Protein AF-B7VMM9-F1 (afdb_monomer_lite)

pLDDT: mean 70.11, std 18.01, range [19.42, 94.81]

Structure (mmCIF, N/CA/C/O backbone):
data_AF-B7VMM9-F1
#
_entry.id   AF-B7VMM9-F1
#
loop_
_atom_site.group_PDB
_atom_site.id
_atom_site.type_symbol
_atom_site.label_atom_id
_atom_site.label_alt_id
_atom_site.label_comp_id
_atom_site.label_asym_id
_atom_site.label_entity_id
_atom_site.label_seq_id
_atom_site.pdbx_PDB_ins_code
_atom_site.Cartn_x
_atom_site.Cartn_y
_atom_site.Cartn_z
_atom_site.occupancy
_atom_site.B_iso_or_equiv
_atom_site.auth_seq_id
_atom_site.auth_comp_id
_atom_site.auth_asym_id
_atom_site.auth_atom_id
_atom_site.pdbx_PDB_model_num
ATOM 1 N N . MET A 1 1 ? 17.399 -4.838 23.282 1.00 26.22 1 MET A N 1
ATOM 2 C CA . MET A 1 1 ? 18.039 -4.473 21.999 1.00 26.22 1 MET A CA 1
ATOM 3 C C . MET A 1 1 ? 17.582 -5.459 20.928 1.00 26.22 1 MET A C 1
ATOM 5 O O . MET A 1 1 ? 18.186 -6.509 20.784 1.00 26.22 1 MET A O 1
ATOM 9 N N . LYS A 1 2 ? 16.508 -5.113 20.216 1.00 19.42 2 LYS A N 1
ATOM 10 C CA . LYS A 1 2 ? 16.248 -5.451 18.811 1.00 19.42 2 LYS A CA 1
ATOM 11 C C . LYS A 1 2 ? 15.898 -4.090 18.189 1.00 19.42 2 LYS A C 1
ATOM 13 O O . LYS A 1 2 ? 15.071 -3.377 18.752 1.00 19.42 2 LYS A O 1
ATOM 18 N N . LYS A 1 3 ? 16.671 -3.643 17.196 1.00 22.47 3 LYS A N 1
ATOM 19 C CA . LYS A 1 3 ? 16.408 -2.410 16.444 1.00 22.47 3 LYS A CA 1
ATOM 20 C C . LYS A 1 3 ? 15.502 -2.823 15.291 1.00 22.47 3 LYS A C 1
ATOM 22 O O . LYS A 1 3 ? 15.982 -3.525 14.410 1.00 22.47 3 LYS A O 1
ATOM 27 N N . THR A 1 4 ? 14.242 -2.418 15.329 1.00 22.70 4 THR A N 1
ATOM 28 C CA . THR A 1 4 ? 13.322 -2.573 14.202 1.00 22.70 4 THR A CA 1
ATOM 29 C C . THR A 1 4 ? 13.134 -1.182 13.598 1.00 22.70 4 THR A C 1
ATOM 31 O O . THR A 1 4 ? 12.727 -0.249 14.289 1.00 22.70 4 THR A O 1
ATOM 34 N N . VAL A 1 5 ? 13.622 -1.067 12.363 1.00 21.44 5 VAL A N 1
ATOM 35 C CA . VAL A 1 5 ? 13.433 -0.041 11.316 1.00 21.44 5 VAL A CA 1
ATOM 36 C C . VAL A 1 5 ? 12.099 0.710 11.526 1.00 21.44 5 VAL A C 1
ATOM 38 O O . VAL A 1 5 ? 11.073 0.054 11.618 1.00 21.44 5 VAL A O 1
ATOM 41 N N . LEU A 1 6 ? 11.995 2.007 11.859 1.00 24.17 6 LEU A N 1
ATOM 42 C CA . LEU A 1 6 ? 12.481 3.261 11.248 1.00 24.17 6 LEU A CA 1
ATOM 43 C C . LEU A 1 6 ? 12.090 3.422 9.773 1.00 24.17 6 LEU A C 1
ATOM 45 O O . LEU A 1 6 ? 12.898 3.148 8.898 1.00 24.17 6 LEU A O 1
ATOM 49 N N . ALA A 1 7 ? 10.890 3.956 9.532 1.00 22.72 7 ALA A N 1
ATOM 50 C CA . ALA A 1 7 ? 10.574 4.664 8.301 1.00 22.72 7 ALA A CA 1
ATOM 51 C C . ALA A 1 7 ? 9.648 5.861 8.578 1.00 22.72 7 ALA A C 1
ATOM 53 O O . ALA A 1 7 ? 8.792 5.874 9.467 1.00 22.72 7 ALA A O 1
ATOM 54 N N . SER A 1 8 ? 9.996 6.930 7.887 1.00 22.00 8 SER A N 1
ATOM 55 C CA . SER A 1 8 ? 9.563 8.310 7.968 1.00 22.00 8 SER A CA 1
ATOM 56 C C . SER A 1 8 ? 8.150 8.508 7.437 1.00 22.00 8 SER A C 1
ATOM 58 O O . SER A 1 8 ? 7.863 8.135 6.308 1.00 22.00 8 SER A O 1
ATOM 60 N N . THR A 1 9 ? 7.314 9.257 8.156 1.00 22.12 9 THR A N 1
ATOM 61 C CA . THR A 1 9 ? 6.220 9.983 7.497 1.00 22.12 9 THR A CA 1
ATOM 62 C C . THR A 1 9 ? 6.859 10.820 6.393 1.00 22.12 9 THR A C 1
ATOM 64 O O . THR A 1 9 ? 7.751 11.620 6.672 1.00 22.12 9 THR A O 1
ATOM 67 N N . ILE A 1 10 ? 6.471 10.612 5.143 1.00 22.53 10 ILE A N 1
ATOM 68 C CA . ILE A 1 10 ? 6.786 11.475 4.008 1.00 22.53 10 ILE A CA 1
ATOM 69 C C . ILE A 1 10 ? 5.548 12.324 3.745 1.00 22.53 10 ILE A C 1
ATOM 71 O O . ILE A 1 10 ? 4.429 11.829 3.806 1.00 22.53 10 ILE A O 1
ATOM 75 N N . CYS A 1 11 ? 5.757 13.627 3.528 1.00 21.16 11 CYS A N 1
ATOM 76 C CA . CYS A 1 11 ? 4.763 14.418 2.823 1.00 21.16 11 CYS A CA 1
ATOM 77 C C . CYS A 1 11 ? 4.712 13.796 1.438 1.00 21.16 11 CYS A C 1
ATOM 79 O O . CYS A 1 11 ? 5.639 14.009 0.656 1.00 21.16 11 CYS A O 1
ATOM 81 N N . ILE A 1 12 ? 3.707 12.977 1.163 1.00 22.48 12 ILE A N 1
ATOM 82 C CA . ILE A 1 12 ? 3.474 12.533 -0.197 1.00 22.48 12 ILE A CA 1
ATOM 83 C C . ILE A 1 12 ? 2.879 13.753 -0.886 1.00 22.48 12 ILE A C 1
ATOM 85 O O . ILE A 1 12 ? 1.711 14.082 -0.711 1.00 22.48 12 ILE A O 1
ATOM 89 N N . GLY A 1 13 ? 3.716 14.471 -1.634 1.00 19.52 13 GLY A N 1
ATOM 90 C CA . GLY A 1 13 ? 3.214 15.240 -2.758 1.00 19.52 13 GLY A CA 1
ATOM 91 C C . GLY A 1 13 ? 2.531 14.244 -3.685 1.00 19.52 13 GLY A C 1
ATOM 92 O O . GLY A 1 13 ? 3.197 13.565 -4.461 1.00 19.52 13 GLY A O 1
ATOM 93 N N . LEU A 1 14 ? 1.217 14.096 -3.530 1.00 22.67 14 LEU A N 1
ATOM 94 C CA . LEU A 1 14 ? 0.368 13.270 -4.375 1.00 22.67 14 LEU A CA 1
ATOM 95 C C . LEU A 1 14 ? 0.274 13.958 -5.736 1.00 22.67 14 LEU A C 1
ATOM 97 O O . LEU A 1 14 ? -0.650 14.720 -6.012 1.00 22.67 14 LEU A O 1
ATOM 101 N N . LEU A 1 15 ? 1.276 13.725 -6.584 1.00 23.16 15 LEU A N 1
ATOM 102 C CA . LEU A 1 15 ? 1.185 14.070 -7.991 1.00 23.16 15 LEU A CA 1
ATOM 103 C C . LEU A 1 15 ? 0.371 12.998 -8.714 1.00 23.16 15 LEU A C 1
ATOM 105 O O . LEU A 1 15 ? 0.614 11.793 -8.632 1.00 23.16 15 LEU A O 1
ATOM 109 N N . SER A 1 16 ? -0.646 13.506 -9.399 1.00 22.83 16 SER A N 1
ATOM 110 C CA . SER A 1 16 ? -1.521 12.843 -10.352 1.00 22.83 16 SER A CA 1
ATOM 111 C C . SER A 1 16 ? -0.781 11.846 -11.241 1.00 22.83 16 SER A C 1
ATOM 113 O O . SER A 1 16 ? 0.112 12.236 -11.983 1.00 22.83 16 SER A O 1
ATOM 115 N N . SER A 1 17 ? -1.215 10.588 -11.278 1.00 23.55 17 SER A N 1
ATOM 116 C CA . SER A 1 17 ? -0.794 9.664 -12.333 1.00 23.55 17 SER A CA 1
ATOM 117 C C . SER A 1 17 ? -1.937 9.427 -13.313 1.00 23.55 17 SER A C 1
ATOM 119 O O . SER A 1 17 ? -2.768 8.533 -13.165 1.00 23.55 17 SER A O 1
ATOM 121 N N . SER A 1 18 ? -1.959 10.266 -14.349 1.00 22.48 18 SER A N 1
ATOM 122 C CA . SER A 1 18 ? -2.535 9.878 -15.635 1.00 22.48 18 SER A CA 1
ATOM 123 C C . SER A 1 18 ? -1.718 8.715 -16.232 1.00 22.48 18 SER A C 1
ATOM 125 O O . SER A 1 18 ? -0.551 8.524 -15.891 1.00 22.48 18 SER A O 1
ATOM 127 N N . ILE A 1 19 ? -2.341 7.947 -17.129 1.00 27.03 19 ILE A N 1
ATOM 128 C CA . ILE A 1 19 ? -1.878 6.724 -17.834 1.00 27.03 19 ILE A CA 1
ATOM 129 C C . ILE A 1 19 ? -0.442 6.766 -18.396 1.00 27.03 19 ILE A C 1
ATOM 131 O O . ILE A 1 19 ? 0.124 5.741 -18.766 1.00 27.03 19 ILE A O 1
ATOM 135 N N . ALA A 1 20 ? 0.191 7.929 -18.447 1.00 24.95 20 ALA A N 1
ATOM 136 C CA . ALA A 1 20 ? 1.491 8.112 -19.059 1.00 24.95 20 ALA A CA 1
ATOM 137 C C . ALA A 1 20 ? 2.686 7.618 -18.195 1.00 24.95 20 ALA A C 1
ATOM 139 O O . ALA A 1 20 ? 3.790 7.467 -18.713 1.00 24.95 20 ALA A O 1
ATOM 140 N N . ASN A 1 21 ? 2.476 7.251 -16.919 1.00 30.42 21 ASN A N 1
ATOM 141 C CA . ASN A 1 21 ? 3.553 6.781 -16.020 1.00 30.42 21 ASN A CA 1
ATOM 142 C C . ASN A 1 21 ? 3.843 5.263 -16.079 1.00 30.42 21 ASN A C 1
ATOM 144 O O . ASN A 1 21 ? 4.882 4.819 -15.587 1.00 30.42 21 ASN A O 1
ATOM 148 N N . ALA A 1 22 ? 2.985 4.465 -16.727 1.00 31.06 22 ALA A N 1
ATOM 149 C CA . ALA A 1 22 ? 3.104 3.001 -16.772 1.00 31.06 22 ALA A CA 1
ATOM 150 C C . ALA A 1 22 ? 4.337 2.483 -17.546 1.00 31.06 22 ALA A C 1
ATOM 152 O O . ALA A 1 22 ? 4.715 1.326 -17.391 1.00 31.06 22 ALA A O 1
ATOM 153 N N . ASN A 1 23 ? 4.978 3.323 -18.367 1.00 33.28 23 ASN A N 1
ATOM 154 C CA . ASN A 1 23 ? 6.138 2.935 -19.183 1.00 33.28 23 ASN A CA 1
ATOM 155 C C . ASN A 1 23 ? 7.478 2.985 -18.427 1.00 33.28 23 ASN A C 1
ATOM 157 O O . ASN A 1 23 ? 8.508 2.569 -18.960 1.00 33.28 23 ASN A O 1
ATOM 161 N N . TYR A 1 24 ? 7.482 3.519 -17.205 1.00 37.25 24 TYR A N 1
ATOM 162 C CA . TYR A 1 24 ? 8.710 3.945 -16.537 1.00 37.25 24 TYR A CA 1
ATOM 163 C C . TYR A 1 24 ? 8.988 3.236 -15.219 1.00 37.25 24 TYR A C 1
ATOM 165 O O . TYR A 1 24 ? 10.149 3.131 -14.815 1.00 37.25 24 TYR A O 1
ATOM 173 N N . ASN A 1 25 ? 7.956 2.676 -14.589 1.00 40.09 25 ASN A N 1
ATOM 174 C CA . ASN A 1 25 ? 7.987 2.490 -13.151 1.00 40.09 25 ASN A CA 1
ATOM 175 C C . ASN A 1 25 ? 7.678 1.081 -12.637 1.00 40.09 25 ASN A C 1
ATOM 177 O O . ASN A 1 25 ? 7.733 0.967 -11.440 1.00 40.09 25 ASN A O 1
ATOM 181 N N . GLY A 1 26 ? 7.475 0.007 -13.407 1.00 40.69 26 GLY A N 1
ATOM 182 C CA . GLY A 1 26 ? 7.156 -1.351 -12.880 1.00 40.69 26 GLY A CA 1
ATOM 183 C C . GLY A 1 26 ? 7.558 -1.678 -11.416 1.00 40.69 26 GLY A C 1
ATOM 184 O O . GLY A 1 26 ? 6.705 -1.681 -10.533 1.00 40.69 26 GLY A O 1
ATOM 185 N N . ALA A 1 27 ? 8.845 -1.882 -11.110 1.00 40.53 27 ALA A N 1
ATOM 186 C CA . ALA A 1 27 ? 9.344 -2.083 -9.736 1.00 40.53 27 ALA A CA 1
ATOM 187 C C . ALA A 1 27 ? 9.341 -0.847 -8.839 1.00 40.53 27 ALA A C 1
ATOM 189 O O . ALA A 1 27 ? 9.345 -0.992 -7.626 1.00 40.53 27 ALA A O 1
ATOM 190 N N . HIS A 1 28 ? 9.385 0.354 -9.399 1.00 42.41 28 HIS A N 1
ATOM 191 C CA . HIS A 1 28 ? 9.348 1.593 -8.636 1.00 42.41 28 HIS A CA 1
ATOM 192 C C . HIS A 1 28 ? 7.921 1.967 -8.207 1.00 42.41 28 HIS A C 1
ATOM 194 O O . HIS A 1 28 ? 7.728 2.405 -7.093 1.00 42.41 28 HIS A O 1
ATOM 200 N N . GLU A 1 29 ? 6.905 1.732 -9.030 1.00 47.31 29 GLU A N 1
ATOM 201 C CA . GLU A 1 29 ? 5.490 1.842 -8.695 1.00 47.31 29 GLU A CA 1
ATOM 202 C C . GLU A 1 29 ? 5.120 0.721 -7.730 1.00 47.31 29 GLU A C 1
ATOM 204 O O . GLU A 1 29 ? 4.530 0.998 -6.698 1.00 47.31 29 GLU A O 1
ATOM 209 N N . VAL A 1 30 ? 5.556 -0.524 -7.968 1.00 43.56 30 VAL A N 1
ATOM 210 C CA . VAL A 1 30 ? 5.367 -1.598 -6.981 1.00 43.56 30 VAL A CA 1
ATOM 211 C C . VAL A 1 30 ? 6.171 -1.339 -5.703 1.00 43.56 30 VAL A C 1
ATOM 213 O O . VAL A 1 30 ? 5.659 -1.596 -4.626 1.00 43.56 30 VAL A O 1
ATOM 216 N N . GLY A 1 31 ? 7.381 -0.790 -5.791 1.00 36.62 31 GLY A N 1
ATOM 217 C CA . GLY A 1 31 ? 8.259 -0.474 -4.664 1.00 36.62 31 GLY A CA 1
ATOM 218 C C . GLY A 1 31 ? 7.806 0.741 -3.854 1.00 36.62 31 GLY A C 1
ATOM 219 O O . GLY A 1 31 ? 7.816 0.679 -2.632 1.00 36.62 31 GLY A O 1
ATOM 220 N N . GLN A 1 32 ? 7.332 1.809 -4.497 1.00 45.59 32 GLN A N 1
ATOM 221 C CA . GLN A 1 32 ? 6.647 2.932 -3.854 1.00 45.59 32 GLN A CA 1
ATOM 222 C C . GLN A 1 32 ? 5.331 2.467 -3.253 1.00 45.59 32 GLN A C 1
ATOM 224 O O . GLN A 1 32 ? 5.074 2.764 -2.095 1.00 45.59 32 GLN A O 1
ATOM 229 N N . ASN A 1 33 ? 4.531 1.684 -3.980 1.00 44.59 33 ASN A N 1
ATOM 230 C CA . ASN A 1 33 ? 3.305 1.113 -3.438 1.00 44.59 33 ASN A CA 1
ATOM 231 C C . ASN A 1 33 ? 3.614 0.188 -2.261 1.00 44.59 33 ASN A C 1
ATOM 233 O O . ASN A 1 33 ? 2.862 0.200 -1.303 1.00 44.59 33 ASN A O 1
ATOM 237 N N . MET A 1 34 ? 4.716 -0.562 -2.276 1.00 40.62 34 MET A N 1
ATOM 238 C CA . MET A 1 34 ? 5.161 -1.419 -1.176 1.00 40.62 34 MET A CA 1
ATOM 239 C C . MET A 1 34 ? 5.642 -0.600 0.022 1.00 40.62 34 MET A C 1
ATOM 241 O O . MET A 1 34 ? 5.154 -0.835 1.117 1.00 40.62 34 MET A O 1
ATOM 245 N N . ARG A 1 35 ? 6.529 0.389 -0.166 1.00 42.47 35 ARG A N 1
ATOM 246 C CA . ARG A 1 35 ? 7.000 1.283 0.908 1.00 42.47 35 ARG A CA 1
ATOM 247 C C . ARG A 1 35 ? 5.845 2.082 1.504 1.00 42.47 35 ARG A C 1
ATOM 249 O O . ARG A 1 35 ? 5.658 2.047 2.712 1.00 42.47 35 ARG A O 1
ATOM 256 N N . SER A 1 36 ? 5.023 2.709 0.660 1.00 45.31 36 SER A N 1
ATOM 257 C CA . SER A 1 36 ? 3.806 3.416 1.074 1.00 45.31 36 SER A CA 1
ATOM 258 C C . SER A 1 36 ? 2.868 2.463 1.797 1.00 45.31 36 SER A C 1
ATOM 260 O O . SER A 1 36 ? 2.434 2.779 2.888 1.00 45.31 36 SER A O 1
ATOM 262 N N . SER A 1 37 ? 2.630 1.255 1.277 1.00 43.94 37 SER A N 1
ATOM 263 C CA . SER A 1 37 ? 1.742 0.282 1.925 1.00 43.94 37 SER A CA 1
ATOM 264 C C . SER A 1 37 ? 2.307 -0.297 3.217 1.00 43.94 37 SER A C 1
ATOM 266 O O . SER A 1 37 ? 1.521 -0.671 4.072 1.00 43.94 37 SER A O 1
ATOM 268 N N . ILE A 1 38 ? 3.626 -0.403 3.393 1.00 43.94 38 ILE A N 1
ATOM 269 C CA . ILE A 1 38 ? 4.251 -0.883 4.635 1.00 43.94 38 ILE A CA 1
ATOM 270 C C . ILE A 1 38 ? 4.256 0.222 5.685 1.00 43.94 38 ILE A C 1
ATOM 272 O O . ILE A 1 38 ? 3.873 -0.027 6.826 1.00 43.94 38 ILE A O 1
ATOM 276 N N . ASP A 1 39 ? 4.597 1.449 5.303 1.00 47.12 39 ASP A N 1
ATOM 277 C CA . ASP A 1 39 ? 4.508 2.618 6.178 1.00 47.12 39 ASP A CA 1
ATOM 278 C C . ASP A 1 39 ? 3.051 2.908 6.560 1.00 47.12 39 ASP A C 1
ATOM 280 O O . ASP A 1 39 ? 2.753 3.198 7.723 1.00 47.12 39 ASP A O 1
ATOM 284 N N . GLU A 1 40 ? 2.122 2.749 5.616 1.00 53.34 40 GLU A N 1
ATOM 285 C CA . GLU A 1 40 ? 0.678 2.781 5.841 1.00 53.34 40 GLU A CA 1
ATOM 286 C C . GLU A 1 40 ? 0.258 1.606 6.712 1.00 53.34 40 GLU A C 1
ATOM 288 O O . GLU A 1 40 ? -0.425 1.835 7.695 1.00 53.34 40 GLU A O 1
ATOM 293 N N . MET A 1 41 ? 0.700 0.371 6.461 1.00 50.12 41 MET A N 1
ATOM 294 C CA . MET A 1 41 ? 0.407 -0.789 7.311 1.00 50.12 41 MET A CA 1
ATOM 295 C C . MET A 1 41 ? 0.859 -0.533 8.751 1.00 50.12 41 MET A C 1
ATOM 297 O O . MET A 1 41 ? 0.101 -0.799 9.679 1.00 50.12 41 MET A O 1
ATOM 301 N N . ILE A 1 42 ? 2.062 0.002 8.962 1.00 51.09 42 ILE A N 1
ATOM 302 C CA . ILE A 1 42 ? 2.594 0.345 10.286 1.00 51.09 42 ILE A CA 1
ATOM 303 C C . ILE A 1 42 ? 1.761 1.460 10.918 1.00 51.09 42 ILE A C 1
ATOM 305 O O . ILE A 1 42 ? 1.331 1.330 12.062 1.00 51.09 42 ILE A O 1
ATOM 309 N N . THR A 1 43 ? 1.489 2.537 10.184 1.00 56.28 43 THR A N 1
ATOM 310 C CA . THR A 1 43 ? 0.674 3.661 10.670 1.00 56.28 43 THR A CA 1
ATOM 311 C C . THR A 1 43 ? -0.739 3.211 11.027 1.00 56.28 43 THR A C 1
ATOM 313 O O . THR A 1 43 ? -1.284 3.591 12.057 1.00 56.28 43 THR A O 1
ATOM 316 N N . THR A 1 44 ? -1.313 2.348 10.207 1.00 55.88 44 THR A N 1
ATOM 317 C CA . THR A 1 44 ? -2.662 1.809 10.344 1.00 55.88 44 THR A CA 1
ATOM 318 C C . THR A 1 44 ? -2.727 0.787 11.478 1.00 55.88 44 THR A C 1
ATOM 320 O O . THR A 1 44 ? -3.691 0.801 12.232 1.00 55.88 44 THR A O 1
ATOM 323 N N . LYS A 1 45 ? -1.672 -0.013 11.704 1.00 56.59 45 LYS A N 1
ATOM 324 C CA . LYS A 1 45 ? -1.495 -0.829 12.921 1.00 56.59 45 LYS A CA 1
ATOM 325 C C . LYS A 1 45 ? -1.423 0.054 14.170 1.00 56.59 45 LYS A C 1
ATOM 327 O O . LYS A 1 45 ? -2.098 -0.231 15.149 1.00 56.59 45 LYS A O 1
ATOM 332 N N . LEU A 1 46 ? -0.662 1.152 14.134 1.00 60.84 46 LEU A N 1
ATOM 333 C CA . LEU A 1 46 ? -0.580 2.104 15.250 1.00 60.84 46 LEU A CA 1
ATOM 334 C C . LEU A 1 46 ? -1.929 2.789 15.523 1.00 60.84 46 LEU A C 1
ATOM 336 O O . LEU A 1 46 ? -2.291 2.960 16.687 1.00 60.84 46 LEU A O 1
ATOM 340 N N . LYS A 1 47 ? -2.682 3.149 14.473 1.00 62.53 47 LYS A N 1
ATOM 341 C CA . LYS A 1 47 ? -4.066 3.625 14.595 1.00 62.53 47 LYS A CA 1
ATOM 342 C C . LYS A 1 47 ? -4.915 2.531 15.242 1.00 62.53 47 LYS A C 1
ATOM 344 O O . LYS A 1 47 ? -5.442 2.764 16.322 1.00 62.53 47 LYS A O 1
ATOM 349 N N . ALA A 1 48 ? -4.973 1.334 14.664 1.00 60.31 48 ALA A N 1
ATOM 350 C CA . ALA A 1 48 ? -5.744 0.211 15.193 1.00 60.31 48 ALA A CA 1
ATOM 351 C C . ALA A 1 48 ? -5.460 -0.050 16.683 1.00 60.31 48 ALA A C 1
ATOM 353 O O . ALA A 1 48 ? -6.403 -0.044 17.464 1.00 60.31 48 ALA A O 1
ATOM 354 N N . SER A 1 49 ? -4.190 -0.141 17.101 1.00 61.78 49 SER A N 1
ATOM 355 C CA . SER A 1 49 ? -3.809 -0.285 18.517 1.00 61.78 49 SER A CA 1
ATOM 356 C C . SER A 1 49 ? -4.313 0.862 19.396 1.00 61.78 49 SER A C 1
ATOM 358 O O . SER A 1 49 ? -4.791 0.635 20.507 1.00 61.78 49 SER A O 1
ATOM 360 N N . PHE A 1 50 ? -4.225 2.111 18.925 1.00 68.06 50 PHE A N 1
ATOM 361 C CA . PHE A 1 50 ? -4.750 3.257 19.668 1.00 68.06 50 PHE A CA 1
ATOM 362 C C . PHE A 1 50 ? -6.274 3.179 19.849 1.00 68.06 50 PHE A C 1
ATOM 364 O O . PHE A 1 50 ? -6.770 3.429 20.949 1.00 68.06 50 PHE A O 1
ATOM 371 N N . PHE A 1 51 ? -7.008 2.829 18.794 1.00 67.62 51 PHE A N 1
ATOM 372 C CA . PHE A 1 51 ? -8.466 2.748 18.827 1.00 67.62 51 PHE A CA 1
ATOM 373 C C . PHE A 1 51 ? -8.964 1.529 19.605 1.00 67.62 51 PHE A C 1
ATOM 375 O O . PHE A 1 51 ? -9.849 1.686 20.437 1.00 67.62 51 PHE A O 1
ATOM 382 N N . ASP A 1 52 ? -8.356 0.358 19.439 1.00 68.69 52 ASP A N 1
ATOM 383 C CA . ASP A 1 52 ? -8.673 -0.840 20.225 1.00 68.69 52 ASP A CA 1
ATOM 384 C C . ASP A 1 52 ? -8.477 -0.588 21.730 1.00 68.69 52 ASP A C 1
ATOM 386 O O . ASP A 1 52 ? -9.371 -0.802 22.550 1.00 68.69 52 ASP A O 1
ATOM 390 N N . SER A 1 53 ? -7.366 0.061 22.091 1.00 75.06 53 SER A N 1
ATOM 391 C CA . SER A 1 53 ? -7.122 0.513 23.464 1.00 75.06 53 SER A CA 1
ATOM 392 C C . SER A 1 53 ? -8.164 1.528 23.963 1.00 75.06 53 SER A C 1
ATOM 394 O O . SER A 1 53 ? -8.475 1.573 25.157 1.00 75.06 53 SER A O 1
ATOM 396 N N . ALA A 1 54 ? -8.708 2.367 23.075 1.00 74.12 54 ALA A N 1
ATOM 397 C CA . ALA A 1 54 ? -9.784 3.295 23.410 1.00 74.12 54 ALA A CA 1
ATOM 398 C C . ALA A 1 54 ? -11.116 2.563 23.640 1.00 74.12 54 ALA A C 1
ATOM 400 O O . ALA A 1 54 ? -11.793 2.879 24.620 1.00 74.12 54 ALA A O 1
ATOM 401 N N . ALA A 1 55 ? -11.457 1.575 22.804 1.00 75.38 55 ALA A N 1
ATOM 402 C CA . ALA A 1 55 ? -12.636 0.722 22.976 1.00 75.38 55 ALA A CA 1
ATOM 403 C C . ALA A 1 55 ? -12.581 -0.024 24.308 1.00 75.38 55 ALA A C 1
ATOM 405 O O . ALA A 1 55 ? -13.498 0.107 25.115 1.00 75.38 55 ALA A O 1
ATOM 406 N N . LEU A 1 56 ? -11.457 -0.684 24.600 1.00 79.94 56 LEU A N 1
ATOM 407 C CA . LEU A 1 56 ? -11.249 -1.378 25.870 1.00 79.94 56 LEU A CA 1
ATOM 408 C C . LEU A 1 56 ? -11.475 -0.449 27.074 1.00 79.94 56 LEU A C 1
ATOM 410 O O . LEU A 1 56 ? -12.122 -0.818 28.056 1.00 79.94 56 LEU A O 1
ATOM 414 N N . TYR A 1 57 ? -10.954 0.782 27.015 1.00 83.31 57 TYR A N 1
ATOM 415 C CA . TYR A 1 57 ? -11.166 1.761 28.081 1.00 83.31 57 TYR A CA 1
ATOM 416 C C . TYR A 1 57 ? -12.636 2.188 28.203 1.00 83.31 57 TYR A C 1
ATOM 418 O O . TYR A 1 57 ? -13.154 2.338 29.315 1.00 83.31 57 TYR A O 1
ATOM 426 N N . MET A 1 58 ? -13.311 2.402 27.075 1.00 81.81 58 MET A N 1
ATOM 427 C CA . MET A 1 58 ? -14.728 2.759 27.023 1.00 81.81 58 MET A CA 1
ATOM 428 C C . MET A 1 58 ? -15.605 1.646 27.602 1.00 81.81 58 MET A C 1
ATOM 430 O O . MET A 1 58 ? -16.445 1.933 28.454 1.00 81.81 58 MET A O 1
ATOM 434 N N . ASP A 1 59 ? -15.329 0.388 27.271 1.00 82.44 59 ASP A N 1
ATOM 435 C CA . ASP A 1 59 ? -16.019 -0.780 27.818 1.00 82.44 59 ASP A CA 1
ATOM 436 C C . ASP A 1 59 ? -15.782 -0.931 29.321 1.00 82.44 59 ASP A C 1
ATOM 438 O O . ASP A 1 59 ? -16.731 -1.021 30.105 1.00 82.44 59 ASP A O 1
ATOM 442 N N . ALA A 1 60 ? -14.523 -0.840 29.764 1.00 84.81 60 ALA A N 1
ATOM 443 C CA . ALA A 1 60 ? -14.170 -0.907 31.183 1.00 84.81 60 ALA A CA 1
ATOM 444 C C . ALA A 1 60 ? -14.841 0.202 32.019 1.00 84.81 60 ALA A C 1
ATOM 446 O O . ALA A 1 60 ? -15.039 0.048 33.228 1.00 84.81 60 ALA A O 1
ATOM 447 N N . THR A 1 61 ? -15.194 1.328 31.390 1.00 85.50 61 THR A N 1
ATOM 448 C CA . THR A 1 61 ? -15.834 2.480 32.041 1.00 85.50 61 THR A CA 1
ATOM 449 C C . THR A 1 61 ? -17.323 2.632 31.720 1.00 85.50 61 THR A C 1
ATOM 451 O O . THR A 1 61 ? -17.966 3.521 32.282 1.00 85.50 61 THR A O 1
ATOM 454 N N . ASN A 1 62 ? -17.899 1.747 30.899 1.00 85.44 62 ASN A N 1
ATOM 455 C CA . ASN A 1 62 ? -19.255 1.856 30.347 1.00 85.44 62 ASN A CA 1
ATOM 456 C C . ASN A 1 62 ? -19.534 3.221 29.677 1.00 85.44 62 ASN A C 1
ATOM 458 O O . ASN A 1 62 ? -20.629 3.777 29.807 1.00 85.44 62 ASN A O 1
ATOM 462 N N . ALA A 1 63 ? -18.537 3.794 29.002 1.00 84.44 63 ALA A N 1
ATOM 463 C CA . ALA A 1 63 ? -18.655 5.050 28.274 1.00 84.44 63 ALA A CA 1
ATOM 464 C C . ALA A 1 63 ? -19.012 4.791 26.804 1.00 84.44 63 ALA A C 1
ATOM 466 O O . ALA A 1 63 ? -18.348 4.019 26.130 1.00 84.44 63 ALA A O 1
ATOM 467 N N . THR A 1 64 ? -20.027 5.475 26.275 1.00 80.56 64 THR A N 1
ATOM 468 C CA . THR A 1 64 ? -20.414 5.371 24.853 1.00 80.56 64 THR A CA 1
ATOM 469 C C . THR A 1 64 ? -19.762 6.432 23.963 1.00 80.56 64 THR A C 1
ATOM 471 O O . THR A 1 64 ? -19.797 6.325 22.739 1.00 80.56 64 THR A O 1
ATOM 474 N N . GLN A 1 65 ? -19.153 7.450 24.576 1.00 85.31 65 GLN A N 1
ATOM 475 C CA . GLN A 1 65 ? -18.403 8.510 23.909 1.00 85.31 65 GLN A CA 1
ATOM 476 C C . GLN A 1 65 ? -17.147 8.836 24.722 1.00 85.31 65 GLN A C 1
ATOM 478 O O . GLN A 1 65 ? -17.213 8.948 25.951 1.00 85.31 65 GLN A O 1
ATOM 483 N N . LEU A 1 66 ? -16.013 9.014 24.045 1.00 84.12 66 LEU A N 1
ATOM 484 C CA . LEU A 1 66 ? -14.737 9.345 24.672 1.00 84.12 66 LEU A CA 1
ATOM 485 C C . LEU A 1 66 ? -14.072 10.512 23.953 1.00 84.12 66 LEU A C 1
ATOM 487 O O . LEU A 1 66 ? -13.741 10.429 22.776 1.00 84.12 66 LEU A O 1
ATOM 491 N N . LYS A 1 67 ? -13.792 11.577 24.704 1.00 87.69 67 LYS A N 1
ATOM 492 C CA . LYS A 1 67 ? -13.052 12.735 24.209 1.00 87.69 67 LYS A CA 1
ATOM 493 C C . LYS A 1 67 ? -11.662 12.780 24.823 1.00 87.69 67 LYS A C 1
ATOM 495 O O . LYS A 1 67 ? -11.517 13.112 26.000 1.00 87.69 67 LYS A O 1
ATOM 500 N N . THR A 1 68 ? -10.640 12.443 24.044 1.00 83.38 68 THR A N 1
ATOM 501 C CA . THR A 1 68 ? -9.267 12.303 24.544 1.00 83.38 68 THR A CA 1
ATOM 502 C C . THR A 1 68 ? -8.222 12.530 23.452 1.00 83.38 68 THR A C 1
ATOM 504 O O . THR A 1 68 ? -8.533 12.524 22.269 1.00 83.38 68 THR A O 1
ATOM 507 N N . SER A 1 69 ? -6.971 12.743 23.850 1.00 78.75 69 SER A N 1
ATOM 508 C CA . SER A 1 69 ? -5.803 12.713 22.958 1.00 78.75 69 SER A CA 1
ATOM 509 C C . SER A 1 69 ? -5.007 11.421 23.162 1.00 78.75 69 SER A C 1
ATOM 511 O O . SER A 1 69 ? -5.233 10.753 24.172 1.00 78.75 69 SER A O 1
ATOM 513 N N . PRO A 1 70 ? -4.026 11.066 22.309 1.00 75.62 70 PRO A N 1
ATOM 514 C CA . PRO A 1 70 ? -3.174 9.895 22.537 1.00 75.62 70 PRO A CA 1
ATOM 515 C C . PRO A 1 70 ? -2.503 9.903 23.915 1.00 75.62 70 PRO A C 1
ATOM 517 O O . PRO A 1 70 ? -2.573 8.928 24.663 1.00 75.62 70 PRO A O 1
ATOM 520 N N . SER A 1 71 ? -1.949 11.048 24.325 1.00 85.06 71 SER A N 1
ATOM 521 C CA . SER A 1 71 ? -1.387 11.206 25.674 1.00 85.06 71 SER A CA 1
ATOM 522 C C . SER A 1 71 ? -2.456 11.154 26.779 1.00 85.06 71 SER A C 1
ATOM 524 O O . SER A 1 71 ? -2.190 10.673 27.886 1.00 85.06 71 SER A O 1
ATOM 526 N N . GLY A 1 72 ? -3.663 11.655 26.501 1.00 89.69 72 GLY A N 1
ATOM 527 C CA . GLY A 1 72 ? -4.799 11.600 27.420 1.00 89.69 72 GLY A CA 1
ATOM 528 C C . GLY A 1 72 ? -5.314 10.176 27.636 1.00 89.69 72 GLY A C 1
ATOM 529 O O . GLY A 1 72 ? -5.560 9.781 28.778 1.00 89.69 72 GLY A O 1
ATOM 530 N N . LEU A 1 73 ? -5.411 9.381 26.566 1.00 87.56 73 LEU A N 1
ATOM 531 C CA . LEU A 1 73 ? -5.804 7.976 26.619 1.00 87.56 73 LEU A CA 1
ATOM 532 C C . LEU A 1 73 ? -4.767 7.166 27.392 1.00 87.56 73 LEU A C 1
ATOM 534 O O . LEU A 1 73 ? -5.142 6.473 28.330 1.00 87.56 73 LEU A O 1
ATOM 538 N N . LEU A 1 74 ? -3.473 7.341 27.096 1.00 91.44 74 LEU A N 1
ATOM 539 C CA . LEU A 1 74 ? -2.393 6.696 27.849 1.00 91.44 74 LEU A CA 1
ATOM 540 C C . LEU A 1 74 ? -2.525 6.947 29.359 1.00 91.44 74 LEU A C 1
ATOM 542 O O . LEU A 1 74 ? -2.457 6.024 30.167 1.00 91.44 74 LEU A O 1
ATOM 546 N N . THR A 1 75 ? -2.771 8.201 29.747 1.00 94.81 75 THR A N 1
ATOM 547 C CA . THR A 1 75 ? -2.964 8.577 31.157 1.00 94.81 75 THR A CA 1
ATOM 548 C C . THR A 1 75 ? -4.197 7.900 31.760 1.00 94.81 75 THR A C 1
ATOM 550 O O . THR A 1 75 ? -4.161 7.442 32.906 1.00 94.81 75 THR A O 1
ATOM 553 N N . SER A 1 76 ? -5.280 7.818 30.989 1.00 93.88 76 SER A N 1
ATOM 554 C CA . SER A 1 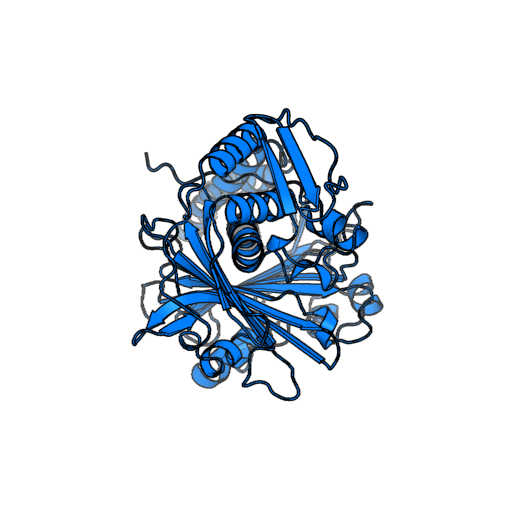76 ? -6.542 7.204 31.406 1.00 93.88 76 SER A CA 1
ATOM 555 C C . SER A 1 76 ? -6.397 5.692 31.595 1.00 93.88 76 SER A C 1
ATOM 557 O O . SER A 1 76 ? -6.822 5.180 32.626 1.00 93.88 76 SER A O 1
ATOM 559 N N . LEU A 1 77 ? -5.705 4.996 30.687 1.00 92.31 77 LEU A N 1
ATOM 560 C CA . LEU A 1 77 ? -5.395 3.563 30.780 1.00 92.31 77 LEU A CA 1
ATOM 561 C C . LEU A 1 77 ? -4.517 3.244 32.002 1.00 92.31 77 LEU A C 1
ATOM 563 O O . LEU A 1 77 ? -4.837 2.363 32.803 1.00 92.31 77 LEU A O 1
ATOM 567 N N . VAL A 1 78 ? -3.450 4.023 32.218 1.00 93.88 78 VAL A N 1
ATOM 568 C CA . VAL A 1 78 ? -2.576 3.876 33.398 1.00 93.88 78 VAL A CA 1
ATOM 569 C C . VAL A 1 78 ? -3.343 4.131 34.697 1.00 93.88 78 VAL A C 1
ATOM 571 O O . VAL A 1 78 ? -3.128 3.442 35.690 1.00 93.88 78 VAL A O 1
ATOM 574 N N . THR A 1 79 ? -4.261 5.096 34.711 1.00 93.56 79 THR A N 1
ATOM 575 C CA . THR A 1 79 ? -5.083 5.373 35.898 1.00 93.56 79 THR A CA 1
ATOM 576 C C . THR A 1 79 ? -6.134 4.277 36.114 1.00 93.56 79 THR A C 1
ATOM 578 O O . THR A 1 79 ? -6.328 3.817 37.239 1.00 93.56 79 THR A O 1
ATOM 581 N N . GLY A 1 80 ? -6.787 3.818 35.043 1.00 90.12 80 GLY A N 1
ATOM 582 C CA . GLY A 1 80 ? -7.796 2.759 35.067 1.00 90.12 80 GLY A CA 1
ATOM 583 C C . GLY A 1 80 ? -7.233 1.423 35.548 1.00 90.12 80 GLY A C 1
ATOM 584 O O . GLY A 1 80 ? -7.824 0.793 36.421 1.00 90.12 80 GLY A O 1
ATOM 585 N N . SER A 1 81 ? -6.041 1.034 35.088 1.00 92.19 81 SER A N 1
ATOM 586 C CA . SER A 1 81 ? -5.360 -0.188 35.551 1.00 92.19 81 SER A CA 1
ATOM 587 C C . SER A 1 81 ? -5.038 -0.199 37.054 1.00 92.19 81 SER A C 1
ATOM 589 O O . SER A 1 81 ? -4.873 -1.262 37.654 1.00 92.19 81 SER A O 1
ATOM 591 N N . GLN A 1 82 ? -4.992 0.968 37.701 1.00 93.25 82 GLN A N 1
ATOM 592 C CA . GLN A 1 82 ? -4.784 1.102 39.146 1.00 93.25 82 GLN A CA 1
ATOM 593 C C . GLN A 1 82 ? -6.099 1.105 39.945 1.00 93.25 82 GLN A C 1
ATOM 595 O O . GLN A 1 82 ? -6.070 1.051 41.177 1.00 93.25 82 GLN A O 1
ATOM 600 N N . ASN A 1 83 ? -7.259 1.145 39.278 1.00 91.56 83 ASN A N 1
ATOM 601 C CA . ASN A 1 83 ? -8.563 1.193 39.930 1.00 91.56 83 ASN A CA 1
ATOM 602 C C . ASN A 1 83 ? -8.947 -0.171 40.518 1.00 91.56 83 ASN A C 1
ATOM 604 O O . ASN A 1 83 ? -9.463 -1.044 39.827 1.00 91.56 83 ASN A O 1
ATOM 608 N N . THR A 1 84 ? -8.781 -0.332 41.829 1.00 90.25 84 THR A N 1
ATOM 609 C CA . THR A 1 84 ? -9.061 -1.583 42.552 1.00 90.25 84 THR A CA 1
ATOM 610 C C . THR A 1 84 ? -10.527 -2.030 42.539 1.00 90.25 84 THR A C 1
ATOM 612 O O . THR A 1 84 ? -10.809 -3.138 42.991 1.00 90.25 84 THR A O 1
ATOM 615 N N . GLN A 1 85 ? -11.452 -1.210 42.028 1.00 91.31 85 GLN A N 1
ATOM 616 C CA . GLN A 1 85 ? -12.848 -1.600 41.805 1.00 91.31 85 GLN A CA 1
ATOM 617 C C . GLN A 1 85 ? -13.040 -2.436 40.530 1.00 91.31 85 GLN A C 1
ATOM 619 O O . GLN A 1 85 ? -14.041 -3.140 40.426 1.00 91.31 85 GLN A O 1
ATOM 624 N N . LEU A 1 86 ? -12.098 -2.381 39.581 1.00 89.12 86 LEU A N 1
ATOM 625 C CA . LEU A 1 86 ? -12.134 -3.192 38.366 1.00 89.12 86 LEU A CA 1
ATOM 626 C C . LEU A 1 86 ? -11.599 -4.615 38.622 1.00 89.12 86 LEU A C 1
ATOM 628 O O . LEU A 1 86 ? -10.670 -4.795 39.428 1.00 89.12 86 LEU A O 1
ATOM 632 N N . PRO A 1 87 ? -12.134 -5.631 37.913 1.00 91.88 87 PRO A N 1
ATOM 633 C CA . PRO A 1 87 ? -11.593 -6.986 37.930 1.00 91.88 87 PRO A CA 1
ATOM 634 C C . PRO A 1 87 ? -10.091 -7.013 37.628 1.00 91.88 87 PRO A C 1
ATOM 636 O O . PRO A 1 87 ? -9.564 -6.155 36.922 1.00 91.88 87 PRO A O 1
ATOM 639 N N . LEU A 1 88 ? -9.379 -8.000 38.182 1.00 89.88 88 LEU A N 1
ATOM 640 C CA . LEU A 1 88 ? -7.935 -8.136 37.955 1.00 89.88 88 LEU A CA 1
ATOM 641 C C . LEU A 1 88 ? -7.603 -8.327 36.468 1.00 89.88 88 LEU A C 1
ATOM 643 O O . LEU A 1 88 ? -6.627 -7.749 36.008 1.00 89.88 88 LEU A O 1
ATOM 647 N N . GLU A 1 89 ? -8.421 -9.098 35.753 1.00 88.56 89 GLU A N 1
ATOM 648 C CA . GLU A 1 89 ? -8.293 -9.357 34.315 1.00 88.56 89 GLU A CA 1
ATOM 649 C C . GLU A 1 89 ? -8.404 -8.060 33.505 1.00 88.56 89 GLU A C 1
ATOM 651 O O . GLU A 1 89 ? -7.439 -7.670 32.861 1.00 88.56 89 GLU A O 1
ATOM 656 N N . THR A 1 90 ? -9.478 -7.287 33.699 1.00 87.12 90 THR A N 1
ATOM 657 C CA . THR A 1 90 ? -9.645 -5.962 33.076 1.00 87.12 90 THR A CA 1
ATOM 658 C C . THR A 1 90 ? -8.497 -5.010 33.404 1.00 87.12 90 THR A C 1
ATOM 660 O O . THR A 1 90 ? -8.030 -4.257 32.556 1.00 87.12 90 THR A O 1
ATOM 663 N N . ARG A 1 91 ? -7.991 -5.019 34.644 1.00 88.50 91 ARG A N 1
ATOM 664 C CA . ARG A 1 91 ? -6.828 -4.191 34.997 1.00 88.50 91 ARG A CA 1
ATOM 665 C C . ARG A 1 91 ? -5.565 -4.606 34.251 1.00 88.50 91 ARG A C 1
ATOM 667 O O . ARG A 1 91 ? -4.750 -3.731 33.982 1.00 88.50 91 ARG A O 1
ATOM 674 N N . GLN A 1 92 ? -5.397 -5.892 33.953 1.00 85.56 92 GLN A N 1
ATOM 675 C CA . GLN A 1 92 ? -4.274 -6.390 33.168 1.00 85.56 92 GLN A CA 1
ATOM 676 C C . GLN A 1 92 ? -4.413 -5.991 31.696 1.00 85.56 92 GLN A C 1
ATOM 678 O O . GLN A 1 92 ? -3.468 -5.434 31.150 1.00 85.56 92 GLN A O 1
ATOM 683 N N . GLU A 1 93 ? -5.598 -6.141 31.104 1.00 82.12 93 GLU A N 1
ATOM 684 C CA . GLU A 1 93 ? -5.876 -5.685 29.733 1.00 82.12 93 GLU A CA 1
ATOM 685 C C . GLU A 1 93 ? -5.590 -4.179 29.581 1.00 82.12 93 GLU A C 1
ATOM 687 O O . GLU A 1 93 ? -4.933 -3.752 28.635 1.00 82.12 93 GLU A O 1
ATOM 692 N N . LEU A 1 94 ? -5.980 -3.357 30.566 1.00 85.88 94 LEU A N 1
ATOM 693 C CA . LEU A 1 94 ? -5.677 -1.919 30.573 1.00 85.88 94 LEU A CA 1
ATOM 694 C C . LEU A 1 94 ? -4.172 -1.614 30.696 1.00 85.88 94 LEU A C 1
ATOM 696 O O . LEU A 1 94 ? -3.721 -0.573 30.214 1.00 85.88 94 LEU A O 1
ATOM 700 N N . ILE A 1 95 ? -3.389 -2.481 31.351 1.00 83.50 95 ILE A N 1
ATOM 701 C CA . ILE A 1 95 ? -1.922 -2.356 31.387 1.00 83.50 95 ILE A CA 1
ATOM 702 C C . ILE A 1 95 ? -1.355 -2.632 30.002 1.00 83.50 95 ILE A C 1
ATOM 704 O O . ILE A 1 95 ? -0.525 -1.849 29.538 1.00 83.50 95 ILE A O 1
ATOM 708 N N . ASP A 1 96 ? -1.800 -3.702 29.355 1.00 78.75 96 ASP A N 1
ATOM 709 C CA . ASP A 1 96 ? -1.297 -4.119 28.050 1.00 78.75 96 ASP A CA 1
ATOM 710 C C . ASP A 1 96 ? -1.635 -3.048 26.993 1.00 78.75 96 ASP A C 1
ATOM 712 O O . ASP A 1 96 ? -0.730 -2.506 26.354 1.00 78.75 96 ASP A O 1
ATOM 716 N N . ALA A 1 97 ? -2.882 -2.568 26.972 1.00 76.94 97 ALA A N 1
ATOM 717 C CA . ALA A 1 97 ? -3.311 -1.423 26.166 1.00 76.94 97 ALA A CA 1
ATOM 718 C C . ALA A 1 97 ? -2.496 -0.147 26.452 1.00 76.94 97 ALA A C 1
ATOM 720 O O . ALA A 1 97 ? -2.130 0.601 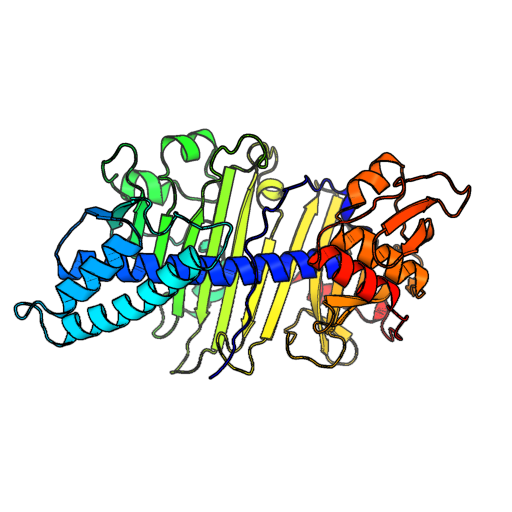25.544 1.00 76.94 97 ALA A O 1
ATOM 721 N N . SER A 1 98 ? -2.141 0.124 27.718 1.00 81.38 98 SER A N 1
ATOM 722 C CA . SER A 1 98 ? -1.302 1.288 28.043 1.00 81.38 98 SER A CA 1
ATOM 723 C C . SER A 1 98 ? 0.106 1.193 27.446 1.00 81.38 98 SER A C 1
ATOM 725 O O . SER A 1 98 ? 0.695 2.218 27.100 1.00 81.38 98 SER A O 1
ATOM 727 N N . GLN A 1 99 ? 0.652 -0.016 27.302 1.00 78.06 99 GLN A N 1
ATOM 728 C CA . GLN A 1 99 ? 1.953 -0.219 26.668 1.00 78.06 99 GLN A CA 1
ATOM 729 C C . GLN A 1 99 ? 1.857 0.027 25.161 1.00 78.06 99 GLN A C 1
ATOM 731 O O . GLN A 1 99 ? 2.697 0.745 24.616 1.00 78.06 99 GLN A O 1
ATOM 736 N N . GLU A 1 100 ? 0.804 -0.480 24.517 1.00 73.56 100 GLU A N 1
ATOM 737 C CA . GLU A 1 100 ? 0.534 -0.253 23.094 1.00 73.56 100 GLU A CA 1
ATOM 738 C C . GLU A 1 100 ? 0.364 1.232 22.762 1.00 73.56 100 GLU A C 1
ATOM 740 O O . GLU A 1 100 ? 1.097 1.779 21.934 1.00 73.56 100 GLU A O 1
ATOM 745 N N . VAL A 1 101 ? -0.514 1.935 23.484 1.00 73.81 101 VAL A N 1
ATOM 746 C CA . VAL A 1 101 ? -0.688 3.389 23.321 1.00 73.81 101 VAL A CA 1
ATOM 747 C C . VAL A 1 101 ? 0.597 4.142 23.675 1.00 73.81 101 VAL A C 1
ATOM 749 O O . VAL A 1 101 ? 0.903 5.174 23.074 1.00 73.81 101 VAL A O 1
ATOM 752 N N . GLY A 1 102 ? 1.393 3.624 24.613 1.00 76.19 102 GLY A N 1
ATOM 753 C CA . GLY A 1 102 ? 2.726 4.133 24.922 1.00 76.19 102 GLY A CA 1
ATOM 754 C C . GLY A 1 102 ? 3.644 4.153 23.699 1.00 76.19 102 GLY A C 1
ATOM 755 O O . GLY A 1 102 ? 4.285 5.175 23.445 1.00 76.19 102 GLY A O 1
ATOM 756 N N . PHE A 1 103 ? 3.658 3.078 22.902 1.00 74.31 103 PHE A N 1
ATOM 757 C CA . PHE A 1 103 ? 4.415 3.023 21.646 1.00 74.31 103 PHE A CA 1
ATOM 758 C C . PHE A 1 103 ? 3.904 4.035 20.616 1.00 74.31 103 PHE A C 1
ATOM 760 O O . PHE A 1 103 ? 4.718 4.722 19.995 1.00 74.31 103 PHE A O 1
ATOM 767 N N . VAL A 1 104 ? 2.581 4.194 20.490 1.00 70.31 104 VAL A N 1
ATOM 768 C CA . VAL A 1 104 ? 1.966 5.198 19.603 1.00 70.31 104 VAL A CA 1
ATOM 769 C C . VAL A 1 104 ? 2.393 6.613 20.005 1.00 70.31 104 VAL A C 1
ATOM 771 O O . VAL A 1 104 ? 2.885 7.380 19.179 1.00 70.31 104 VAL A O 1
ATOM 774 N N . VAL A 1 105 ? 2.282 6.965 21.288 1.00 74.00 105 VAL A N 1
ATOM 775 C CA . VAL A 1 105 ? 2.675 8.287 21.807 1.00 74.00 105 VAL A CA 1
ATOM 776 C C . VAL A 1 105 ? 4.165 8.555 21.589 1.00 74.00 105 VAL A C 1
ATOM 778 O O . VAL A 1 105 ? 4.551 9.665 21.211 1.00 74.00 105 VAL A O 1
ATOM 781 N N . ASP A 1 106 ? 5.011 7.554 21.820 1.00 76.19 106 ASP A N 1
ATOM 782 C CA . ASP A 1 106 ? 6.448 7.655 21.589 1.00 76.19 106 ASP A CA 1
ATOM 783 C C . ASP A 1 106 ? 6.777 7.890 20.114 1.00 76.19 106 ASP A C 1
ATOM 785 O O . ASP A 1 106 ? 7.632 8.726 19.809 1.00 76.19 106 ASP A O 1
ATOM 789 N N . TYR A 1 107 ? 6.095 7.180 19.213 1.00 66.25 107 TYR A N 1
ATOM 790 C CA . TYR A 1 107 ? 6.227 7.370 17.774 1.00 66.25 107 TYR A CA 1
ATOM 791 C C . TYR A 1 107 ? 5.851 8.802 17.382 1.00 66.25 107 TYR A C 1
ATOM 793 O O . TYR A 1 107 ? 6.680 9.519 16.816 1.00 66.25 107 TYR A O 1
ATOM 801 N N . LEU A 1 108 ? 4.660 9.260 17.787 1.00 62.62 108 LEU A N 1
ATOM 802 C CA . LEU A 1 108 ? 4.148 10.591 17.449 1.00 62.62 108 LEU A CA 1
ATOM 803 C C . LEU A 1 108 ? 5.079 11.720 17.924 1.00 62.62 108 LEU A C 1
ATOM 805 O O . LEU A 1 108 ? 5.240 12.726 17.233 1.00 62.62 108 LEU A O 1
ATOM 809 N N . LYS A 1 109 ? 5.724 11.551 19.087 1.00 73.81 109 LYS A N 1
ATOM 810 C CA . LYS A 1 109 ? 6.669 12.530 19.655 1.00 73.81 109 LYS A CA 1
ATOM 811 C C . LYS A 1 109 ? 8.036 12.535 18.980 1.00 73.81 109 LYS A C 1
ATOM 813 O O . LYS A 1 109 ? 8.657 13.597 18.888 1.00 73.81 109 LYS A O 1
ATOM 818 N N . LYS A 1 110 ? 8.547 11.359 18.606 1.00 70.50 110 LYS A N 1
ATOM 819 C CA . LYS A 1 110 ? 9.887 11.198 18.016 1.00 70.50 110 LYS A CA 1
ATOM 820 C C . LYS A 1 110 ? 9.896 11.568 16.538 1.00 70.50 110 LYS A C 1
ATOM 822 O O . LYS A 1 110 ? 10.914 12.057 16.055 1.00 70.50 110 LYS A O 1
ATOM 827 N N . ASN A 1 111 ? 8.782 11.356 15.844 1.00 53.88 111 ASN A N 1
ATOM 828 C CA . ASN A 1 111 ? 8.663 11.644 14.427 1.00 53.88 111 ASN A CA 1
ATOM 829 C C . ASN A 1 111 ? 8.449 13.160 14.191 1.00 53.88 111 ASN A C 1
ATOM 831 O O . ASN A 1 111 ? 7.480 13.738 14.693 1.00 53.88 111 ASN A O 1
ATOM 835 N N . PRO A 1 112 ? 9.347 13.837 13.441 1.00 49.03 112 PRO A N 1
ATOM 836 C CA . PRO A 1 112 ? 9.273 15.279 13.210 1.00 49.03 112 PRO A CA 1
ATOM 837 C C . PRO A 1 112 ? 7.975 15.763 12.553 1.00 49.03 112 PRO A C 1
ATOM 839 O O . PRO A 1 112 ? 7.598 16.911 12.784 1.00 49.03 112 PRO A O 1
ATOM 842 N N . LYS A 1 113 ? 7.298 14.921 11.758 1.00 47.25 113 LYS A N 1
ATOM 843 C CA . LYS A 1 113 ? 6.107 15.320 10.984 1.00 47.25 113 LYS A CA 1
ATOM 844 C C . LYS A 1 113 ? 4.800 15.172 11.753 1.00 47.25 113 LYS A C 1
ATOM 846 O O . LYS A 1 113 ? 3.846 15.877 11.465 1.00 47.25 113 LYS A O 1
ATOM 851 N N . THR A 1 114 ? 4.773 14.318 12.771 1.00 52.06 114 THR A N 1
ATOM 852 C CA . THR A 1 114 ? 3.597 14.084 13.630 1.00 52.06 114 THR A CA 1
ATOM 853 C C . THR A 1 114 ? 3.714 14.786 14.983 1.00 52.06 114 THR A C 1
ATOM 855 O O . THR A 1 114 ? 2.943 14.534 15.912 1.00 52.06 114 THR A O 1
ATOM 858 N N . LYS A 1 115 ? 4.717 15.654 15.137 1.00 58.62 115 LYS A N 1
ATOM 859 C CA . LYS A 1 115 ? 5.021 16.306 16.405 1.00 58.62 115 LYS A CA 1
ATOM 860 C C . LYS A 1 115 ? 3.857 17.196 16.845 1.00 58.62 115 LYS A C 1
ATOM 862 O O . LYS A 1 115 ? 3.583 18.218 16.227 1.00 58.62 115 LYS A O 1
ATOM 867 N N . GLY A 1 116 ? 3.249 16.857 17.978 1.00 58.41 116 GLY A N 1
ATOM 868 C CA . GLY A 1 116 ? 2.111 17.585 18.546 1.00 58.41 116 GLY A CA 1
ATOM 869 C C . GLY A 1 116 ? 0.769 16.875 18.373 1.00 58.41 116 GLY A C 1
ATOM 870 O O . GLY A 1 116 ? -0.130 17.140 19.171 1.00 58.41 116 GLY A O 1
ATOM 871 N N . VAL A 1 117 ? 0.670 15.914 17.444 1.00 65.00 117 VAL A N 1
ATOM 872 C CA . VAL A 1 117 ? -0.528 15.074 17.249 1.00 65.00 117 VAL A CA 1
ATOM 873 C C . VAL A 1 117 ? -0.842 14.264 18.511 1.00 65.00 117 VAL A C 1
ATOM 875 O O . VAL A 1 117 ? -1.999 14.051 18.857 1.00 65.00 117 VAL A O 1
ATOM 878 N N . ASP A 1 118 ? 0.176 13.917 19.307 1.00 68.19 118 ASP A N 1
ATOM 879 C CA . ASP A 1 118 ? 0.029 13.234 20.600 1.00 68.19 118 ASP A CA 1
ATOM 880 C C . ASP A 1 118 ? -0.841 13.988 21.628 1.00 68.19 118 ASP A C 1
ATOM 882 O O . ASP A 1 118 ? -1.211 13.419 22.663 1.00 68.19 118 ASP A O 1
ATOM 886 N N . LYS A 1 119 ? -1.143 15.265 21.366 1.00 73.56 119 LYS A N 1
ATOM 887 C CA . LYS A 1 119 ? -1.952 16.154 22.211 1.00 73.56 119 LYS A CA 1
ATOM 888 C C . LYS A 1 119 ? -3.271 16.561 21.567 1.00 73.56 119 LYS A C 1
ATOM 890 O O . LYS A 1 119 ? -4.074 17.202 22.246 1.00 73.56 119 LYS A O 1
ATOM 895 N N . GLU A 1 120 ? -3.493 16.222 20.304 1.00 69.75 120 GLU A N 1
ATOM 896 C CA . GLU A 1 120 ? -4.725 16.563 19.606 1.00 69.75 120 GLU A CA 1
ATOM 897 C C . GLU A 1 120 ? -5.885 15.774 20.198 1.00 69.75 120 GLU A C 1
ATOM 899 O O . GLU A 1 120 ? -5.812 14.561 20.385 1.00 69.75 120 GLU A O 1
ATOM 904 N N . VAL A 1 121 ? -6.931 16.500 20.588 1.00 71.44 121 VAL A N 1
ATOM 905 C CA . VAL A 1 121 ? -8.103 15.910 21.225 1.00 71.44 121 VAL A CA 1
ATOM 906 C C . VAL A 1 121 ? -9.066 15.469 20.141 1.00 71.44 121 VAL A C 1
ATOM 908 O O . VAL A 1 121 ? -9.572 16.292 19.381 1.00 71.44 121 VAL A O 1
ATOM 911 N N . MET A 1 122 ? -9.353 14.181 20.145 1.00 71.12 122 MET A N 1
ATOM 912 C CA . MET A 1 122 ? -10.312 13.520 19.282 1.00 71.12 122 MET A CA 1
ATOM 913 C C . MET A 1 122 ? -11.553 13.142 20.095 1.00 71.12 122 MET A C 1
ATOM 915 O O . MET A 1 122 ? -11.502 13.042 21.325 1.00 71.12 122 MET A O 1
ATOM 919 N N . ASP A 1 123 ? -12.683 13.008 19.411 1.00 73.69 123 ASP A N 1
ATOM 920 C CA . ASP A 1 123 ? -13.987 12.721 20.007 1.00 73.69 123 ASP A CA 1
ATOM 921 C C . ASP A 1 123 ? -14.575 11.486 19.330 1.00 73.69 123 ASP A C 1
ATOM 923 O O . ASP A 1 123 ? -14.953 11.534 18.157 1.00 73.69 123 ASP A O 1
ATOM 927 N N . PHE A 1 124 ? -14.584 10.380 20.064 1.00 73.69 124 PHE A N 1
ATOM 928 C CA . PHE A 1 124 ? -14.865 9.047 19.557 1.00 73.69 124 PHE A CA 1
ATOM 929 C C . PHE A 1 124 ? -16.210 8.540 20.043 1.00 73.69 124 PHE A C 1
ATOM 931 O O . PHE A 1 124 ? -16.596 8.753 21.193 1.00 73.69 124 PHE A O 1
ATOM 938 N N . CYS A 1 125 ? -16.865 7.782 19.180 1.00 79.75 125 CYS A N 1
ATOM 939 C CA . CYS A 1 125 ? -18.081 7.047 19.466 1.00 79.75 125 CYS A CA 1
ATOM 940 C C . CYS A 1 125 ? -17.830 5.566 19.224 1.00 79.75 125 CYS A C 1
ATOM 942 O O . CYS A 1 125 ? -17.193 5.226 18.229 1.00 79.75 125 CYS A O 1
ATOM 944 N N . ILE A 1 126 ? -18.353 4.709 20.101 1.00 80.94 126 ILE A N 1
ATOM 945 C CA . ILE A 1 126 ? -18.298 3.254 19.932 1.00 80.94 126 ILE A CA 1
ATOM 946 C C . ILE A 1 126 ? -19.671 2.713 19.545 1.00 80.94 126 ILE A C 1
ATOM 948 O O . ILE A 1 126 ? -20.703 3.218 20.003 1.00 80.94 126 ILE A O 1
ATOM 952 N N . ALA A 1 127 ? -19.695 1.682 18.709 1.00 81.06 127 ALA A N 1
ATOM 953 C CA . ALA A 1 127 ? -20.883 0.874 18.513 1.00 81.06 127 ALA A CA 1
ATOM 954 C C . ALA A 1 127 ? -20.543 -0.576 18.189 1.00 81.06 127 ALA A C 1
ATOM 956 O O . ALA A 1 127 ? -19.559 -0.866 17.524 1.00 81.06 127 ALA A O 1
ATOM 957 N N . GLU A 1 128 ? -21.419 -1.476 18.614 1.00 82.44 128 GLU A N 1
ATOM 958 C CA . GLU A 1 128 ? -21.208 -2.917 18.541 1.00 82.44 128 GLU A CA 1
ATOM 959 C C . GLU A 1 128 ? -22.171 -3.582 17.561 1.00 82.44 128 GLU A C 1
ATOM 961 O O . GLU A 1 128 ? -23.294 -3.113 17.360 1.00 82.44 128 GLU A O 1
ATOM 966 N N . ASN A 1 129 ? -21.769 -4.741 17.035 1.00 83.50 129 ASN A N 1
ATOM 967 C CA . ASN A 1 129 ? -22.585 -5.592 16.162 1.00 83.50 129 ASN A CA 1
ATOM 968 C C . ASN A 1 129 ? -23.077 -4.891 14.885 1.00 83.50 129 ASN A C 1
ATOM 970 O O . ASN A 1 129 ? -24.199 -5.125 14.426 1.00 83.50 129 ASN A O 1
ATOM 974 N N . ILE A 1 130 ? -22.241 -4.036 14.302 1.00 88.50 130 ILE A N 1
ATOM 975 C CA . ILE A 1 130 ? -22.553 -3.359 13.047 1.00 88.50 130 ILE A CA 1
ATOM 976 C C . ILE A 1 130 ? -22.294 -4.316 11.891 1.00 88.50 130 ILE A C 1
ATOM 978 O O . ILE A 1 130 ? -21.232 -4.914 11.795 1.00 88.50 130 ILE A O 1
ATOM 982 N N . GLU A 1 131 ? -23.268 -4.494 11.006 1.00 89.44 131 GLU A N 1
ATOM 983 C CA . GLU A 1 131 ? -23.105 -5.367 9.843 1.00 89.44 131 GLU A CA 1
ATOM 984 C C . GLU A 1 131 ? -22.251 -4.674 8.772 1.00 89.44 131 GLU A C 1
ATOM 986 O O . GLU A 1 131 ? -22.685 -3.687 8.174 1.00 89.44 131 GLU A O 1
ATOM 991 N N . ALA A 1 132 ? -21.062 -5.219 8.508 1.00 88.12 132 ALA A N 1
ATOM 992 C CA . ALA A 1 132 ? -20.069 -4.619 7.619 1.00 88.12 132 ALA A CA 1
ATOM 993 C C . ALA A 1 132 ? -19.790 -5.418 6.338 1.00 88.12 132 ALA A C 1
ATOM 995 O O . ALA A 1 132 ? -18.958 -5.005 5.534 1.00 88.12 132 ALA A O 1
ATOM 996 N N . LYS A 1 133 ? -20.488 -6.533 6.077 1.00 84.75 133 LYS A N 1
ATOM 997 C CA . LYS A 1 133 ? -20.177 -7.419 4.934 1.00 84.75 133 LYS A CA 1
ATOM 998 C C . LYS A 1 133 ? -20.141 -6.754 3.551 1.00 84.75 133 LYS A C 1
ATOM 1000 O O . LYS A 1 133 ? -19.553 -7.311 2.634 1.00 84.75 133 LYS A O 1
ATOM 1005 N N . ASN A 1 134 ? -20.814 -5.615 3.385 1.00 83.56 134 ASN A N 1
ATOM 1006 C CA . ASN A 1 134 ? -20.903 -4.888 2.114 1.00 83.56 134 ASN A CA 1
ATOM 1007 C C . ASN A 1 134 ? -19.974 -3.666 2.053 1.00 83.56 134 ASN A C 1
ATOM 1009 O O . ASN A 1 134 ? -20.021 -2.915 1.074 1.00 83.56 134 ASN A O 1
ATOM 1013 N N . TRP A 1 135 ? -19.184 -3.420 3.099 1.00 85.00 135 TRP A N 1
ATOM 1014 C CA . TRP A 1 135 ? -18.275 -2.285 3.128 1.00 85.00 135 TRP A CA 1
ATOM 1015 C C . TRP A 1 135 ? -17.142 -2.499 2.117 1.00 85.00 135 TRP A C 1
ATOM 1017 O O . TRP A 1 135 ? -16.700 -3.639 1.929 1.00 85.00 135 TRP A O 1
ATOM 1027 N N . PRO A 1 136 ? -16.671 -1.432 1.446 1.00 75.44 136 PRO A N 1
ATOM 1028 C CA . PRO A 1 136 ? -15.565 -1.533 0.498 1.00 75.44 136 PRO A CA 1
ATOM 1029 C C . PRO A 1 136 ? -14.346 -2.218 1.132 1.00 75.44 136 PRO A C 1
ATOM 1031 O O . PRO A 1 136 ? -13.947 -1.859 2.228 1.00 75.44 136 PRO A O 1
ATOM 1034 N N . GLY A 1 137 ? -13.767 -3.230 0.485 1.00 72.94 137 GLY A N 1
ATOM 1035 C CA . GLY A 1 137 ? -12.580 -3.934 0.992 1.00 72.94 137 GLY A CA 1
ATOM 1036 C C . GLY A 1 137 ? -12.913 -5.122 1.901 1.00 72.94 137 GLY A C 1
ATOM 1037 O O . GLY A 1 137 ? -12.340 -6.197 1.716 1.00 72.94 137 GLY A O 1
ATOM 1038 N N . ILE A 1 138 ? -13.903 -4.984 2.788 1.00 78.00 138 ILE A N 1
ATOM 1039 C CA . ILE A 1 138 ? -14.468 -6.106 3.558 1.00 78.00 138 ILE A CA 1
ATOM 1040 C C . ILE A 1 138 ? -15.230 -7.068 2.643 1.00 78.00 138 ILE A C 1
ATOM 1042 O O . ILE A 1 138 ? -15.125 -8.287 2.783 1.00 78.00 138 ILE A O 1
ATOM 1046 N N . ASP A 1 139 ? -15.978 -6.533 1.683 1.00 76.00 139 ASP A N 1
ATOM 1047 C CA . ASP A 1 139 ? -16.753 -7.321 0.728 1.00 76.00 139 ASP A CA 1
ATOM 1048 C C . ASP A 1 139 ? -15.894 -8.329 -0.056 1.00 76.00 139 ASP A C 1
ATOM 1050 O O . ASP A 1 139 ? -16.327 -9.448 -0.323 1.00 76.00 139 ASP A O 1
ATOM 1054 N N . TYR A 1 140 ? -14.639 -7.976 -0.341 1.00 74.25 140 TYR A N 1
ATOM 1055 C CA . TYR A 1 140 ? -13.654 -8.884 -0.923 1.00 74.25 140 TYR A CA 1
ATOM 1056 C C . TYR A 1 140 ? -13.262 -10.027 0.022 1.00 74.25 140 TYR A C 1
ATOM 1058 O O . TYR A 1 140 ? -13.163 -11.174 -0.410 1.00 74.25 140 TYR A O 1
ATOM 1066 N N . VAL A 1 141 ? -13.055 -9.744 1.313 1.00 72.44 141 VAL A N 1
ATOM 1067 C CA . VAL A 1 141 ? -12.774 -10.785 2.317 1.00 72.44 141 VAL A CA 1
ATOM 1068 C C . VAL A 1 141 ? -13.937 -11.781 2.363 1.00 72.44 141 VAL A C 1
ATOM 1070 O O . VAL A 1 141 ? -13.728 -12.995 2.348 1.00 72.44 141 VAL A O 1
ATOM 1073 N N . VAL A 1 142 ? -15.173 -11.282 2.334 1.00 76.94 142 VAL A N 1
ATOM 1074 C CA . VAL A 1 142 ? -16.374 -12.124 2.293 1.00 76.94 142 VAL A CA 1
ATOM 1075 C C . VAL A 1 142 ? -16.456 -12.931 0.992 1.00 76.94 142 VAL A C 1
ATOM 1077 O O . VAL A 1 142 ? -16.768 -14.117 1.041 1.00 76.94 142 VAL A O 1
ATOM 1080 N N . ASP A 1 143 ? -16.143 -12.346 -0.162 1.00 75.12 143 ASP A N 1
ATOM 1081 C CA . ASP A 1 143 ? -16.145 -13.066 -1.442 1.00 75.12 143 ASP A CA 1
ATOM 1082 C C . ASP A 1 143 ? -15.113 -14.210 -1.466 1.00 75.12 143 ASP A C 1
ATOM 1084 O O . ASP A 1 143 ? -15.442 -15.362 -1.763 1.00 75.12 143 ASP A O 1
ATOM 1088 N N . GLN A 1 144 ? -13.872 -13.921 -1.068 1.00 70.75 144 GLN A N 1
ATOM 1089 C CA . GLN A 1 144 ? -12.767 -14.880 -1.140 1.00 70.75 144 GLN A CA 1
ATOM 1090 C C . GLN A 1 144 ? -12.842 -15.977 -0.075 1.00 70.75 144 GLN A C 1
ATOM 1092 O O . GLN A 1 144 ? -12.569 -17.152 -0.357 1.00 70.75 144 GLN A O 1
ATOM 1097 N N . TYR A 1 145 ? -13.206 -15.608 1.152 1.00 70.12 145 TYR A N 1
ATOM 1098 C CA . TYR A 1 145 ? -13.141 -16.500 2.309 1.00 70.12 145 TYR A CA 1
ATOM 1099 C C . TYR A 1 145 ? -14.528 -16.925 2.800 1.00 70.12 145 TYR A C 1
ATOM 1101 O O . TYR A 1 145 ? -14.674 -17.992 3.397 1.00 70.12 145 TYR A O 1
ATOM 1109 N N . GLY A 1 146 ? -15.580 -16.164 2.496 1.00 69.81 146 GLY A N 1
ATOM 1110 C CA . GLY A 1 146 ? -16.913 -16.375 3.061 1.00 69.81 146 GLY A CA 1
ATOM 1111 C C . GLY A 1 146 ? -17.607 -17.647 2.618 1.00 69.81 146 GLY A C 1
ATOM 1112 O O . GLY A 1 146 ? -18.197 -18.328 3.453 1.00 69.81 146 GLY A O 1
ATOM 1113 N N . THR A 1 147 ? -17.462 -18.059 1.357 1.00 68.00 147 THR A N 1
ATOM 1114 C CA . THR A 1 147 ? -18.055 -19.329 0.898 1.00 68.00 147 THR A CA 1
ATOM 1115 C C . THR A 1 147 ? -17.402 -20.541 1.574 1.00 68.00 147 THR A C 1
ATOM 1117 O O . THR A 1 147 ? -18.081 -21.518 1.881 1.00 68.00 147 THR A O 1
ATOM 1120 N N . LYS A 1 148 ? -16.087 -20.481 1.833 1.00 65.19 148 LYS A N 1
ATOM 1121 C CA . LYS A 1 148 ? -15.338 -21.568 2.487 1.00 65.19 148 LYS A CA 1
ATOM 1122 C C . LYS A 1 148 ? -15.577 -21.610 3.996 1.00 65.19 148 LYS A C 1
ATOM 1124 O O . LYS A 1 148 ? -15.641 -22.698 4.559 1.00 65.19 148 LYS A O 1
ATOM 1129 N N . ASN A 1 149 ? -15.751 -20.442 4.612 1.00 65.50 149 ASN A N 1
ATOM 1130 C CA . ASN A 1 149 ? -15.862 -20.279 6.061 1.00 65.50 149 ASN A CA 1
ATOM 1131 C C . ASN A 1 149 ? -17.308 -20.068 6.552 1.00 65.50 149 ASN A C 1
ATOM 1133 O O . ASN A 1 149 ? -17.527 -19.875 7.739 1.00 65.50 149 ASN A O 1
ATOM 1137 N N . GLY A 1 150 ? -18.313 -20.117 5.667 1.00 68.69 150 GLY A N 1
ATOM 1138 C CA . GLY A 1 150 ? -19.725 -19.948 6.036 1.00 68.69 150 GLY A CA 1
ATOM 1139 C C . GLY A 1 150 ? -20.107 -18.521 6.456 1.00 68.69 150 GLY A C 1
ATOM 1140 O O . GLY A 1 150 ? -21.102 -18.332 7.159 1.00 68.69 150 GLY A O 1
ATOM 1141 N N . ILE A 1 151 ? -19.340 -17.516 6.027 1.00 72.50 151 ILE A N 1
ATOM 1142 C CA . ILE A 1 151 ? -19.540 -16.108 6.392 1.00 72.50 151 ILE A CA 1
ATOM 1143 C C . ILE A 1 151 ? -20.733 -15.562 5.600 1.00 72.50 151 ILE A C 1
ATOM 1145 O O . ILE A 1 151 ? -20.651 -15.342 4.394 1.00 72.50 151 ILE A O 1
ATOM 1149 N N . THR A 1 152 ? -21.864 -15.358 6.276 1.00 73.00 152 THR A N 1
ATOM 1150 C CA . THR A 1 152 ? -23.100 -14.790 5.685 1.00 73.00 152 THR A CA 1
ATOM 1151 C C . THR A 1 152 ? -23.456 -13.406 6.243 1.00 73.00 152 THR A C 1
ATOM 1153 O O . THR A 1 152 ? -24.230 -12.651 5.638 1.00 73.00 152 THR A O 1
ATOM 1156 N N . THR A 1 153 ? -22.845 -13.071 7.375 1.00 79.62 153 THR A N 1
ATOM 1157 C CA . THR A 1 153 ? -22.912 -11.814 8.122 1.00 79.62 153 THR A CA 1
ATOM 1158 C C . THR A 1 153 ? -21.521 -11.522 8.658 1.00 79.62 153 THR A C 1
ATOM 1160 O O . THR A 1 153 ? -20.804 -12.467 8.997 1.00 79.62 153 THR A O 1
ATOM 1163 N N . LEU A 1 154 ? -21.161 -10.249 8.775 1.00 81.56 154 LEU A N 1
ATOM 1164 C CA . LEU A 1 154 ? -19.906 -9.838 9.385 1.00 81.56 154 LEU A CA 1
ATOM 1165 C C . LEU A 1 154 ? -20.151 -8.709 10.391 1.00 81.56 154 LEU A C 1
ATOM 1167 O O . LEU A 1 154 ? -20.025 -7.534 10.035 1.00 81.56 154 LEU A O 1
ATOM 1171 N N . PRO A 1 155 ? -20.553 -9.052 11.630 1.00 83.56 155 PRO A N 1
ATOM 1172 C CA . PRO A 1 155 ? -20.674 -8.067 12.688 1.00 83.56 155 PRO A CA 1
ATOM 1173 C C . PRO A 1 155 ? -19.284 -7.555 13.081 1.00 83.56 155 PRO A C 1
ATOM 1175 O O . PRO A 1 155 ? -18.360 -8.340 13.316 1.00 83.56 155 PRO A O 1
ATOM 1178 N N . VAL A 1 156 ? -19.159 -6.235 13.161 1.00 80.94 156 VAL A N 1
ATOM 1179 C CA . VAL A 1 156 ? -17.965 -5.529 13.620 1.00 80.94 156 VAL A CA 1
ATOM 1180 C C . VAL A 1 156 ? -18.307 -4.619 14.796 1.00 80.94 156 VAL A C 1
ATOM 1182 O O . VAL A 1 156 ? -19.408 -4.063 14.885 1.00 80.94 156 VAL A O 1
ATOM 1185 N N . SER A 1 157 ? -17.336 -4.453 15.678 1.00 76.44 157 SER A N 1
ATOM 1186 C CA . SER A 1 157 ? -17.264 -3.362 16.643 1.00 76.44 157 SER A CA 1
ATOM 1187 C C . SER A 1 157 ? -16.640 -2.172 15.932 1.00 76.44 157 SER A C 1
ATOM 1189 O O . SER A 1 157 ? -15.647 -2.341 15.226 1.00 76.44 157 SER A O 1
ATOM 1191 N N . ILE A 1 158 ? -17.218 -0.982 16.057 1.00 75.25 158 ILE A N 1
ATOM 1192 C CA . ILE A 1 158 ? -16.714 0.219 15.397 1.00 75.25 158 ILE A CA 1
ATOM 1193 C C . ILE A 1 158 ? -16.374 1.324 16.380 1.00 75.25 158 ILE A C 1
ATOM 1195 O O . ILE A 1 158 ? -17.104 1.565 17.339 1.00 75.25 158 ILE A O 1
ATOM 1199 N N . ILE A 1 159 ? -15.320 2.066 16.054 1.00 71.75 159 ILE A N 1
ATOM 1200 C CA . ILE A 1 159 ? -15.034 3.381 16.609 1.00 71.75 159 ILE A CA 1
ATOM 1201 C C . ILE A 1 159 ? -15.005 4.396 15.472 1.00 71.75 159 ILE A C 1
ATOM 1203 O O . ILE A 1 159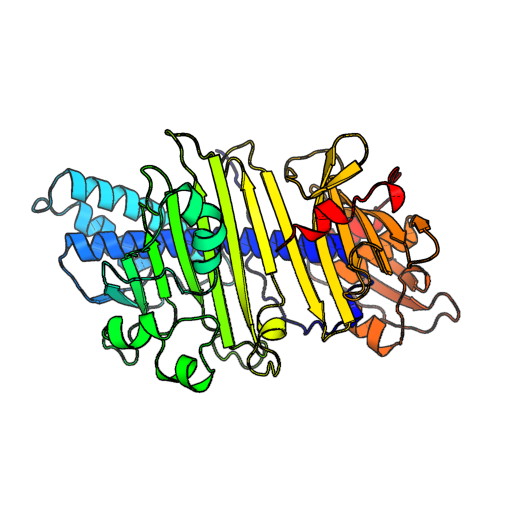 ? -14.409 4.151 14.428 1.00 71.75 159 ILE A O 1
ATOM 1207 N N . TYR A 1 160 ? -15.657 5.539 15.657 1.00 71.50 160 TYR A N 1
ATOM 1208 C CA . TYR A 1 160 ? -15.714 6.589 14.640 1.00 71.50 160 TYR A CA 1
ATOM 1209 C C . TYR A 1 160 ? -15.791 7.984 15.260 1.00 71.50 160 TYR A C 1
ATOM 1211 O O . TYR A 1 160 ? -16.113 8.130 16.445 1.00 71.50 160 TYR A O 1
ATOM 1219 N N . PHE A 1 161 ? -15.504 9.025 14.474 1.00 71.62 161 PHE A N 1
ATOM 1220 C CA . PHE A 1 161 ? -15.492 10.390 15.001 1.00 71.62 161 PHE A CA 1
ATOM 1221 C C . PHE A 1 161 ? -16.903 10.968 15.101 1.00 71.62 161 PHE A C 1
ATOM 1223 O O . PHE A 1 161 ? -17.730 10.857 14.190 1.00 71.62 161 PHE A O 1
ATOM 1230 N N . ALA A 1 162 ? -17.164 11.670 16.201 1.00 67.19 162 ALA A N 1
ATOM 1231 C CA . ALA A 1 162 ? -18.436 12.337 16.430 1.00 67.19 162 ALA A CA 1
ATOM 1232 C C . ALA A 1 162 ? -18.644 13.510 15.451 1.00 67.19 162 ALA A C 1
ATOM 1234 O O . ALA A 1 162 ? -18.006 14.564 15.551 1.00 67.19 162 ALA A O 1
ATOM 1235 N N . SER A 1 163 ? -19.612 13.387 14.538 1.00 66.12 163 SER A N 1
ATOM 1236 C CA . SER A 1 163 ? -19.998 14.500 13.666 1.00 66.12 163 SER A CA 1
ATOM 1237 C C . SER A 1 163 ? -20.687 15.596 14.484 1.00 66.12 163 SER A C 1
ATOM 1239 O O . SER A 1 163 ? -21.729 15.380 15.105 1.00 66.12 163 SER A O 1
ATOM 1241 N N . LYS A 1 164 ? -20.102 16.802 14.503 1.00 65.94 164 LYS A N 1
ATOM 1242 C CA . LYS A 1 164 ? -20.590 17.957 15.291 1.00 65.94 164 LYS A CA 1
ATOM 1243 C C . LYS A 1 164 ? -20.688 17.676 16.804 1.00 65.94 164 LYS A C 1
ATOM 1245 O O . LYS A 1 164 ? -21.500 18.302 17.485 1.00 65.94 164 LYS A O 1
ATOM 1250 N N . GLY A 1 165 ? -19.858 16.767 17.323 1.00 67.19 165 GLY A N 1
ATOM 1251 C CA . GLY A 1 165 ? -19.766 16.449 18.753 1.00 67.19 165 GLY A CA 1
ATOM 1252 C C . GLY A 1 165 ? -20.859 15.524 19.295 1.00 67.19 165 GLY A C 1
ATOM 1253 O O . GLY A 1 165 ? -20.946 15.367 20.510 1.00 67.19 165 GLY A O 1
ATOM 1254 N N . ASN A 1 166 ? -21.682 14.920 18.430 1.00 78.00 166 ASN A N 1
ATOM 1255 C CA . ASN A 1 166 ? -22.671 13.914 18.824 1.00 78.00 166 ASN A CA 1
ATOM 1256 C C . ASN A 1 166 ? -22.428 12.595 18.080 1.00 78.00 166 ASN A C 1
ATOM 1258 O O . ASN A 1 166 ? -22.172 12.600 16.874 1.00 78.00 166 ASN A O 1
ATOM 1262 N N . CYS A 1 167 ? -22.584 11.476 18.788 1.00 82.56 167 CYS A N 1
ATOM 1263 C CA . CYS A 1 167 ? -22.597 10.149 18.178 1.00 82.56 167 CYS A CA 1
ATOM 1264 C C . CYS A 1 167 ? -23.848 9.965 17.316 1.00 82.56 167 CYS A C 1
ATOM 1266 O O . CYS A 1 167 ? -24.964 10.262 17.748 1.00 82.56 167 CYS A O 1
ATOM 1268 N N . GLN A 1 168 ? -23.648 9.505 16.084 1.00 80.75 168 GLN A N 1
ATOM 1269 C CA . GLN A 1 168 ? -24.726 9.188 15.150 1.00 80.75 168 GLN A CA 1
ATOM 1270 C C . GLN A 1 168 ? -25.150 7.731 15.344 1.00 80.75 168 GLN A C 1
ATOM 1272 O O . GLN A 1 168 ? -24.329 6.905 15.724 1.00 80.75 168 GLN A O 1
ATOM 1277 N N . ASP A 1 169 ? -26.407 7.380 15.077 1.00 86.12 169 ASP A N 1
ATOM 1278 C CA . ASP A 1 169 ? -26.785 5.964 15.068 1.00 86.12 169 ASP A CA 1
ATOM 1279 C C . ASP A 1 169 ? -26.095 5.280 13.871 1.00 86.12 169 ASP A C 1
ATOM 1281 O O . ASP A 1 169 ? -26.323 5.695 12.730 1.00 86.12 169 ASP A O 1
ATOM 1285 N N . PRO A 1 170 ? -25.251 4.252 14.079 1.00 85.56 170 PRO A N 1
ATOM 1286 C CA . PRO A 1 170 ? -24.608 3.541 12.981 1.00 85.56 170 PRO A CA 1
ATOM 1287 C C . PRO A 1 170 ? -25.584 2.957 11.972 1.00 85.56 170 PRO A C 1
ATOM 1289 O O . PRO A 1 170 ? -25.251 2.866 10.796 1.00 85.56 170 PRO A O 1
ATOM 1292 N N . ASN A 1 171 ? -26.809 2.621 12.378 1.00 85.00 171 ASN A N 1
ATOM 1293 C CA . ASN A 1 171 ? -27.817 2.115 11.450 1.00 85.00 171 ASN A CA 1
ATOM 1294 C C . ASN A 1 171 ? -28.212 3.149 10.382 1.00 85.00 171 ASN A C 1
ATOM 1296 O O . ASN A 1 171 ? -28.636 2.765 9.291 1.00 85.00 171 ASN A O 1
ATOM 1300 N N . ASP A 1 172 ? -28.030 4.446 10.654 1.00 85.38 172 ASP A N 1
ATOM 1301 C CA . ASP A 1 172 ? -28.353 5.523 9.714 1.00 85.38 172 ASP A CA 1
ATOM 1302 C C . ASP A 1 172 ? -27.320 5.670 8.587 1.00 85.38 172 ASP A C 1
ATOM 1304 O O . ASP A 1 172 ? -27.619 6.296 7.560 1.00 85.38 172 ASP A O 1
ATOM 1308 N N . TRP A 1 173 ? -26.111 5.121 8.754 1.00 86.12 173 TRP A N 1
ATOM 1309 C CA . TRP A 1 173 ? -24.998 5.330 7.824 1.00 86.12 173 TRP A CA 1
ATOM 1310 C C . TRP A 1 173 ? -24.256 4.055 7.412 1.00 86.12 173 TRP A C 1
ATOM 1312 O O . TRP A 1 173 ? -23.853 3.951 6.257 1.00 86.12 173 TRP A O 1
ATOM 1322 N N . ALA A 1 174 ? -24.135 3.048 8.276 1.00 87.94 174 ALA A N 1
ATOM 1323 C CA . ALA A 1 174 ? -23.385 1.820 8.002 1.00 87.94 174 ALA A CA 1
ATOM 1324 C C . ALA A 1 174 ? -23.929 1.056 6.789 1.00 87.94 174 ALA A C 1
ATOM 1326 O O . ALA A 1 174 ? -23.159 0.556 5.975 1.00 87.94 174 ALA A O 1
ATOM 1327 N N . VAL A 1 175 ? -25.257 1.018 6.619 1.00 84.81 175 VAL A N 1
ATOM 1328 C CA . VAL A 1 175 ? -25.909 0.382 5.456 1.00 84.81 175 VAL A CA 1
ATOM 1329 C C . VAL A 1 175 ? -25.704 1.159 4.157 1.00 84.81 175 VAL A C 1
ATOM 1331 O O . VAL A 1 175 ? -25.852 0.596 3.073 1.00 84.81 175 VAL A O 1
ATOM 1334 N N . LYS A 1 176 ? -25.389 2.454 4.265 1.00 83.62 176 LYS A N 1
ATOM 1335 C CA . LYS A 1 176 ? -25.100 3.327 3.129 1.00 83.62 176 LYS A CA 1
ATOM 1336 C C . LYS A 1 176 ? -23.643 3.243 2.714 1.00 83.62 176 LYS A C 1
ATOM 1338 O O . LYS A 1 176 ? -23.346 3.704 1.622 1.00 83.62 176 LYS A O 1
ATOM 1343 N N . LEU A 1 177 ? -22.745 2.699 3.540 1.00 82.62 177 LEU A N 1
ATOM 1344 C CA . LEU A 1 177 ? -21.333 2.525 3.207 1.00 82.62 177 LEU A CA 1
ATOM 1345 C C . LEU A 1 177 ? -21.162 1.281 2.326 1.00 82.62 177 LEU A C 1
ATOM 1347 O O . LEU A 1 177 ? -21.160 0.147 2.794 1.00 82.62 177 LEU A O 1
ATOM 1351 N N . SER A 1 178 ? -21.054 1.503 1.021 1.00 76.69 178 SER A N 1
ATOM 1352 C CA . SER A 1 178 ? -20.949 0.469 -0.005 1.00 76.69 178 SER A CA 1
ATOM 1353 C C . SER A 1 178 ? -20.074 0.964 -1.152 1.00 76.69 178 SER A C 1
ATOM 1355 O O . SER A 1 178 ? -19.796 2.156 -1.268 1.00 76.69 178 SER A O 1
ATOM 1357 N N . LYS A 1 179 ? -19.696 0.074 -2.072 1.00 65.88 179 LYS A N 1
ATOM 1358 C CA . LYS A 1 179 ? -19.048 0.507 -3.318 1.00 65.88 179 LYS A CA 1
ATOM 1359 C C . LYS A 1 179 ? -19.920 1.522 -4.076 1.00 65.88 179 LYS A C 1
ATOM 1361 O O . LYS A 1 179 ? -19.419 2.544 -4.521 1.00 65.88 179 LYS A O 1
ATOM 1366 N N . SER A 1 180 ? -21.236 1.323 -4.133 1.00 70.06 180 SER A N 1
ATOM 1367 C CA . SER A 1 180 ? -22.170 2.197 -4.862 1.00 70.06 180 SER A CA 1
ATOM 1368 C C . SER A 1 180 ? -22.489 3.551 -4.206 1.00 70.06 180 SER A C 1
ATOM 1370 O O . SER A 1 180 ? -23.339 4.282 -4.719 1.00 70.06 180 SER A O 1
ATOM 1372 N N . THR A 1 181 ? -21.868 3.900 -3.078 1.00 72.69 181 THR A N 1
ATOM 1373 C CA . THR A 1 181 ? -22.206 5.116 -2.323 1.00 72.69 181 THR A CA 1
ATOM 1374 C C . THR A 1 181 ? -21.849 6.380 -3.097 1.00 72.69 181 THR A C 1
ATOM 1376 O O . THR A 1 181 ? -20.692 6.625 -3.440 1.00 72.69 181 THR A O 1
ATOM 1379 N N . THR A 1 182 ? -22.850 7.227 -3.343 1.00 69.69 182 THR A N 1
ATOM 1380 C CA . THR A 1 182 ? -22.635 8.488 -4.065 1.00 69.69 182 THR A CA 1
ATOM 1381 C C . THR A 1 182 ? -21.837 9.482 -3.225 1.00 69.69 182 THR A C 1
ATOM 1383 O O . THR A 1 182 ? -21.959 9.506 -2.002 1.00 69.69 182 THR A O 1
ATOM 1386 N N . LYS A 1 183 ? -21.091 10.382 -3.874 1.00 67.69 183 LYS A N 1
ATOM 1387 C CA . LYS A 1 183 ? -20.361 11.466 -3.200 1.00 67.69 183 LYS A CA 1
ATOM 1388 C C . LYS A 1 183 ? -21.227 12.266 -2.233 1.00 67.69 183 LYS A C 1
ATOM 1390 O O . LYS A 1 183 ? -20.860 12.446 -1.079 1.00 67.69 183 LYS A O 1
ATOM 1395 N N . SER A 1 184 ? -22.389 12.728 -2.694 1.00 70.06 184 SER A N 1
ATOM 1396 C CA . SER A 1 184 ? -23.291 13.528 -1.863 1.00 70.06 184 SER A CA 1
ATOM 1397 C C . SER A 1 184 ? -23.789 12.760 -0.645 1.00 70.06 184 SER A C 1
ATOM 1399 O O . SER A 1 184 ? -23.997 13.350 0.408 1.00 70.06 184 SER A O 1
ATOM 1401 N N . GLU A 1 185 ? -24.000 11.453 -0.780 1.00 74.81 185 GLU A N 1
ATOM 1402 C CA . GLU A 1 185 ? -24.418 10.597 0.325 1.00 74.81 185 GLU A CA 1
ATOM 1403 C C . GLU A 1 185 ? -23.264 10.333 1.292 1.00 74.81 185 GLU A C 1
ATOM 1405 O O . GLU A 1 185 ? -23.453 10.457 2.499 1.00 74.81 185 GLU A O 1
ATOM 1410 N N . PHE A 1 186 ? -22.062 10.086 0.769 1.00 75.00 186 PHE A N 1
ATOM 1411 C CA . PHE A 1 186 ? -20.849 9.921 1.560 1.00 75.00 186 PHE A CA 1
ATOM 1412 C C . PHE A 1 186 ? -20.558 11.164 2.413 1.00 75.00 186 PHE A C 1
ATOM 1414 O O . PHE A 1 186 ? -20.546 11.084 3.637 1.00 75.00 186 PHE A O 1
ATOM 1421 N N . GLU A 1 187 ? -20.446 12.334 1.775 1.00 73.44 187 GLU A N 1
ATOM 1422 C CA . GLU A 1 187 ? -20.119 13.611 2.429 1.00 73.44 187 GLU A CA 1
ATOM 1423 C C . GLU A 1 187 ? -21.193 14.077 3.431 1.00 73.44 187 GLU A C 1
ATOM 1425 O O . GLU A 1 187 ? -20.896 14.847 4.344 1.00 73.44 187 GLU A O 1
ATOM 1430 N N . SER A 1 188 ? -22.453 13.658 3.258 1.00 72.75 188 SER A N 1
ATOM 1431 C CA . SER A 1 188 ? -23.565 14.111 4.109 1.00 72.75 188 SER A CA 1
ATOM 1432 C C . SER A 1 188 ? -23.956 13.139 5.218 1.00 72.75 188 SER A C 1
ATOM 1434 O O . SER A 1 188 ? -24.534 13.583 6.212 1.00 72.75 188 SER A O 1
ATOM 1436 N N . SER A 1 189 ? -23.701 11.839 5.041 1.00 75.88 189 SER A N 1
ATOM 1437 C CA . SER A 1 189 ? -24.262 10.789 5.899 1.00 75.88 189 SER A CA 1
ATOM 1438 C C . SER A 1 189 ? -23.225 9.888 6.557 1.00 75.88 189 SER A C 1
ATOM 1440 O O . SER A 1 189 ? -23.563 9.300 7.576 1.00 75.88 189 SER A O 1
ATOM 1442 N N . ILE A 1 190 ? -22.015 9.748 6.009 1.00 78.75 190 ILE A N 1
ATOM 1443 C CA . ILE A 1 190 ? -20.990 8.859 6.570 1.00 78.75 190 ILE A CA 1
ATOM 1444 C C . ILE A 1 190 ? -20.071 9.676 7.496 1.00 78.75 190 ILE A C 1
ATOM 1446 O O . ILE A 1 190 ? -19.609 10.747 7.092 1.00 78.75 190 ILE A O 1
ATOM 1450 N N . PRO A 1 191 ? -19.818 9.231 8.742 1.00 74.25 191 PRO A N 1
ATOM 1451 C CA . PRO A 1 191 ? -18.889 9.917 9.631 1.00 74.25 191 PRO A CA 1
ATOM 1452 C C . PRO A 1 191 ? -17.463 9.908 9.070 1.00 74.25 191 PRO A C 1
ATOM 1454 O O . PRO A 1 191 ? -17.067 9.020 8.316 1.00 74.25 191 PRO A O 1
ATOM 1457 N N . SER A 1 192 ? -16.686 10.920 9.450 1.00 67.06 192 SER A N 1
ATOM 1458 C CA . SER A 1 192 ? -15.252 10.958 9.175 1.00 67.06 192 SER A CA 1
ATOM 1459 C C . SER A 1 192 ? -14.529 9.931 10.027 1.00 67.06 192 SER A C 1
ATOM 1461 O O . SER A 1 192 ? -14.796 9.880 11.222 1.00 67.06 192 SER A O 1
ATOM 1463 N N . GLU A 1 193 ? -13.605 9.190 9.420 1.00 70.69 193 GLU A N 1
ATOM 1464 C CA . GLU A 1 193 ? -12.769 8.185 10.083 1.00 70.69 193 GLU A CA 1
ATOM 1465 C C . GLU A 1 193 ? -13.580 7.099 10.810 1.00 70.69 193 GLU A C 1
ATOM 1467 O O . GLU A 1 193 ? -14.074 7.293 11.921 1.00 70.69 193 GLU A O 1
ATOM 1472 N N . VAL A 1 194 ? -13.719 5.933 10.177 1.00 71.19 194 VAL A N 1
ATOM 1473 C CA . VAL A 1 194 ? -14.382 4.763 10.776 1.00 71.19 194 VAL A CA 1
ATOM 1474 C C . VAL A 1 194 ? -13.368 3.655 10.917 1.00 71.19 194 VAL A C 1
ATOM 1476 O O . VAL A 1 194 ? -12.757 3.252 9.938 1.00 71.19 194 VAL A O 1
ATOM 1479 N N . ILE A 1 195 ? -13.239 3.103 12.111 1.00 72.56 195 ILE A N 1
ATOM 1480 C CA . ILE A 1 195 ? -12.455 1.901 12.347 1.00 72.56 195 ILE A CA 1
ATOM 1481 C C . ILE A 1 195 ? -13.405 0.814 12.793 1.00 72.56 195 ILE A C 1
ATOM 1483 O O . ILE A 1 195 ? -14.213 1.033 13.685 1.00 72.56 195 ILE A O 1
ATOM 1487 N N . ALA A 1 196 ? -13.325 -0.338 12.147 1.00 73.25 196 ALA A N 1
ATOM 1488 C CA . ALA A 1 196 ? -14.081 -1.526 12.473 1.00 73.25 196 ALA A CA 1
ATOM 1489 C C . ALA A 1 196 ? -13.137 -2.673 12.811 1.00 73.25 196 ALA A C 1
ATOM 1491 O O . ALA A 1 196 ? -12.109 -2.859 12.166 1.00 73.25 196 ALA A O 1
ATOM 1492 N N . TYR A 1 197 ? -13.523 -3.471 13.792 1.00 73.94 197 TYR A N 1
ATOM 1493 C CA . TYR A 1 197 ? -12.805 -4.659 14.206 1.00 73.94 197 TYR A CA 1
ATOM 1494 C C . TYR A 1 197 ? -13.769 -5.834 14.352 1.00 73.94 197 TYR A C 1
ATOM 1496 O O . TYR A 1 197 ? -14.908 -5.679 14.790 1.00 73.94 197 TYR A O 1
ATOM 1504 N N . SER A 1 198 ? -13.310 -7.021 13.973 1.00 72.56 198 SER A N 1
ATOM 1505 C CA . SER A 1 198 ? -13.988 -8.276 14.273 1.00 72.56 198 SER A CA 1
ATOM 1506 C C . SER A 1 198 ? -12.949 -9.335 14.609 1.00 72.56 198 SER A C 1
ATOM 1508 O O . SER A 1 198 ? -12.183 -9.759 13.746 1.00 72.56 198 SER A O 1
ATOM 1510 N N . SER A 1 199 ? -12.948 -9.787 15.861 1.00 62.25 199 SER A N 1
ATOM 1511 C CA . SER A 1 199 ? -12.108 -10.894 16.340 1.00 62.25 199 SER A CA 1
ATOM 1512 C C . SER A 1 199 ? -12.572 -12.266 15.839 1.00 62.25 199 SER A C 1
ATOM 1514 O O . SER A 1 199 ? -11.907 -13.272 16.074 1.00 62.25 199 SER A O 1
ATOM 1516 N N . ASN A 1 200 ? -13.736 -12.333 15.182 1.00 65.25 200 ASN A N 1
ATOM 1517 C CA . ASN A 1 200 ? -14.288 -13.568 14.644 1.00 65.25 200 ASN A CA 1
ATOM 1518 C C . ASN A 1 200 ? -15.049 -13.308 13.342 1.00 65.25 200 ASN A C 1
ATOM 1520 O O . ASN A 1 200 ? -16.243 -13.001 13.325 1.00 65.25 200 ASN A O 1
ATOM 1524 N N . VAL A 1 201 ? -14.357 -13.530 12.232 1.00 63.53 201 VAL A N 1
ATOM 1525 C CA . VAL A 1 201 ? -14.906 -13.436 10.875 1.00 63.53 201 VAL A CA 1
ATOM 1526 C C . VAL A 1 201 ? -15.571 -14.762 10.468 1.00 63.53 201 VAL A C 1
ATOM 1528 O O . VAL A 1 201 ? -15.294 -15.319 9.410 1.00 63.53 201 VAL A O 1
ATOM 1531 N N . GLY A 1 202 ? -16.428 -15.325 11.323 1.00 52.72 202 GLY A N 1
ATOM 1532 C CA . GLY A 1 202 ? -17.201 -16.542 11.037 1.00 52.72 202 GLY A CA 1
ATOM 1533 C C . GLY A 1 202 ? -16.449 -17.876 11.174 1.00 52.72 202 GLY A C 1
ATOM 1534 O O . GLY A 1 202 ? -17.020 -18.919 10.860 1.00 52.72 202 GLY A O 1
ATOM 1535 N N . ASN A 1 203 ? -15.212 -17.882 11.677 1.00 50.53 203 ASN A N 1
ATOM 1536 C CA . ASN A 1 203 ? -14.493 -19.081 12.123 1.00 50.53 203 ASN A CA 1
ATOM 1537 C C . ASN A 1 203 ? -13.620 -18.752 13.355 1.00 50.53 203 ASN A C 1
ATOM 1539 O O . ASN A 1 203 ? -13.389 -17.590 13.669 1.00 50.53 203 ASN A O 1
ATOM 1543 N N . THR A 1 204 ? -13.146 -19.765 14.088 1.00 50.50 204 THR A N 1
ATOM 1544 C CA . THR A 1 204 ? -12.434 -19.593 15.375 1.00 50.50 204 THR A CA 1
ATOM 1545 C C . THR A 1 204 ? -11.036 -18.971 15.273 1.00 50.50 204 THR A C 1
ATOM 1547 O O . THR A 1 204 ? -10.306 -19.005 16.258 1.00 50.50 204 THR A O 1
ATOM 1550 N N . GLY A 1 205 ? -10.645 -18.414 14.125 1.00 53.28 205 GLY A N 1
ATOM 1551 C CA . GLY A 1 205 ? -9.316 -17.825 13.975 1.00 53.28 205 GLY A CA 1
ATOM 1552 C C . GLY A 1 205 ? -9.171 -16.707 12.944 1.00 53.28 205 GLY A C 1
ATOM 1553 O O . GLY A 1 205 ? -8.065 -16.223 12.749 1.00 53.28 205 GLY A O 1
ATOM 1554 N N . GLY A 1 206 ? -10.237 -16.259 12.281 1.00 63.91 206 GLY A N 1
ATOM 1555 C CA . GLY A 1 206 ? -10.183 -15.098 11.395 1.00 63.91 206 GLY A CA 1
ATOM 1556 C C . GLY A 1 206 ? -10.331 -13.788 12.167 1.00 63.91 206 GLY A C 1
ATOM 1557 O O . GLY A 1 206 ? -11.392 -13.569 12.750 1.00 63.91 206 GLY A O 1
ATOM 1558 N N . GLU A 1 207 ? -9.328 -12.911 12.102 1.00 67.69 207 GLU A N 1
ATOM 1559 C CA . GLU A 1 207 ? -9.382 -11.544 12.644 1.00 67.69 207 GLU A CA 1
ATOM 1560 C C . GLU A 1 207 ? -9.446 -10.515 11.510 1.00 67.69 207 GLU A C 1
ATOM 1562 O O . GLU A 1 207 ? -8.749 -10.644 10.500 1.00 67.69 207 GLU A O 1
ATOM 1567 N N . LEU A 1 208 ? -10.282 -9.489 11.674 1.00 73.31 208 LEU A N 1
ATOM 1568 C CA . LEU A 1 208 ? -10.462 -8.397 10.721 1.00 73.31 208 LEU A CA 1
ATOM 1569 C C . LEU A 1 208 ? -10.267 -7.046 11.405 1.00 73.31 208 LEU A C 1
ATOM 1571 O O . LEU A 1 208 ? -10.933 -6.757 12.394 1.00 73.31 208 LEU A O 1
ATOM 1575 N N . VAL A 1 209 ? -9.445 -6.188 10.808 1.00 70.19 209 VAL A N 1
ATOM 1576 C CA . VAL A 1 209 ? -9.409 -4.748 11.097 1.00 70.19 209 VAL A CA 1
ATOM 1577 C C . VAL A 1 209 ? -9.756 -4.008 9.813 1.00 70.19 209 VAL A C 1
ATOM 1579 O O . VAL A 1 209 ? -9.270 -4.346 8.741 1.00 70.19 209 VAL A O 1
ATOM 1582 N N . TYR A 1 210 ? -10.579 -2.981 9.899 1.00 72.56 210 TYR A N 1
ATOM 1583 C CA . TYR A 1 210 ? -10.942 -2.119 8.789 1.00 72.56 210 TYR A CA 1
ATOM 1584 C C . TYR A 1 210 ? -10.805 -0.669 9.225 1.00 72.56 210 TYR A C 1
ATOM 1586 O O . TYR A 1 210 ? -11.273 -0.309 10.298 1.00 72.56 210 TYR A O 1
ATOM 1594 N N . ILE A 1 211 ? -10.172 0.165 8.411 1.00 67.62 211 ILE A N 1
ATOM 1595 C CA . ILE A 1 211 ? -10.013 1.599 8.651 1.00 67.62 211 ILE A CA 1
ATOM 1596 C C . ILE A 1 211 ? -10.515 2.317 7.406 1.00 67.62 211 ILE A C 1
ATOM 1598 O O . ILE A 1 211 ? -10.013 2.070 6.324 1.00 67.62 211 ILE A O 1
ATOM 1602 N N . LEU A 1 212 ? -11.498 3.192 7.539 1.00 72.75 212 LEU A N 1
ATOM 1603 C CA . LEU A 1 212 ? -11.959 4.126 6.520 1.00 72.75 212 LEU A CA 1
ATOM 1604 C C . LEU A 1 212 ? -11.380 5.492 6.865 1.00 72.75 212 LEU A C 1
ATOM 1606 O O . LEU A 1 212 ? -11.700 6.030 7.921 1.00 72.75 212 LEU A O 1
ATOM 1610 N N . GLU A 1 213 ? -10.576 6.054 5.978 1.00 65.81 213 GLU A N 1
ATOM 1611 C CA . GLU A 1 213 ? -10.032 7.401 6.078 1.00 65.81 213 GLU A CA 1
ATOM 1612 C C . GLU A 1 213 ? -10.714 8.307 5.051 1.00 65.81 213 GLU A C 1
ATOM 1614 O O . GLU A 1 213 ? -10.946 7.941 3.895 1.00 65.81 213 GLU A O 1
ATOM 1619 N N . ASN A 1 214 ? -11.048 9.522 5.478 1.00 60.09 214 ASN A N 1
ATOM 1620 C CA . ASN A 1 214 ? -11.534 10.547 4.566 1.00 60.09 214 ASN A CA 1
ATOM 1621 C C . ASN A 1 214 ? -10.356 11.457 4.244 1.00 60.09 214 ASN A C 1
ATOM 1623 O O . ASN A 1 214 ? -9.699 11.941 5.166 1.00 60.09 214 ASN A O 1
ATOM 1627 N N . SER A 1 215 ? -10.125 11.749 2.963 1.00 48.78 215 SER A N 1
ATOM 1628 C CA . SER A 1 215 ? -9.183 12.795 2.570 1.00 48.78 215 SER A CA 1
ATOM 1629 C C . SER A 1 215 ? -9.654 14.114 3.190 1.00 48.78 215 SER A C 1
ATOM 1631 O O . SER A 1 215 ? -10.657 14.703 2.763 1.00 48.78 215 SER A O 1
ATOM 1633 N N . TYR A 1 216 ? -8.977 14.561 4.247 1.00 36.72 216 TYR A N 1
ATOM 1634 C CA . TYR A 1 216 ? -9.174 15.903 4.766 1.00 36.72 216 TYR A CA 1
ATOM 1635 C C . TYR A 1 216 ? -8.826 16.886 3.654 1.00 36.72 216 TYR A C 1
ATOM 1637 O O . TYR A 1 216 ? -7.888 16.689 2.892 1.00 36.72 216 TYR A O 1
ATOM 1645 N N . ASN A 1 217 ? -9.630 17.938 3.549 1.00 36.44 217 ASN A N 1
ATOM 1646 C CA . ASN A 1 217 ? -9.529 18.971 2.528 1.00 36.44 217 ASN A CA 1
ATOM 1647 C C . ASN A 1 217 ? -8.270 19.832 2.775 1.00 36.44 217 ASN A C 1
ATOM 1649 O O . ASN A 1 217 ? -8.374 20.994 3.172 1.00 36.44 217 ASN A O 1
ATOM 1653 N N . PHE A 1 218 ? -7.081 19.251 2.615 1.00 32.19 218 PHE A N 1
ATOM 1654 C CA . PHE A 1 218 ? -5.844 19.993 2.455 1.00 32.19 218 PHE A CA 1
ATOM 1655 C C . PHE A 1 218 ? -5.853 20.563 1.041 1.00 32.19 218 PHE A C 1
ATOM 1657 O O . PHE A 1 218 ? -6.183 19.880 0.076 1.00 32.19 218 PHE A O 1
ATOM 1664 N N . SER A 1 219 ? -5.549 21.853 0.926 1.00 35.19 219 SER A N 1
ATOM 1665 C CA . SER A 1 219 ? -5.648 22.632 -0.314 1.00 35.19 219 SER A CA 1
ATOM 1666 C C . SER A 1 219 ? -4.791 22.110 -1.473 1.00 35.19 219 SER A C 1
ATOM 1668 O O . SER A 1 219 ? -4.942 22.617 -2.581 1.00 35.19 219 SER A O 1
ATOM 1670 N N . ASP A 1 220 ? -3.941 21.113 -1.214 1.00 34.72 220 ASP A N 1
ATOM 1671 C CA . ASP A 1 220 ? -2.925 20.583 -2.119 1.00 34.72 220 ASP A CA 1
ATOM 1672 C C . ASP A 1 220 ? -2.991 19.038 -2.283 1.00 34.72 220 ASP A C 1
ATOM 1674 O O . ASP A 1 220 ? -2.045 18.452 -2.801 1.00 34.72 220 ASP A O 1
ATOM 1678 N N . GLU A 1 221 ? -4.081 18.366 -1.872 1.00 41.25 221 GLU A N 1
ATOM 1679 C CA . GLU A 1 221 ? -4.246 16.892 -1.940 1.00 41.25 221 GLU A CA 1
ATOM 1680 C C . GLU A 1 221 ? -5.388 16.424 -2.889 1.00 41.25 221 GLU A C 1
ATOM 1682 O O . GLU A 1 221 ? -6.257 17.229 -3.245 1.00 41.25 221 GLU A O 1
ATOM 1687 N N . PRO A 1 222 ? -5.361 15.165 -3.393 1.00 42.97 222 PRO A N 1
ATOM 1688 C CA . PRO A 1 222 ? -5.932 14.775 -4.690 1.00 42.97 222 PRO A CA 1
ATOM 1689 C C . PRO A 1 222 ? -7.466 14.690 -4.742 1.00 42.97 222 PRO A C 1
ATOM 1691 O O . PRO A 1 222 ? -8.176 14.780 -3.744 1.00 42.97 222 PRO A O 1
ATOM 1694 N N . GLU A 1 223 ? -7.990 14.503 -5.960 1.00 53.31 223 GLU A N 1
ATOM 1695 C CA . GLU A 1 223 ? -9.414 14.348 -6.295 1.00 53.31 223 GLU A CA 1
ATOM 1696 C C . GLU A 1 223 ? -10.053 13.045 -5.754 1.00 53.31 223 GLU A C 1
ATOM 1698 O O . GLU A 1 223 ? -10.770 12.357 -6.478 1.00 53.31 223 GLU A O 1
ATOM 1703 N N . GLU A 1 224 ? -9.822 12.672 -4.499 1.00 51.91 224 GLU A N 1
ATOM 1704 C CA . GLU A 1 224 ? -10.337 11.446 -3.879 1.00 51.91 224 GLU A CA 1
ATOM 1705 C C . GLU A 1 224 ? -11.614 11.725 -3.051 1.00 51.91 224 GLU A C 1
ATOM 1707 O O . GLU A 1 224 ? -11.862 12.837 -2.580 1.00 51.91 224 GLU A O 1
ATOM 1712 N N . GLN A 1 225 ? -12.513 10.741 -2.990 1.00 56.97 225 GLN A N 1
ATOM 1713 C CA . GLN A 1 225 ? -13.789 10.750 -2.266 1.00 56.97 225 GLN A CA 1
ATOM 1714 C C . GLN A 1 225 ? -13.634 10.097 -0.887 1.00 56.97 225 GLN A C 1
ATOM 1716 O O . GLN A 1 225 ? -14.171 10.634 0.079 1.00 56.97 225 GLN A O 1
ATOM 1721 N N . PHE A 1 226 ? -12.936 8.957 -0.806 1.00 62.91 226 PHE A N 1
ATOM 1722 C CA . PHE A 1 226 ? -12.531 8.289 0.438 1.00 62.91 226 PHE A CA 1
ATOM 1723 C C . PHE A 1 226 ? -11.502 7.182 0.182 1.00 62.91 226 PHE A C 1
ATOM 1725 O O . PHE A 1 226 ? -11.336 6.729 -0.954 1.00 62.91 226 PHE A O 1
ATOM 1732 N N . GLU A 1 227 ? -10.877 6.709 1.257 1.00 66.19 227 GLU A N 1
ATOM 1733 C CA . GLU A 1 227 ? -9.899 5.627 1.271 1.00 66.19 227 GLU A CA 1
ATOM 1734 C C . GLU A 1 227 ? -10.208 4.628 2.391 1.00 66.19 227 GLU A C 1
ATOM 1736 O O . GLU A 1 227 ? -10.694 5.008 3.449 1.00 66.19 227 GLU A O 1
ATOM 1741 N N . SER A 1 228 ? -9.946 3.338 2.190 1.00 65.62 228 SER A N 1
ATOM 1742 C CA . SER A 1 228 ? -10.071 2.339 3.250 1.00 65.62 228 SER A CA 1
ATOM 1743 C C . SER A 1 228 ? -8.973 1.287 3.222 1.00 65.62 228 SER A C 1
ATOM 1745 O O . SER A 1 228 ? -8.578 0.830 2.151 1.00 65.62 228 SER A O 1
ATOM 1747 N N . PHE A 1 229 ? -8.588 0.812 4.396 1.00 65.88 229 PHE A N 1
ATOM 1748 C CA . PHE A 1 229 ? -7.610 -0.230 4.648 1.00 65.88 229 PHE A CA 1
ATOM 1749 C C . PHE A 1 229 ? -8.290 -1.420 5.319 1.00 65.88 229 PHE A C 1
ATOM 1751 O O . PHE A 1 229 ? -8.957 -1.260 6.334 1.00 65.88 229 PHE A O 1
ATOM 1758 N N . THR A 1 230 ? -8.140 -2.620 4.769 1.00 67.62 230 THR A N 1
ATOM 1759 C CA . THR A 1 230 ? -8.688 -3.860 5.335 1.00 67.62 230 THR A CA 1
ATOM 1760 C C . THR A 1 230 ? -7.554 -4.818 5.652 1.00 67.62 230 THR A C 1
ATOM 1762 O O . THR A 1 230 ? -6.776 -5.165 4.768 1.00 67.62 230 THR A O 1
ATOM 1765 N N . PHE A 1 231 ? -7.490 -5.264 6.899 1.00 66.94 231 PHE A N 1
ATOM 1766 C CA . PHE A 1 231 ? -6.615 -6.311 7.394 1.00 66.94 231 PHE A CA 1
ATOM 1767 C C . PHE A 1 231 ? -7.463 -7.533 7.648 1.00 66.94 231 PHE A C 1
ATOM 1769 O O . PHE A 1 231 ? -8.423 -7.454 8.407 1.00 66.94 231 PHE A O 1
ATOM 1776 N N . TYR A 1 232 ? -7.104 -8.655 7.051 1.00 68.81 232 TYR A N 1
ATOM 1777 C CA . TYR A 1 232 ? -7.702 -9.936 7.384 1.00 68.81 232 TYR A CA 1
ATOM 1778 C C . TYR A 1 232 ? -6.602 -10.945 7.645 1.00 68.81 232 TYR A C 1
ATOM 1780 O O . TYR A 1 232 ? -5.789 -11.191 6.759 1.00 68.81 232 TYR A O 1
ATOM 1788 N N . GLN A 1 233 ? -6.571 -11.533 8.832 1.00 64.31 233 GLN A N 1
ATOM 1789 C CA . GLN A 1 233 ? -5.620 -12.579 9.173 1.00 64.31 233 GLN A CA 1
ATOM 1790 C C . GLN A 1 233 ? -6.358 -13.898 9.358 1.00 64.31 233 GLN A C 1
ATOM 1792 O O . GLN A 1 233 ? -7.231 -14.013 10.214 1.00 64.31 233 GLN A O 1
ATOM 1797 N N . GLU A 1 234 ? -5.988 -14.904 8.566 1.00 60.59 234 GLU A N 1
ATOM 1798 C CA . GLU A 1 234 ? -6.445 -16.276 8.775 1.00 60.59 234 GLU A CA 1
ATOM 1799 C C . GLU A 1 234 ? -5.553 -16.921 9.847 1.00 60.59 234 GLU A C 1
ATOM 1801 O O . GLU A 1 234 ? -4.354 -17.132 9.638 1.00 60.59 234 GLU A O 1
ATOM 1806 N N . SER A 1 235 ? -6.115 -17.210 11.018 1.00 56.00 235 SER A N 1
ATOM 1807 C CA . SER A 1 235 ? -5.523 -18.112 12.003 1.00 56.00 235 SER A CA 1
ATOM 1808 C C . SER A 1 235 ? -6.275 -19.438 11.956 1.00 56.00 235 SER A C 1
ATOM 1810 O O . SER A 1 235 ? -7.504 -19.494 11.887 1.00 56.00 235 SER A O 1
ATOM 1812 N N . SER A 1 236 ? -5.522 -20.531 11.927 1.00 48.19 236 SER A N 1
ATOM 1813 C CA . SER A 1 236 ? -6.086 -21.877 11.944 1.00 48.19 236 SER A CA 1
ATOM 1814 C C . SER A 1 236 ? -5.551 -22.724 13.092 1.00 48.19 236 SER A C 1
ATOM 1816 O O . SER A 1 236 ? -5.677 -23.929 12.960 1.00 48.19 236 SER A O 1
ATOM 1818 N N . ASP A 1 237 ? -4.897 -22.119 14.102 1.00 49.28 237 ASP A N 1
ATOM 1819 C CA . ASP A 1 237 ? -4.426 -22.687 15.392 1.00 49.28 237 ASP A CA 1
ATOM 1820 C C . ASP A 1 237 ? -3.069 -22.052 15.802 1.00 49.28 237 ASP A C 1
ATOM 1822 O O . ASP A 1 237 ? -1.999 -22.543 15.431 1.00 49.28 237 ASP A O 1
ATOM 1826 N N . ASP A 1 238 ? -3.101 -20.942 16.556 1.00 38.16 238 ASP A N 1
ATOM 1827 C CA . ASP A 1 238 ? -1.954 -20.286 17.234 1.00 38.16 238 ASP A CA 1
ATOM 1828 C C . ASP A 1 238 ? -0.692 -19.997 16.388 1.00 38.16 238 ASP A C 1
ATOM 1830 O O . ASP A 1 238 ? 0.398 -19.760 16.912 1.00 38.16 238 ASP A O 1
ATOM 1834 N N . THR A 1 239 ? -0.829 -19.957 15.061 1.00 39.81 239 THR A N 1
ATOM 1835 C CA . THR A 1 239 ? 0.234 -19.555 14.131 1.00 39.81 239 THR A CA 1
ATOM 1836 C C . THR A 1 239 ? -0.357 -18.611 13.076 1.00 39.81 239 THR A C 1
ATOM 1838 O O . THR A 1 239 ? -1.375 -18.968 12.477 1.00 39.81 239 THR A O 1
ATOM 1841 N N . PRO A 1 240 ? 0.220 -17.419 12.824 1.00 42.56 240 PRO A N 1
ATOM 1842 C CA . PRO A 1 240 ? -0.295 -16.499 11.807 1.00 42.56 240 PRO A CA 1
ATOM 1843 C C . PRO A 1 240 ? -0.154 -17.124 10.406 1.00 42.56 240 PRO A C 1
ATOM 1845 O O . PRO A 1 240 ? 0.953 -17.245 9.891 1.00 42.56 240 PRO A O 1
ATOM 1848 N N . GLY A 1 241 ? -1.266 -17.561 9.798 1.00 53.25 241 GLY A N 1
ATOM 1849 C CA . GLY A 1 241 ? -1.264 -18.369 8.573 1.00 53.25 241 GLY A CA 1
ATOM 1850 C C . GLY A 1 241 ? -1.033 -17.561 7.295 1.00 53.25 241 GLY A C 1
ATOM 1851 O O . GLY A 1 241 ? -0.198 -17.938 6.472 1.00 53.25 241 GLY A O 1
ATOM 1852 N N . THR A 1 242 ? -1.750 -16.448 7.114 1.00 55.09 242 THR A N 1
ATOM 1853 C CA . THR A 1 242 ? -1.571 -15.431 6.053 1.00 55.09 242 THR A CA 1
ATOM 1854 C C . THR A 1 242 ? -2.412 -14.198 6.422 1.00 55.09 242 THR A C 1
ATOM 1856 O O . THR A 1 242 ? -3.550 -14.349 6.866 1.00 55.09 242 THR A O 1
ATOM 1859 N N . GLY A 1 243 ? -1.863 -12.992 6.260 1.00 56.25 243 GLY A N 1
ATOM 1860 C CA . GLY A 1 243 ? -2.554 -11.716 6.456 1.00 56.25 243 GLY A CA 1
ATOM 1861 C C . GLY A 1 243 ? -2.754 -10.981 5.129 1.00 56.25 243 GLY A C 1
ATOM 1862 O O . GLY A 1 243 ? -1.835 -10.881 4.324 1.00 56.25 243 GLY A O 1
ATOM 1863 N N . LEU A 1 244 ? -3.943 -10.453 4.873 1.00 63.31 244 LEU A N 1
ATOM 1864 C CA . LEU A 1 244 ? -4.246 -9.582 3.741 1.00 63.31 244 LEU A CA 1
ATOM 1865 C C . LEU A 1 244 ? -4.298 -8.143 4.245 1.00 63.31 244 LEU A C 1
ATOM 1867 O O . LEU A 1 244 ? -5.167 -7.854 5.055 1.00 63.31 244 LEU A O 1
ATOM 1871 N N . PHE A 1 245 ? -3.440 -7.256 3.743 1.00 62.12 245 PHE A N 1
ATOM 1872 C CA . PHE A 1 245 ? -3.641 -5.808 3.804 1.00 62.12 245 PHE A CA 1
ATOM 1873 C C . PHE A 1 245 ? -4.144 -5.325 2.443 1.00 62.12 245 PHE A C 1
ATOM 1875 O O . PHE A 1 245 ? -3.504 -5.541 1.412 1.00 62.12 245 PHE A O 1
ATOM 1882 N N . ARG A 1 246 ? -5.312 -4.686 2.431 1.00 64.69 246 ARG A N 1
ATOM 1883 C CA . ARG A 1 246 ? -5.956 -4.183 1.218 1.00 64.69 246 ARG A CA 1
ATOM 1884 C C . ARG A 1 246 ? -6.276 -2.709 1.366 1.00 64.69 246 ARG A C 1
ATOM 1886 O O . ARG A 1 246 ? -7.071 -2.346 2.226 1.00 64.69 246 ARG A O 1
ATOM 1893 N N . ARG A 1 247 ? -5.738 -1.890 0.468 1.00 65.38 247 ARG A N 1
ATOM 1894 C CA . ARG A 1 247 ? -6.125 -0.488 0.295 1.00 65.38 247 ARG A CA 1
ATOM 1895 C C . ARG A 1 247 ? -7.191 -0.369 -0.796 1.00 65.38 247 ARG A C 1
ATOM 1897 O O . ARG A 1 247 ? -7.092 -1.012 -1.839 1.00 65.38 247 ARG A O 1
ATOM 1904 N N . THR A 1 248 ? -8.224 0.427 -0.549 1.00 61.09 248 THR A N 1
ATOM 1905 C CA . THR A 1 248 ? -9.281 0.766 -1.511 1.00 61.09 248 THR A CA 1
ATOM 1906 C C . THR A 1 248 ? -9.430 2.277 -1.541 1.00 61.09 248 THR A C 1
ATOM 1908 O O . THR A 1 248 ? -9.741 2.869 -0.517 1.00 61.09 248 THR A O 1
ATOM 1911 N N . GLN A 1 249 ? -9.241 2.891 -2.703 1.00 60.66 249 GLN A N 1
ATOM 1912 C CA . GLN A 1 249 ? -9.464 4.321 -2.917 1.00 60.66 249 GLN A CA 1
ATOM 1913 C C . GLN A 1 249 ? -10.686 4.527 -3.811 1.00 60.66 249 GLN A C 1
ATOM 1915 O O . GLN A 1 249 ? -10.969 3.685 -4.662 1.00 60.66 249 GLN A O 1
ATOM 1920 N N . VAL A 1 250 ? -11.412 5.630 -3.626 1.00 57.88 250 VAL A N 1
ATOM 1921 C CA . VAL A 1 250 ? -12.530 6.039 -4.491 1.00 57.88 250 VAL A CA 1
ATOM 1922 C C . VAL A 1 250 ? -12.302 7.465 -4.964 1.00 57.88 250 VAL A C 1
ATOM 1924 O O . VAL A 1 250 ? -12.155 8.346 -4.131 1.00 57.88 250 VAL A O 1
ATOM 1927 N N . MET A 1 251 ? -12.300 7.727 -6.277 1.00 56.97 251 MET A N 1
ATOM 1928 C CA . MET A 1 251 ? -12.073 9.076 -6.832 1.00 56.97 251 MET A CA 1
ATOM 1929 C C . MET A 1 251 ? -13.352 9.931 -6.956 1.00 56.97 251 MET A C 1
ATOM 1931 O O . MET A 1 251 ? -14.389 9.476 -7.438 1.00 56.97 251 MET A O 1
ATOM 1935 N N . LYS A 1 252 ? -13.244 11.220 -6.610 1.00 53.56 252 LYS A N 1
ATOM 1936 C CA . LYS A 1 252 ? -14.306 12.246 -6.510 1.00 53.56 252 LYS A CA 1
ATOM 1937 C C . LYS A 1 252 ? -15.034 12.561 -7.819 1.00 53.56 252 LYS A C 1
ATOM 1939 O O . LYS A 1 252 ? -16.177 13.018 -7.768 1.00 53.56 252 LYS A O 1
ATOM 1944 N N . ASN A 1 253 ? -14.383 12.349 -8.964 1.00 54.31 253 ASN A N 1
ATOM 1945 C CA . ASN A 1 253 ? -14.897 12.681 -10.299 1.00 54.31 253 ASN A CA 1
ATOM 1946 C C . ASN A 1 253 ? -14.989 11.466 -11.235 1.00 54.31 253 ASN A C 1
ATOM 1948 O O . ASN A 1 253 ? -15.101 11.643 -12.450 1.00 54.31 253 ASN A O 1
ATOM 1952 N N . SER A 1 254 ? -14.941 10.237 -10.710 1.00 46.72 254 SER A N 1
ATOM 1953 C CA . SER A 1 254 ? -15.013 9.075 -11.591 1.00 46.72 254 SER A CA 1
ATOM 1954 C C . SER A 1 254 ? -16.403 8.941 -12.216 1.00 46.72 254 SER A C 1
ATOM 1956 O O . SER A 1 254 ? -17.405 8.734 -11.533 1.00 46.72 254 SER A O 1
ATOM 1958 N N . ILE A 1 255 ? -16.458 9.062 -13.540 1.00 44.06 255 ILE A N 1
ATOM 1959 C CA . ILE A 1 255 ? -17.661 8.851 -14.362 1.00 44.06 255 ILE A CA 1
ATOM 1960 C C . ILE A 1 255 ? -17.940 7.357 -14.596 1.00 44.06 255 ILE A C 1
ATOM 1962 O O . ILE A 1 255 ? -19.029 6.996 -15.040 1.00 44.06 255 ILE A O 1
ATOM 1966 N N . ASP A 1 256 ? -16.965 6.501 -14.286 1.00 44.94 256 ASP A N 1
ATOM 1967 C CA . ASP A 1 256 ? -17.034 5.046 -14.370 1.00 44.94 256 ASP A CA 1
ATOM 1968 C C . ASP A 1 256 ? -16.739 4.462 -12.977 1.00 44.94 256 ASP A C 1
ATOM 1970 O O . ASP A 1 256 ? -15.625 4.635 -12.470 1.00 44.94 256 ASP A O 1
ATOM 1974 N N . PRO A 1 257 ? -17.700 3.784 -12.325 1.00 42.25 257 PRO A N 1
ATOM 1975 C CA . PRO A 1 257 ? -17.479 3.162 -11.025 1.00 42.25 257 PRO A CA 1
ATOM 1976 C C . PRO A 1 257 ? -16.220 2.292 -11.014 1.00 42.25 257 PRO A C 1
ATOM 1978 O O . PRO A 1 257 ? -15.458 2.362 -10.063 1.00 42.25 257 PRO A O 1
ATOM 1981 N N . ASN A 1 258 ? -15.914 1.576 -12.100 1.00 40.06 258 ASN A N 1
ATOM 1982 C CA . ASN A 1 258 ? -14.755 0.685 -12.160 1.00 40.06 258 ASN A CA 1
ATOM 1983 C C . ASN A 1 258 ? -13.411 1.439 -12.158 1.00 40.06 258 ASN A C 1
ATOM 1985 O O . ASN A 1 258 ? -12.428 0.929 -11.627 1.00 40.06 258 ASN A O 1
ATOM 1989 N N . GLN A 1 259 ? -13.375 2.672 -12.676 1.00 36.81 259 GLN A N 1
ATOM 1990 C CA . GLN A 1 259 ? -12.187 3.539 -12.646 1.00 36.81 259 GLN A CA 1
ATOM 1991 C C . GLN A 1 259 ? -12.001 4.235 -11.294 1.00 36.81 259 GLN A C 1
ATOM 1993 O O . GLN A 1 259 ? -10.890 4.623 -10.951 1.00 36.81 259 GLN A O 1
ATOM 1998 N N . ALA A 1 260 ? -13.068 4.369 -10.496 1.00 34.97 260 ALA A N 1
ATOM 1999 C CA . ALA A 1 260 ? -12.979 4.991 -9.178 1.00 34.97 260 ALA A CA 1
ATOM 2000 C C . ALA A 1 260 ? -12.127 4.153 -8.216 1.00 34.97 260 ALA A C 1
ATOM 2002 O O . ALA A 1 260 ? -11.484 4.730 -7.348 1.00 34.97 260 ALA A O 1
ATOM 2003 N N . TYR A 1 261 ? -12.120 2.826 -8.400 1.00 44.47 261 TYR A N 1
ATOM 2004 C CA . TYR A 1 261 ? -11.429 1.847 -7.556 1.00 44.47 261 TYR A CA 1
ATOM 2005 C C . TYR A 1 261 ? -10.041 1.438 -8.083 1.00 44.47 261 TYR A C 1
ATOM 2007 O O . TYR A 1 261 ? -9.441 0.511 -7.550 1.00 44.47 261 TYR A O 1
ATOM 2015 N N . SER A 1 262 ? -9.525 2.077 -9.140 1.00 36.88 262 SER A N 1
ATOM 2016 C CA . SER A 1 262 ? -8.449 1.534 -9.991 1.00 36.88 262 SER A CA 1
ATOM 2017 C C . SER A 1 262 ? -7.026 1.569 -9.411 1.00 36.88 262 SER A C 1
ATOM 2019 O O . SER A 1 262 ? -6.073 1.297 -10.138 1.00 36.88 262 SER A O 1
ATOM 2021 N N . LYS A 1 263 ? -6.849 1.926 -8.136 1.00 44.88 263 LYS A N 1
ATOM 2022 C CA . LYS A 1 263 ? -5.559 1.843 -7.436 1.00 44.88 263 LYS A CA 1
ATOM 2023 C C . LYS A 1 263 ? -5.648 0.789 -6.341 1.00 44.88 263 LYS A C 1
ATOM 2025 O O . LYS A 1 263 ? -5.712 1.093 -5.154 1.00 44.88 263 LYS A O 1
ATOM 2030 N N . PHE A 1 264 ? -5.702 -0.472 -6.757 1.00 48.94 264 PHE A N 1
ATOM 2031 C CA . PHE A 1 264 ? -5.525 -1.580 -5.829 1.00 48.94 264 PHE A CA 1
ATOM 2032 C C . PHE A 1 264 ? -4.035 -1.769 -5.568 1.00 48.94 264 PHE A C 1
ATOM 2034 O O . PHE A 1 264 ? -3.261 -1.963 -6.505 1.00 48.94 264 PHE A O 1
ATOM 2041 N N . THR A 1 265 ? -3.664 -1.759 -4.293 1.00 51.34 265 THR A N 1
ATOM 2042 C CA . THR A 1 265 ? -2.447 -2.408 -3.812 1.00 51.34 265 THR A CA 1
ATOM 2043 C C . THR A 1 265 ? -2.899 -3.425 -2.771 1.00 51.34 265 THR A C 1
ATOM 2045 O O . THR A 1 265 ? -3.274 -3.059 -1.656 1.00 51.34 265 THR A O 1
ATOM 2048 N N . ASN A 1 266 ? -2.936 -4.706 -3.139 1.00 51.53 266 ASN A N 1
ATOM 2049 C CA . ASN A 1 266 ? -3.000 -5.771 -2.145 1.00 51.53 266 ASN A CA 1
ATOM 2050 C C . ASN A 1 266 ? -1.564 -6.010 -1.686 1.00 51.53 266 ASN A C 1
ATOM 2052 O O . ASN A 1 266 ? -0.730 -6.438 -2.482 1.00 51.53 266 ASN A O 1
ATOM 2056 N N . VAL A 1 267 ? -1.276 -5.758 -0.414 1.00 53.41 267 VAL A N 1
ATOM 2057 C CA . VAL A 1 267 ? -0.075 -6.300 0.219 1.00 53.41 267 VAL A CA 1
ATOM 2058 C C . VAL A 1 267 ? -0.524 -7.480 1.051 1.00 53.41 267 VAL A C 1
ATOM 2060 O O . VAL A 1 267 ? -1.080 -7.345 2.136 1.00 53.41 267 VAL A O 1
ATOM 2063 N N . VAL A 1 268 ? -0.321 -8.675 0.521 1.00 57.72 268 VAL A N 1
ATOM 2064 C CA . VAL A 1 268 ? -0.505 -9.886 1.306 1.00 57.72 268 VAL A CA 1
ATOM 2065 C C . VAL A 1 268 ? 0.785 -10.104 2.067 1.00 57.72 268 VAL A C 1
ATOM 2067 O O . VAL A 1 268 ? 1.857 -10.195 1.477 1.00 57.72 268 VAL A O 1
ATOM 2070 N N . CYS A 1 269 ? 0.691 -10.192 3.378 1.00 50.78 269 CYS A N 1
ATOM 2071 C CA . CYS A 1 269 ? 1.813 -10.512 4.226 1.00 50.78 269 CYS A CA 1
ATOM 2072 C C . CYS A 1 269 ? 1.689 -11.962 4.715 1.00 50.78 269 CYS A C 1
ATOM 2074 O O . CYS A 1 269 ? 0.606 -12.465 5.020 1.00 50.78 269 CYS A O 1
ATOM 2076 N N . LYS A 1 270 ? 2.813 -12.667 4.755 1.00 58.44 270 LYS A N 1
ATOM 2077 C CA . LYS A 1 270 ? 2.929 -14.010 5.311 1.00 58.44 270 LYS A CA 1
ATOM 2078 C C . LYS A 1 270 ? 3.884 -13.970 6.494 1.00 58.44 270 LYS A C 1
ATOM 2080 O O . LYS A 1 270 ? 4.916 -13.309 6.418 1.00 58.44 270 LYS A O 1
ATOM 2085 N N . ASP A 1 271 ? 3.537 -14.702 7.553 1.00 51.16 271 ASP A N 1
ATOM 2086 C CA . ASP A 1 271 ? 4.290 -14.726 8.810 1.00 51.16 271 ASP A CA 1
ATOM 2087 C C . ASP A 1 271 ? 4.473 -13.304 9.387 1.00 51.16 271 ASP A C 1
ATOM 2089 O O . ASP A 1 271 ? 5.565 -12.917 9.812 1.00 51.16 271 ASP A O 1
ATOM 2093 N N . CYS A 1 272 ? 3.393 -12.514 9.355 1.00 51.88 272 CYS A N 1
ATOM 2094 C CA . CYS A 1 272 ? 3.396 -11.093 9.698 1.00 51.88 272 CYS A CA 1
ATOM 2095 C C . CYS A 1 272 ? 3.875 -10.836 11.121 1.00 51.88 272 CYS A C 1
ATOM 2097 O O . CYS A 1 272 ? 3.471 -11.535 12.051 1.00 51.88 272 CYS A O 1
ATOM 2099 N N . ASN A 1 273 ? 4.703 -9.803 11.291 1.00 48.84 273 ASN A N 1
ATOM 2100 C CA . ASN A 1 273 ? 5.374 -9.476 12.554 1.00 48.84 273 ASN A CA 1
ATOM 2101 C C . ASN A 1 273 ? 6.374 -10.549 13.047 1.00 48.84 273 ASN A C 1
ATOM 2103 O O . ASN A 1 273 ? 6.614 -10.664 14.253 1.00 48.84 273 ASN A O 1
ATOM 2107 N N . SER A 1 274 ? 6.967 -11.336 12.145 1.00 51.78 274 SER A N 1
ATOM 2108 C CA . SER A 1 274 ? 8.025 -12.299 12.481 1.00 51.78 274 SER A CA 1
ATOM 2109 C C . SER A 1 274 ? 9.359 -11.957 11.814 1.00 51.78 274 SER A C 1
ATOM 2111 O O . SER A 1 274 ? 9.415 -11.228 10.830 1.00 51.78 274 SER A O 1
ATOM 2113 N N . ASP A 1 275 ? 10.453 -12.549 12.305 1.00 52.19 275 ASP A N 1
ATOM 2114 C CA . ASP A 1 275 ? 11.777 -12.419 11.673 1.00 52.19 275 ASP A CA 1
ATOM 2115 C C . ASP A 1 275 ? 11.817 -13.057 10.248 1.00 52.19 275 ASP A C 1
ATOM 2117 O O . ASP A 1 275 ? 12.814 -12.914 9.544 1.00 52.19 275 ASP A O 1
ATOM 2121 N N . ASN A 1 276 ? 10.751 -13.755 9.816 1.00 55.47 276 ASN A N 1
ATOM 2122 C CA . ASN A 1 276 ? 10.600 -14.382 8.495 1.00 55.47 276 ASN A CA 1
ATOM 2123 C C . ASN A 1 276 ? 9.479 -13.745 7.653 1.00 55.47 276 ASN A C 1
ATOM 2125 O O . ASN A 1 276 ? 8.964 -14.401 6.746 1.00 55.47 276 ASN A O 1
ATOM 2129 N N . GLU A 1 277 ? 9.067 -12.520 7.983 1.00 55.69 277 GLU A N 1
ATOM 2130 C CA . GLU A 1 277 ? 7.982 -11.821 7.297 1.00 55.69 277 GLU A CA 1
ATOM 2131 C C . GLU A 1 277 ? 8.253 -11.708 5.789 1.00 55.69 277 GLU A C 1
ATOM 2133 O O . GLU A 1 277 ? 9.351 -11.354 5.350 1.00 55.69 277 GLU A O 1
ATOM 2138 N N . LYS A 1 278 ? 7.244 -12.057 4.989 1.00 59.97 278 LYS A N 1
ATOM 2139 C CA . LYS A 1 278 ? 7.296 -11.958 3.529 1.00 59.97 278 LYS A CA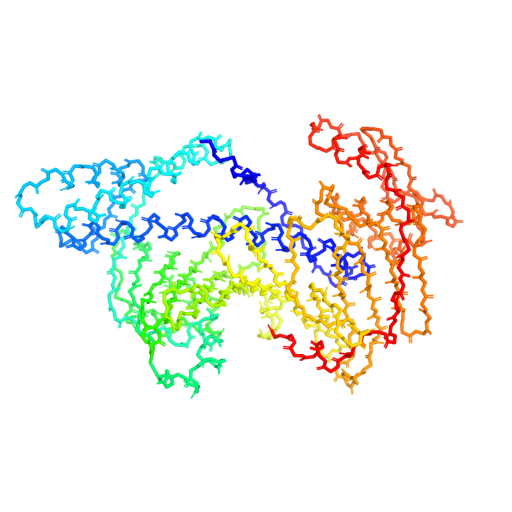 1
ATOM 2140 C C . LYS A 1 278 ? 6.083 -11.229 3.011 1.00 59.97 278 LYS A C 1
ATOM 2142 O O . LYS A 1 278 ? 4.984 -11.391 3.536 1.00 59.97 278 LYS A O 1
ATOM 2147 N N . PHE A 1 279 ? 6.260 -10.532 1.903 1.00 59.81 279 PHE A N 1
ATOM 2148 C CA . PHE A 1 279 ? 5.235 -9.681 1.328 1.00 59.81 279 PHE A CA 1
ATOM 2149 C C . PHE A 1 279 ? 4.997 -10.065 -0.117 1.00 59.81 279 PHE A C 1
ATOM 2151 O O . PHE A 1 279 ? 5.925 -10.327 -0.874 1.00 59.81 279 PHE A O 1
ATOM 2158 N N . LYS A 1 280 ? 3.736 -10.109 -0.505 1.00 67.50 280 LYS A N 1
ATOM 2159 C CA . LYS A 1 280 ? 3.305 -10.206 -1.883 1.00 67.50 280 LYS A CA 1
ATOM 2160 C C . LYS A 1 280 ? 2.547 -8.933 -2.192 1.00 67.50 280 LYS A C 1
ATOM 2162 O O . LYS A 1 280 ? 1.506 -8.689 -1.590 1.00 67.50 280 LYS A O 1
ATOM 2167 N N . VAL A 1 281 ? 3.067 -8.143 -3.115 1.00 63.69 281 VAL A N 1
ATOM 2168 C CA . VAL A 1 281 ? 2.398 -6.927 -3.575 1.00 63.69 281 VAL A CA 1
ATOM 2169 C C . VAL A 1 281 ? 1.696 -7.257 -4.873 1.00 63.69 281 VAL A C 1
ATOM 2171 O O . VAL A 1 281 ? 2.286 -7.906 -5.730 1.00 63.69 281 VAL A O 1
ATOM 2174 N N . GLU A 1 282 ? 0.448 -6.849 -5.021 1.00 66.69 282 GLU A N 1
ATOM 2175 C CA . GLU A 1 282 ? -0.342 -7.016 -6.234 1.00 66.69 282 GLU A CA 1
ATOM 2176 C C . GLU A 1 282 ? -1.087 -5.721 -6.530 1.00 66.69 282 GLU A C 1
ATOM 2178 O O . GLU A 1 282 ? -1.702 -5.135 -5.643 1.00 66.69 282 GLU A O 1
ATOM 2183 N N . SER A 1 283 ? -1.044 -5.290 -7.784 1.00 64.38 283 SER A N 1
ATOM 2184 C CA . SER A 1 283 ? -1.737 -4.110 -8.264 1.00 64.38 283 SER A CA 1
ATOM 2185 C C . SER A 1 283 ? -2.443 -4.388 -9.578 1.00 64.38 283 SER A C 1
ATOM 2187 O O . SER A 1 283 ? -1.934 -5.115 -10.434 1.00 64.38 283 SER A O 1
ATOM 2189 N N . ARG A 1 284 ? -3.631 -3.805 -9.727 1.00 69.94 284 ARG A N 1
ATOM 2190 C CA . ARG A 1 284 ? -4.449 -3.863 -10.934 1.00 69.94 284 ARG A CA 1
ATOM 2191 C C . ARG A 1 284 ? -5.007 -2.482 -11.221 1.00 69.94 284 ARG A C 1
ATOM 2193 O O . ARG A 1 284 ? -5.649 -1.891 -10.358 1.00 69.94 284 ARG A O 1
ATOM 2200 N N . SER A 1 285 ? -4.805 -2.017 -12.448 1.00 62.22 285 SER A N 1
ATOM 2201 C CA . SER A 1 285 ? -5.385 -0.783 -12.966 1.00 62.22 285 SER A CA 1
ATOM 2202 C C . SER A 1 285 ? -6.105 -1.053 -14.283 1.00 62.22 285 SER A C 1
ATOM 2204 O O . SER A 1 285 ? -5.561 -1.704 -15.175 1.00 62.22 285 SER A O 1
ATOM 2206 N N . GLU A 1 286 ? -7.333 -0.554 -14.409 1.00 62.88 286 GLU A N 1
ATOM 2207 C CA . GLU A 1 286 ? -8.151 -0.659 -15.617 1.00 62.88 286 GLU A CA 1
ATOM 2208 C C . GLU A 1 286 ? -8.403 0.745 -16.174 1.00 62.88 286 GLU A C 1
ATOM 2210 O O . GLU A 1 286 ? -8.959 1.610 -15.496 1.00 62.88 286 GLU A O 1
ATOM 2215 N N . PHE A 1 287 ? -7.977 0.985 -17.415 1.00 53.50 287 PHE A N 1
ATOM 2216 C CA . PHE A 1 287 ? -8.053 2.294 -18.057 1.00 53.50 287 PHE A CA 1
ATOM 2217 C C . PHE A 1 287 ? -9.066 2.275 -19.203 1.00 53.50 287 PHE A C 1
ATOM 2219 O O . PHE A 1 287 ? -8.792 1.789 -20.308 1.00 53.50 287 PHE A O 1
ATOM 2226 N N . GLY A 1 288 ? -10.253 2.835 -18.954 1.00 54.03 288 GLY A N 1
ATOM 2227 C CA . GLY A 1 288 ? -11.343 2.821 -19.929 1.00 54.03 288 GLY A CA 1
ATOM 2228 C C . GLY A 1 288 ? -11.696 1.400 -20.385 1.00 54.03 288 GLY A C 1
ATOM 2229 O O . GLY A 1 288 ? -11.510 0.430 -19.659 1.00 54.03 288 GLY A O 1
ATOM 2230 N N . SER A 1 289 ? -12.194 1.258 -21.614 1.00 54.75 289 SER A N 1
ATOM 2231 C CA . SER A 1 289 ? -12.572 -0.050 -22.166 1.00 54.75 289 SER A CA 1
ATOM 2232 C C . SER A 1 289 ? -11.408 -0.871 -22.744 1.00 54.75 289 SER A C 1
ATOM 2234 O O . SER A 1 289 ? -11.664 -1.957 -23.257 1.00 54.75 289 SER A O 1
ATOM 2236 N N . ASN A 1 290 ? -10.164 -0.363 -22.740 1.00 62.56 290 ASN A N 1
ATOM 2237 C CA . ASN A 1 290 ? -9.137 -0.821 -23.693 1.00 62.56 290 ASN A CA 1
ATOM 2238 C C . ASN A 1 290 ? -7.770 -1.201 -23.094 1.00 62.56 290 ASN A C 1
ATOM 2240 O O . ASN A 1 290 ? -6.912 -1.639 -23.857 1.00 62.56 290 ASN A O 1
ATOM 2244 N N . GLN A 1 291 ? -7.525 -1.065 -21.785 1.00 68.44 291 GLN A N 1
ATOM 2245 C CA . GLN A 1 291 ? -6.243 -1.496 -21.212 1.00 68.44 291 GLN A CA 1
ATOM 2246 C C . GLN A 1 291 ? -6.362 -1.944 -19.753 1.00 68.44 291 GLN A C 1
ATOM 2248 O O . GLN A 1 291 ? -7.004 -1.271 -18.948 1.00 68.44 291 GLN A O 1
ATOM 2253 N N . VAL A 1 292 ? -5.700 -3.053 -19.414 1.00 73.44 292 VAL A N 1
ATOM 2254 C CA . VAL A 1 292 ? -5.491 -3.513 -18.031 1.00 73.44 292 VAL A CA 1
ATOM 2255 C C . VAL A 1 292 ? -3.991 -3.552 -17.746 1.00 73.44 292 VAL A C 1
ATOM 2257 O O . VAL A 1 292 ? -3.247 -4.159 -18.508 1.00 73.44 292 VAL A O 1
ATOM 2260 N N . SER A 1 293 ? -3.545 -2.931 -16.660 1.00 73.00 293 SER A N 1
ATOM 2261 C CA . SER A 1 293 ? -2.189 -3.053 -16.114 1.00 73.00 293 SER A CA 1
ATOM 2262 C C . SER A 1 293 ? -2.240 -3.906 -14.849 1.00 73.00 293 SER A C 1
ATOM 2264 O O . SER A 1 293 ? -3.053 -3.646 -13.965 1.00 73.00 293 SER A O 1
ATOM 2266 N N . LEU A 1 294 ? -1.393 -4.928 -14.765 1.00 75.56 294 LEU A N 1
ATOM 2267 C CA . LEU A 1 294 ? -1.278 -5.851 -13.639 1.00 75.56 294 LEU A CA 1
ATOM 2268 C C . LEU A 1 294 ? 0.167 -5.843 -13.158 1.00 75.56 294 LEU A C 1
ATOM 2270 O O . LEU A 1 294 ? 1.057 -6.125 -13.949 1.00 75.56 294 LEU A O 1
ATOM 2274 N N . ALA A 1 295 ? 0.427 -5.577 -11.886 1.00 75.19 295 ALA A N 1
ATOM 2275 C CA . ALA A 1 295 ? 1.778 -5.584 -11.338 1.00 75.19 295 ALA A CA 1
ATOM 2276 C C . ALA A 1 295 ? 1.855 -6.423 -10.065 1.00 75.19 295 ALA A C 1
ATOM 2278 O O . ALA A 1 295 ? 0.893 -6.496 -9.308 1.00 75.19 295 ALA A O 1
ATOM 2279 N N . SER A 1 296 ? 2.979 -7.095 -9.829 1.00 74.94 296 SER A N 1
ATOM 2280 C CA . SER A 1 296 ? 3.173 -7.885 -8.619 1.00 74.94 296 SER A CA 1
ATOM 2281 C C . SER A 1 296 ? 4.642 -8.175 -8.339 1.00 74.94 296 SER A C 1
ATOM 2283 O O . SER A 1 296 ? 5.469 -8.216 -9.253 1.00 74.94 296 SER A O 1
ATOM 2285 N N . SER A 1 297 ? 4.960 -8.424 -7.070 1.00 74.75 297 SER A N 1
ATOM 2286 C CA . SER A 1 297 ? 6.162 -9.171 -6.704 1.00 74.75 297 SER A CA 1
ATOM 2287 C C . SER A 1 297 ? 6.073 -10.605 -7.235 1.00 74.75 297 SER A C 1
ATOM 2289 O O . SER A 1 297 ? 5.011 -11.229 -7.225 1.00 74.75 297 SER A O 1
ATOM 2291 N N . ALA A 1 298 ? 7.186 -11.152 -7.708 1.00 81.62 298 ALA A N 1
ATOM 2292 C CA . ALA A 1 298 ? 7.216 -12.414 -8.426 1.00 81.62 298 ALA A CA 1
ATOM 2293 C C . ALA A 1 298 ? 8.223 -13.397 -7.827 1.00 81.62 298 ALA A C 1
ATOM 2295 O O . ALA A 1 298 ? 9.331 -13.037 -7.441 1.00 81.62 298 ALA A O 1
ATOM 2296 N N . VAL A 1 299 ? 7.842 -14.674 -7.820 1.00 86.62 299 VAL A N 1
ATOM 2297 C CA . VAL A 1 299 ? 8.700 -15.793 -7.417 1.00 86.62 299 VAL A CA 1
ATOM 2298 C C . VAL A 1 299 ? 8.861 -16.779 -8.562 1.00 86.62 299 VAL A C 1
ATOM 2300 O O . VAL A 1 299 ? 8.002 -16.902 -9.440 1.00 86.62 299 VAL A O 1
ATOM 2303 N N . VAL A 1 300 ? 9.963 -17.523 -8.532 1.00 88.62 300 VAL A N 1
ATOM 2304 C CA . VAL A 1 300 ? 10.253 -18.546 -9.535 1.00 88.62 300 VAL A CA 1
ATOM 2305 C C . VAL A 1 300 ? 9.516 -19.836 -9.186 1.00 88.62 300 VAL A C 1
ATOM 2307 O O . VAL A 1 300 ? 9.772 -20.455 -8.154 1.00 88.62 300 VAL A O 1
ATOM 2310 N N . SER A 1 301 ? 8.638 -20.286 -10.078 1.00 84.94 301 SER A N 1
ATOM 2311 C CA . SER A 1 301 ? 7.945 -21.571 -9.981 1.00 84.94 301 SER A CA 1
ATOM 2312 C C . SER A 1 301 ? 8.001 -22.292 -11.321 1.00 84.94 301 SER A C 1
ATOM 2314 O O . SER A 1 301 ? 7.578 -21.763 -12.345 1.00 84.94 301 SER A O 1
ATOM 2316 N N . GLY A 1 302 ? 8.587 -23.493 -11.347 1.00 84.06 302 GLY A N 1
ATOM 2317 C CA . GLY A 1 302 ? 8.736 -24.263 -12.589 1.00 84.06 302 GLY A CA 1
ATOM 2318 C C . GLY A 1 302 ? 9.542 -23.547 -13.684 1.00 84.06 302 GLY A C 1
ATOM 2319 O O . GLY A 1 302 ? 9.319 -23.802 -14.863 1.00 84.06 302 GLY A O 1
ATOM 2320 N N . GLY A 1 303 ? 10.447 -22.635 -13.305 1.00 85.44 303 GLY A N 1
ATOM 2321 C CA . GLY A 1 303 ? 11.210 -21.798 -14.238 1.00 85.44 303 GLY A CA 1
ATOM 2322 C C . GLY A 1 303 ? 10.437 -20.600 -14.802 1.00 85.44 303 GLY A C 1
ATOM 2323 O O . GLY A 1 303 ? 10.936 -19.951 -15.711 1.00 85.44 303 GLY A O 1
ATOM 2324 N N . LYS A 1 304 ? 9.237 -20.311 -14.286 1.00 91.56 304 LYS A N 1
ATOM 2325 C CA . LYS A 1 304 ? 8.405 -19.163 -14.665 1.00 91.56 304 LYS A CA 1
ATOM 2326 C C . LYS A 1 304 ? 8.256 -18.186 -13.507 1.00 91.56 304 LYS A C 1
ATOM 2328 O O . LYS A 1 304 ? 8.310 -18.592 -12.346 1.00 91.56 304 LYS A O 1
ATOM 2333 N N . LEU A 1 305 ? 8.054 -16.914 -13.835 1.00 90.56 305 LEU A N 1
ATOM 2334 C CA . LEU A 1 305 ? 7.722 -15.860 -12.885 1.00 90.56 305 LEU A CA 1
ATOM 2335 C C . LEU A 1 305 ? 6.207 -15.822 -12.684 1.00 90.56 305 LEU A C 1
ATOM 2337 O O . LEU A 1 305 ? 5.438 -15.568 -13.618 1.00 90.56 305 LEU A O 1
ATOM 2341 N N . ILE A 1 306 ? 5.792 -16.076 -11.446 1.00 88.75 306 ILE A N 1
ATOM 2342 C CA . ILE A 1 306 ? 4.395 -15.997 -11.013 1.00 88.75 306 ILE A CA 1
ATOM 2343 C C . ILE A 1 306 ? 4.268 -15.011 -9.846 1.00 88.75 306 ILE A C 1
ATOM 2345 O O . ILE A 1 306 ? 5.222 -14.896 -9.072 1.00 88.75 306 ILE A O 1
ATOM 2349 N N . PRO A 1 307 ? 3.113 -14.340 -9.675 1.00 83.94 307 PRO A N 1
ATOM 2350 C CA . PRO A 1 307 ? 2.857 -13.502 -8.505 1.00 83.94 307 PRO A CA 1
ATOM 2351 C C . PRO A 1 307 ? 3.126 -14.262 -7.198 1.00 83.94 307 PRO A C 1
ATOM 2353 O O . PRO A 1 307 ? 2.616 -15.371 -7.006 1.00 83.94 307 PRO A O 1
ATOM 2356 N N . GLY A 1 308 ? 3.900 -13.687 -6.277 1.00 75.94 308 GLY A N 1
ATOM 2357 C CA . GLY A 1 308 ? 4.314 -14.391 -5.062 1.00 75.94 308 GLY A CA 1
ATOM 2358 C C . GLY A 1 308 ? 5.017 -13.541 -4.006 1.00 75.94 308 GLY A C 1
ATOM 2359 O O . GLY A 1 308 ? 5.288 -12.361 -4.206 1.00 75.94 308 GLY A O 1
ATOM 2360 N N . PHE A 1 309 ? 5.273 -14.170 -2.856 1.00 69.00 309 PHE A N 1
ATOM 2361 C CA . PHE A 1 309 ? 5.842 -13.532 -1.668 1.00 69.00 309 PHE A CA 1
ATOM 2362 C C . PHE A 1 309 ? 7.367 -13.398 -1.753 1.00 69.00 309 PHE A C 1
ATOM 2364 O O . PHE A 1 309 ? 8.061 -14.408 -1.886 1.00 69.00 309 PHE A O 1
ATOM 2371 N N . VAL A 1 310 ? 7.863 -12.176 -1.582 1.00 65.62 310 VAL A N 1
ATOM 2372 C CA . VAL A 1 310 ? 9.281 -11.793 -1.528 1.00 65.62 310 VAL A CA 1
ATOM 2373 C C . VAL A 1 310 ? 9.671 -11.365 -0.109 1.00 65.62 310 VAL A C 1
ATOM 2375 O O . VAL A 1 310 ? 8.804 -11.091 0.723 1.00 65.62 310 VAL A O 1
ATOM 2378 N N . SER A 1 311 ? 10.969 -11.355 0.197 1.00 66.69 311 SER A N 1
ATOM 2379 C CA . SER A 1 311 ? 11.491 -11.049 1.537 1.00 66.69 311 SER A CA 1
ATOM 2380 C C . SER A 1 311 ? 12.262 -9.733 1.525 1.00 66.69 311 SER A C 1
ATOM 2382 O O . SER A 1 311 ? 13.219 -9.603 0.771 1.00 66.69 311 SER A O 1
ATOM 2384 N N . GLU A 1 312 ? 11.931 -8.785 2.403 1.00 60.38 312 GLU A N 1
ATOM 2385 C CA . GLU A 1 312 ? 12.688 -7.518 2.493 1.00 60.38 312 GLU A CA 1
ATOM 2386 C C . GLU A 1 312 ? 14.106 -7.710 3.034 1.00 60.38 312 GLU A C 1
ATOM 2388 O O . GLU A 1 312 ? 15.007 -6.914 2.792 1.00 60.38 312 GLU A O 1
ATOM 2393 N N . THR A 1 313 ? 14.314 -8.799 3.770 1.00 63.00 313 THR A N 1
ATOM 2394 C CA . THR A 1 313 ? 15.622 -9.215 4.284 1.00 63.00 313 THR A CA 1
ATOM 2395 C C . THR A 1 313 ? 16.430 -10.024 3.267 1.00 63.00 313 THR A C 1
ATOM 2397 O O . THR A 1 313 ? 17.499 -10.536 3.607 1.00 63.00 313 THR A O 1
ATOM 2400 N N . SER A 1 314 ? 15.921 -10.186 2.039 1.00 67.62 314 SER A N 1
ATOM 2401 C CA . SER A 1 314 ? 16.623 -10.910 0.983 1.00 67.62 314 SER A CA 1
ATOM 2402 C C . SER A 1 314 ? 17.925 -10.202 0.630 1.00 67.62 314 SER A C 1
ATOM 2404 O O . SER A 1 314 ? 17.964 -8.993 0.410 1.00 67.62 314 SER A O 1
ATOM 2406 N N . THR A 1 315 ? 19.008 -10.975 0.576 1.00 75.88 315 THR A N 1
ATOM 2407 C CA . THR A 1 315 ? 20.313 -10.502 0.095 1.00 75.88 315 THR A CA 1
ATOM 2408 C C . THR A 1 315 ? 20.452 -10.639 -1.420 1.00 75.88 315 THR A C 1
ATOM 2410 O O . THR A 1 315 ? 21.443 -10.189 -1.988 1.00 75.88 315 THR A O 1
ATOM 2413 N N . GLU A 1 316 ? 19.495 -11.306 -2.065 1.00 83.06 316 GLU A N 1
ATOM 2414 C CA . GLU A 1 316 ? 19.436 -11.500 -3.510 1.00 83.06 316 GLU A CA 1
ATOM 2415 C C . GLU A 1 316 ? 18.422 -10.529 -4.122 1.00 83.06 316 GLU A C 1
ATOM 2417 O O . GLU A 1 316 ? 17.566 -9.978 -3.427 1.00 83.06 316 GLU A O 1
ATOM 2422 N N . ALA A 1 317 ? 18.512 -10.321 -5.436 1.00 77.75 317 ALA A N 1
ATOM 2423 C CA . ALA A 1 317 ? 17.509 -9.533 -6.135 1.00 77.75 317 ALA A CA 1
ATOM 2424 C C . ALA A 1 317 ? 16.156 -10.261 -6.133 1.00 77.75 317 ALA A C 1
ATOM 2426 O O . ALA A 1 317 ? 16.058 -11.426 -6.524 1.00 77.75 317 ALA A O 1
ATOM 2427 N N . GLU A 1 318 ? 15.114 -9.542 -5.737 1.00 80.12 318 GLU A N 1
ATOM 2428 C CA . GLU A 1 318 ? 13.727 -9.983 -5.822 1.00 80.12 318 GLU A CA 1
ATOM 2429 C C . GLU A 1 318 ? 13.103 -9.441 -7.110 1.00 80.12 318 GLU A C 1
ATOM 2431 O O . GLU A 1 318 ? 13.495 -8.383 -7.614 1.00 80.12 318 GLU A O 1
ATOM 2436 N N . TYR A 1 319 ? 12.145 -10.175 -7.678 1.00 83.12 319 TYR A N 1
ATOM 2437 C CA . TYR A 1 319 ? 11.567 -9.810 -8.967 1.00 83.12 319 TYR A CA 1
ATOM 2438 C C . TYR A 1 319 ? 10.247 -9.074 -8.807 1.00 83.12 319 TYR A C 1
ATOM 2440 O O . TYR A 1 319 ? 9.367 -9.502 -8.064 1.00 83.12 319 TYR A O 1
ATOM 2448 N N . PHE A 1 320 ? 10.081 -8.011 -9.581 1.00 81.50 320 PHE A N 1
ATOM 2449 C CA . PHE A 1 320 ? 8.818 -7.299 -9.719 1.00 81.50 320 PHE A CA 1
ATOM 2450 C C . PHE A 1 320 ? 8.447 -7.248 -11.186 1.00 81.50 320 PHE A C 1
ATOM 2452 O O . PHE A 1 320 ? 9.281 -6.970 -12.046 1.00 81.50 320 PHE A O 1
ATOM 2459 N N . VAL A 1 321 ? 7.200 -7.577 -11.487 1.00 81.12 321 VAL A N 1
ATOM 2460 C CA . VAL A 1 321 ? 6.746 -7.732 -12.862 1.00 81.12 321 VAL A CA 1
ATOM 2461 C C . VAL A 1 321 ? 5.472 -6.928 -13.055 1.00 81.12 321 VAL A C 1
ATOM 2463 O O . VAL A 1 321 ? 4.584 -6.957 -12.207 1.00 81.12 321 VAL A O 1
ATOM 2466 N N . GLN A 1 322 ? 5.397 -6.210 -14.173 1.00 81.94 322 GLN A N 1
ATOM 2467 C CA . GLN A 1 322 ? 4.217 -5.471 -14.612 1.00 81.94 322 GLN A CA 1
ATOM 2468 C C . GLN A 1 322 ? 3.829 -5.933 -16.011 1.00 81.94 322 GLN A C 1
ATOM 2470 O O . GLN A 1 322 ? 4.639 -5.870 -16.929 1.00 81.94 322 GLN A O 1
ATOM 2475 N N . VAL A 1 323 ? 2.582 -6.350 -16.179 1.00 80.69 323 VAL A N 1
ATOM 2476 C CA . VAL A 1 323 ? 1.968 -6.835 -17.410 1.00 80.69 323 VAL A CA 1
ATOM 2477 C C . VAL A 1 323 ? 0.882 -5.855 -17.838 1.00 80.69 323 VAL A C 1
ATOM 2479 O O . VAL A 1 323 ? -0.083 -5.651 -17.110 1.00 80.69 323 VAL A O 1
ATOM 2482 N N . ASN A 1 324 ? 0.984 -5.315 -19.047 1.00 80.88 324 ASN A N 1
ATOM 2483 C CA . ASN A 1 324 ? -0.109 -4.578 -19.673 1.00 80.88 324 ASN A CA 1
ATOM 2484 C C . ASN A 1 324 ? -0.823 -5.482 -20.683 1.00 80.88 324 ASN A C 1
ATOM 2486 O O . ASN A 1 324 ? -0.174 -6.181 -21.462 1.00 80.88 324 ASN A O 1
ATOM 2490 N N . LEU A 1 325 ? -2.152 -5.471 -20.666 1.00 82.75 325 LEU A N 1
ATOM 2491 C CA . LEU A 1 325 ? -3.035 -6.321 -21.458 1.00 82.75 325 LEU A CA 1
ATOM 2492 C C . LEU A 1 325 ? -4.067 -5.478 -22.210 1.00 82.75 325 LEU A C 1
ATOM 2494 O O . LEU A 1 325 ? -4.549 -4.463 -21.705 1.00 82.75 325 LEU A O 1
ATOM 2498 N N . ASP A 1 326 ? -4.475 -5.973 -23.376 1.00 80.94 326 ASP A N 1
ATOM 2499 C CA . ASP A 1 326 ? -5.696 -5.536 -24.053 1.00 80.94 326 ASP A CA 1
ATOM 2500 C C . ASP A 1 326 ? -6.880 -6.375 -23.517 1.00 80.94 326 ASP A C 1
ATOM 2502 O O . ASP A 1 326 ? -6.842 -7.607 -23.636 1.00 80.94 326 ASP A O 1
ATOM 2506 N N . PRO A 1 327 ? -7.941 -5.764 -22.947 1.00 71.62 327 PRO A N 1
ATOM 2507 C CA . PRO A 1 327 ? -9.139 -6.466 -22.486 1.00 71.62 327 PRO A CA 1
ATOM 2508 C C . PRO A 1 327 ? -9.802 -7.329 -23.566 1.00 71.62 327 PRO A C 1
ATOM 2510 O O . PRO A 1 327 ? -10.436 -8.334 -23.243 1.00 71.62 327 PRO A O 1
ATOM 2513 N N . ALA A 1 328 ? -9.663 -6.967 -24.847 1.00 76.50 328 ALA A N 1
ATOM 2514 C CA . ALA A 1 328 ? -10.184 -7.750 -25.965 1.00 76.50 328 ALA A CA 1
ATOM 2515 C C . ALA A 1 328 ? -9.376 -9.037 -26.210 1.00 76.50 328 ALA A C 1
ATOM 2517 O O . ALA A 1 328 ? -9.910 -10.014 -26.741 1.00 76.50 328 ALA A O 1
ATOM 2518 N N . THR A 1 329 ? -8.104 -9.068 -25.802 1.00 76.25 329 THR A N 1
ATOM 2519 C CA . THR A 1 329 ? -7.212 -10.231 -25.908 1.00 76.25 329 THR A CA 1
ATOM 2520 C C . THR A 1 329 ? -6.425 -10.448 -24.608 1.00 76.25 329 THR A C 1
ATOM 2522 O O . THR A 1 329 ? -5.198 -10.334 -24.598 1.00 76.25 329 THR A O 1
ATOM 2525 N N . PRO A 1 330 ? -7.091 -10.840 -23.505 1.00 69.69 330 PRO A N 1
ATOM 2526 C CA . PRO A 1 330 ? -6.521 -10.799 -22.151 1.00 69.69 330 PRO A CA 1
ATOM 2527 C C . PRO A 1 330 ? -5.402 -11.824 -21.897 1.00 69.69 330 PRO A C 1
ATOM 2529 O O . PRO A 1 330 ? -4.845 -11.878 -20.808 1.00 69.69 330 PRO A O 1
ATOM 2532 N N . ASN A 1 331 ? -5.066 -12.662 -22.881 1.00 79.12 331 ASN A N 1
ATOM 2533 C CA . ASN A 1 331 ? -4.006 -13.671 -22.781 1.00 79.12 331 ASN A CA 1
ATOM 2534 C C . ASN A 1 331 ? -2.688 -13.238 -23.442 1.00 79.12 331 ASN A C 1
ATOM 2536 O O . ASN A 1 331 ? -1.753 -14.036 -23.497 1.00 79.12 331 ASN A O 1
ATOM 2540 N N . VAL A 1 332 ? -2.613 -12.016 -23.974 1.00 81.75 332 VAL A N 1
ATOM 2541 C CA . VAL A 1 332 ? -1.421 -11.488 -24.647 1.00 81.75 332 VAL A CA 1
ATOM 2542 C C . VAL A 1 332 ? -1.012 -10.179 -23.985 1.00 81.75 332 VAL A C 1
ATOM 2544 O O . VAL A 1 332 ? -1.813 -9.252 -23.897 1.00 81.75 332 VAL A O 1
ATOM 2547 N N . ALA A 1 333 ? 0.245 -10.107 -23.544 1.00 85.12 333 ALA A N 1
ATOM 2548 C CA . ALA A 1 333 ? 0.831 -8.863 -23.066 1.00 85.12 333 ALA A CA 1
ATOM 2549 C C . ALA A 1 333 ? 1.028 -7.886 -24.231 1.00 85.12 333 ALA A C 1
ATOM 2551 O O . ALA A 1 333 ? 1.741 -8.199 -25.186 1.00 85.12 333 ALA A O 1
ATOM 2552 N N . THR A 1 334 ? 0.424 -6.703 -24.135 1.00 85.31 334 THR A N 1
ATOM 2553 C CA . THR A 1 334 ? 0.718 -5.569 -25.021 1.00 85.31 334 THR A CA 1
ATOM 2554 C C . THR A 1 334 ? 2.054 -4.938 -24.663 1.00 85.31 334 THR A C 1
ATOM 2556 O O . THR A 1 334 ? 2.743 -4.438 -25.539 1.00 85.31 334 THR A O 1
ATOM 2559 N N . SER A 1 335 ? 2.435 -4.979 -23.386 1.00 84.25 335 SER A N 1
ATOM 2560 C CA . SER A 1 335 ? 3.794 -4.697 -22.936 1.00 84.25 335 SER A CA 1
ATOM 2561 C C . SER A 1 335 ? 4.054 -5.363 -21.582 1.00 84.25 335 SER A C 1
ATOM 2563 O O . SER A 1 335 ? 3.119 -5.781 -20.896 1.00 84.25 335 SER A O 1
ATOM 2565 N N . LEU A 1 336 ? 5.322 -5.498 -21.204 1.00 85.50 336 LEU A N 1
ATOM 2566 C CA . LEU A 1 336 ? 5.732 -6.146 -19.960 1.00 85.50 336 LEU A CA 1
ATOM 2567 C C . LEU A 1 336 ? 7.043 -5.550 -19.442 1.00 85.50 336 LEU A C 1
ATOM 2569 O O . LEU A 1 336 ? 7.972 -5.344 -20.220 1.00 85.50 336 LEU A O 1
ATOM 2573 N N . PHE A 1 337 ? 7.138 -5.377 -18.129 1.00 84.31 337 PHE A N 1
ATOM 2574 C CA . PHE A 1 337 ? 8.377 -5.101 -17.407 1.00 84.31 337 PHE A CA 1
ATOM 2575 C C . PHE A 1 337 ? 8.695 -6.255 -16.457 1.00 84.31 337 PHE A C 1
ATOM 2577 O O . PHE A 1 337 ? 7.800 -6.760 -15.782 1.00 84.31 337 PHE A O 1
ATOM 2584 N N . ILE A 1 338 ? 9.963 -6.660 -16.402 1.00 87.12 338 ILE A N 1
ATOM 2585 C CA . ILE A 1 338 ? 10.514 -7.565 -15.389 1.00 87.12 338 ILE A CA 1
ATOM 2586 C C . ILE A 1 338 ? 11.728 -6.876 -14.787 1.00 87.12 338 ILE A C 1
ATOM 2588 O O . ILE A 1 338 ? 12.723 -6.660 -15.478 1.00 87.12 338 ILE A O 1
ATOM 2592 N N . ASP A 1 339 ? 11.657 -6.589 -13.501 1.00 84.19 339 ASP A N 1
ATOM 2593 C CA . ASP A 1 339 ? 12.677 -5.865 -12.765 1.00 84.19 339 ASP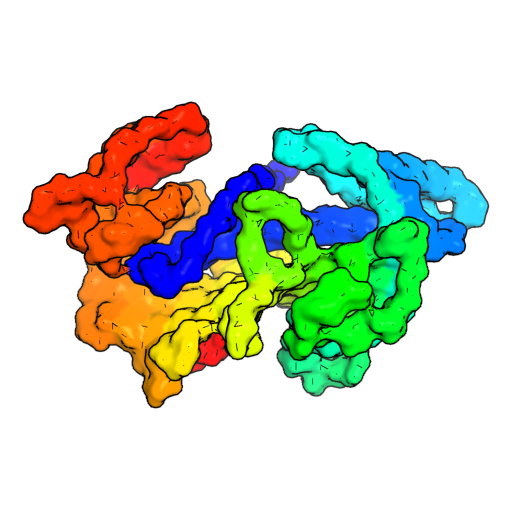 A CA 1
ATOM 2594 C C . ASP A 1 339 ? 13.320 -6.757 -11.715 1.00 84.19 339 ASP A C 1
ATOM 2596 O O . ASP A 1 339 ? 12.633 -7.496 -11.015 1.00 84.19 339 ASP A O 1
ATOM 2600 N N . ALA A 1 340 ? 14.642 -6.670 -11.611 1.00 86.31 340 ALA A N 1
ATOM 2601 C CA . ALA A 1 340 ? 15.428 -7.239 -10.528 1.00 86.31 340 ALA A CA 1
ATOM 2602 C C . ALA A 1 340 ? 15.734 -6.114 -9.536 1.00 86.31 340 ALA A C 1
ATOM 2604 O O . ALA A 1 340 ? 16.483 -5.187 -9.854 1.00 86.31 340 ALA A O 1
ATOM 2605 N N . PHE A 1 341 ? 15.120 -6.178 -8.362 1.00 79.88 341 PHE A N 1
ATOM 2606 C CA . PHE A 1 341 ? 15.156 -5.134 -7.345 1.00 79.88 341 PHE A CA 1
ATOM 2607 C C . PHE A 1 341 ? 15.906 -5.614 -6.109 1.00 79.88 341 PHE A C 1
ATOM 2609 O O . PHE A 1 341 ? 15.733 -6.754 -5.676 1.00 79.88 341 PHE A O 1
ATOM 2616 N N . LYS A 1 342 ? 16.710 -4.736 -5.513 1.00 73.31 342 LYS A N 1
ATOM 2617 C CA . LYS A 1 342 ? 17.406 -5.023 -4.261 1.00 73.31 342 LYS A CA 1
ATOM 2618 C C . LYS A 1 342 ? 16.856 -4.166 -3.144 1.00 73.31 342 LYS A C 1
ATOM 2620 O O . LYS A 1 342 ? 16.812 -2.949 -3.250 1.00 73.31 342 LYS A O 1
ATOM 2625 N N . PHE A 1 343 ? 16.493 -4.807 -2.041 1.00 66.69 343 PHE A N 1
ATOM 2626 C CA . PHE A 1 343 ? 15.974 -4.113 -0.867 1.00 66.69 343 PHE A CA 1
ATOM 2627 C C . PHE A 1 343 ? 17.044 -3.315 -0.110 1.00 66.69 343 PHE A C 1
ATOM 2629 O O . PHE A 1 343 ? 16.717 -2.278 0.461 1.00 66.69 343 PHE A O 1
ATOM 2636 N N . GLU A 1 344 ? 18.307 -3.764 -0.138 1.00 68.19 344 GLU A N 1
ATOM 2637 C CA . GLU A 1 344 ? 19.426 -3.143 0.594 1.00 68.19 344 GLU A CA 1
ATOM 2638 C C . GLU A 1 344 ? 19.648 -1.675 0.215 1.00 68.19 344 GLU A C 1
ATOM 2640 O O . GLU A 1 344 ? 19.758 -0.820 1.093 1.00 68.19 344 GLU A O 1
ATOM 2645 N N . ASP A 1 345 ? 19.718 -1.395 -1.085 1.00 67.31 345 ASP A N 1
ATOM 2646 C CA . ASP A 1 345 ? 19.838 -0.037 -1.620 1.00 67.31 345 ASP A CA 1
ATOM 2647 C C . ASP A 1 345 ? 18.520 0.489 -2.172 1.00 67.31 345 ASP A C 1
ATOM 2649 O O . ASP A 1 345 ? 18.391 1.686 -2.420 1.00 67.31 345 ASP A O 1
ATOM 2653 N N . SER A 1 346 ? 17.511 -0.378 -2.259 1.00 69.00 346 SER A N 1
ATOM 2654 C CA . SER A 1 346 ? 16.160 -0.001 -2.615 1.00 69.00 346 SER A CA 1
ATOM 2655 C C . SER A 1 346 ? 16.046 0.456 -4.082 1.00 69.00 346 SER A C 1
ATOM 2657 O O . SER A 1 346 ? 15.228 1.316 -4.409 1.00 69.00 346 SER A O 1
ATOM 2659 N N . LEU A 1 347 ? 16.858 -0.139 -4.970 1.00 71.38 347 LEU A N 1
ATOM 2660 C CA . LEU A 1 347 ? 16.974 0.210 -6.390 1.00 71.38 347 LEU A CA 1
ATOM 2661 C C . LEU A 1 347 ? 16.757 -0.989 -7.330 1.00 71.38 347 LEU A C 1
ATOM 2663 O O . LEU A 1 347 ? 16.881 -2.160 -6.966 1.00 71.38 347 LEU A O 1
ATOM 2667 N N . VAL A 1 348 ? 16.472 -0.676 -8.595 1.00 81.56 348 VAL A N 1
ATOM 2668 C CA . VAL A 1 348 ? 16.414 -1.626 -9.711 1.00 81.56 348 VAL A CA 1
ATOM 2669 C C . VAL A 1 348 ? 17.816 -1.832 -10.287 1.00 81.56 348 VAL A C 1
ATOM 2671 O O . VAL A 1 348 ? 18.415 -0.903 -10.835 1.00 81.56 348 VAL A O 1
ATOM 2674 N N . HIS A 1 349 ? 18.316 -3.065 -10.222 1.00 84.69 349 HIS A N 1
ATOM 2675 C CA . HIS A 1 349 ? 19.637 -3.468 -10.732 1.00 84.69 349 HIS A CA 1
ATOM 2676 C C . HIS A 1 349 ? 19.569 -4.192 -12.073 1.00 84.69 349 HIS A C 1
ATOM 2678 O O . HIS A 1 349 ? 20.578 -4.345 -12.757 1.00 84.69 349 HIS A O 1
ATOM 2684 N N . GLY A 1 350 ? 18.379 -4.598 -12.501 1.00 87.94 350 GLY A N 1
ATOM 2685 C CA . GLY A 1 350 ? 18.148 -5.140 -13.830 1.00 87.94 350 GLY A CA 1
ATOM 2686 C C . GLY A 1 350 ? 16.729 -4.852 -14.288 1.00 87.94 350 GLY A C 1
ATOM 2687 O O . GLY A 1 350 ? 15.814 -4.833 -13.472 1.00 87.94 350 GLY A O 1
ATOM 2688 N N . ARG A 1 351 ? 16.541 -4.676 -15.599 1.00 87.88 351 ARG A N 1
ATOM 2689 C CA . ARG A 1 351 ? 15.219 -4.536 -16.221 1.00 87.88 351 ARG A CA 1
ATOM 2690 C C . ARG A 1 351 ? 15.180 -5.218 -17.583 1.00 87.88 351 ARG A C 1
ATOM 2692 O O . ARG A 1 351 ? 16.070 -5.013 -18.412 1.00 87.88 351 ARG A O 1
ATOM 2699 N N . TYR A 1 352 ? 14.138 -6.006 -17.813 1.00 88.12 352 TYR A N 1
ATOM 2700 C CA . TYR A 1 352 ? 13.703 -6.465 -19.126 1.00 88.12 352 TYR A CA 1
ATOM 2701 C C . TYR A 1 352 ? 12.386 -5.776 -19.471 1.00 88.12 352 TYR A C 1
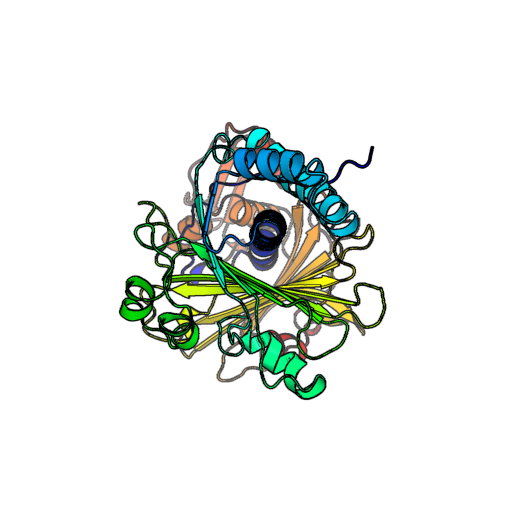ATOM 2703 O O . TYR A 1 352 ? 11.449 -5.788 -18.676 1.00 88.12 352 TYR A O 1
ATOM 2711 N N . TYR A 1 353 ? 12.324 -5.188 -20.659 1.00 86.00 353 TYR A N 1
ATOM 2712 C CA . TYR A 1 353 ? 11.133 -4.547 -21.196 1.00 86.00 353 TYR A CA 1
ATOM 2713 C C . TYR A 1 353 ? 10.727 -5.219 -22.503 1.00 86.00 353 TYR A C 1
ATOM 2715 O O . TYR A 1 353 ? 11.566 -5.443 -23.372 1.00 86.00 353 TYR A O 1
ATOM 2723 N N . TYR A 1 354 ? 9.441 -5.512 -22.646 1.00 87.44 354 TYR A N 1
ATOM 2724 C CA . TYR A 1 354 ? 8.829 -6.014 -23.868 1.00 87.44 354 TYR A CA 1
ATOM 2725 C C . TYR A 1 354 ? 7.722 -5.062 -24.312 1.00 87.44 354 TYR A C 1
ATOM 2727 O O . TYR A 1 354 ? 6.839 -4.736 -23.523 1.00 87.44 354 TYR A O 1
ATOM 2735 N N . ASP A 1 355 ? 7.750 -4.647 -25.577 1.00 83.19 355 ASP A N 1
ATOM 2736 C CA . ASP A 1 355 ? 6.854 -3.629 -26.150 1.00 83.19 355 ASP A CA 1
ATOM 2737 C C . ASP A 1 355 ? 5.654 -4.210 -26.925 1.00 83.19 355 ASP A C 1
ATOM 2739 O O . ASP A 1 355 ? 5.002 -3.503 -27.694 1.00 83.19 355 ASP A O 1
ATOM 2743 N N . GLY A 1 356 ? 5.404 -5.516 -26.793 1.00 84.25 356 GLY A N 1
ATOM 2744 C CA . GLY A 1 356 ? 4.395 -6.225 -27.585 1.00 84.25 356 GLY A CA 1
ATOM 2745 C C . GLY A 1 356 ? 4.945 -6.872 -28.858 1.00 84.25 356 GLY A C 1
ATOM 2746 O O . GLY A 1 356 ? 4.265 -7.720 -29.435 1.00 84.25 356 GLY A O 1
ATOM 2747 N N . ASN A 1 357 ? 6.177 -6.542 -29.264 1.00 85.50 357 ASN A N 1
ATOM 2748 C CA . ASN A 1 357 ? 6.850 -7.121 -30.429 1.00 85.50 357 ASN A CA 1
ATOM 2749 C C . ASN A 1 357 ? 8.249 -7.665 -30.105 1.00 85.50 357 ASN A C 1
ATOM 2751 O O . ASN A 1 357 ? 8.620 -8.744 -30.569 1.00 85.50 357 ASN A O 1
ATOM 2755 N N . SER A 1 358 ? 9.045 -6.917 -29.343 1.00 87.62 358 SER A N 1
ATOM 2756 C CA . SER A 1 358 ? 10.451 -7.197 -29.072 1.00 87.62 358 SER A CA 1
ATOM 2757 C C . SER A 1 358 ? 10.825 -6.911 -27.621 1.00 87.62 358 SER A C 1
ATOM 2759 O O . SER A 1 358 ? 10.243 -6.056 -26.958 1.00 87.62 358 SER A O 1
ATOM 2761 N N . GLY A 1 359 ? 11.794 -7.681 -27.128 1.00 88.62 359 GLY A N 1
ATOM 2762 C CA . GLY A 1 359 ? 12.317 -7.584 -25.773 1.00 88.62 359 GLY A CA 1
ATOM 2763 C C . GLY A 1 359 ? 13.691 -6.932 -25.726 1.00 88.62 359 GLY A C 1
ATOM 2764 O O . GLY A 1 359 ? 14.565 -7.276 -26.525 1.00 88.62 359 GLY A O 1
ATOM 2765 N N . VAL A 1 360 ? 13.915 -6.044 -24.761 1.00 89.94 360 VAL A N 1
ATOM 2766 C CA . VAL A 1 360 ? 15.193 -5.361 -24.538 1.00 89.94 360 VAL A CA 1
ATOM 2767 C C . VAL A 1 360 ? 15.578 -5.442 -23.065 1.00 89.94 360 VAL A C 1
ATOM 2769 O O . VAL A 1 360 ? 14.759 -5.219 -22.177 1.00 89.94 360 VAL A O 1
ATOM 2772 N N . LYS A 1 361 ? 16.854 -5.742 -22.804 1.00 91.50 361 LYS A N 1
ATOM 2773 C CA . LYS A 1 361 ? 17.451 -5.671 -21.465 1.00 91.50 361 LYS A CA 1
ATOM 2774 C C . LYS A 1 361 ? 18.165 -4.340 -21.299 1.00 91.50 361 LYS A C 1
ATOM 2776 O O . LYS A 1 361 ? 18.909 -3.932 -22.192 1.00 91.50 361 LYS A O 1
ATOM 2781 N N . PHE A 1 362 ? 17.935 -3.682 -20.173 1.00 88.69 362 PHE A N 1
ATOM 2782 C CA . PHE A 1 362 ? 18.492 -2.360 -19.920 1.00 88.69 362 PHE A CA 1
ATOM 2783 C C . PHE A 1 362 ? 19.963 -2.454 -19.513 1.00 88.69 362 PHE A C 1
ATOM 2785 O O . PHE A 1 362 ? 20.376 -3.362 -18.792 1.00 88.69 362 PHE A O 1
ATOM 2792 N N . ASN A 1 363 ? 20.762 -1.501 -19.989 1.00 91.00 363 ASN A N 1
ATOM 2793 C CA . ASN A 1 363 ? 22.144 -1.317 -19.554 1.00 91.00 363 ASN A CA 1
ATOM 2794 C C . ASN A 1 363 ? 22.226 -0.429 -18.295 1.00 91.00 363 ASN A C 1
ATOM 2796 O O . ASN A 1 363 ? 21.219 0.099 -17.830 1.00 91.00 363 ASN A O 1
ATOM 2800 N N . ALA A 1 364 ? 23.432 -0.238 -17.752 1.00 91.00 364 ALA A N 1
ATOM 2801 C CA . ALA A 1 364 ? 23.626 0.506 -16.504 1.00 91.00 364 ALA A CA 1
ATOM 2802 C C . ALA A 1 364 ? 23.128 1.961 -16.578 1.00 91.00 364 ALA A C 1
ATOM 2804 O O . ALA A 1 364 ? 22.505 2.432 -15.634 1.00 91.00 364 ALA A O 1
ATOM 2805 N N . GLU A 1 365 ? 23.337 2.662 -17.695 1.00 89.31 365 GLU A N 1
ATOM 2806 C CA . GLU A 1 365 ? 22.862 4.045 -17.855 1.00 89.31 365 GLU A CA 1
ATOM 2807 C C . GLU A 1 365 ? 21.331 4.111 -17.927 1.00 89.31 365 GLU A C 1
ATOM 2809 O O . GLU A 1 365 ? 20.706 4.949 -17.283 1.00 89.31 365 GLU A O 1
ATOM 2814 N N . GLN A 1 366 ? 20.700 3.158 -18.617 1.00 87.88 366 GLN A N 1
ATOM 2815 C CA . GLN A 1 366 ? 19.239 3.039 -18.649 1.00 87.88 366 GLN A CA 1
ATOM 2816 C C . GLN A 1 366 ? 18.657 2.677 -17.273 1.00 87.88 366 GLN A C 1
ATOM 2818 O O . GLN A 1 366 ? 17.569 3.132 -16.923 1.00 87.88 366 GLN A O 1
ATOM 2823 N N . LEU A 1 367 ? 19.364 1.891 -16.459 1.00 86.69 367 LEU A N 1
ATOM 2824 C CA . LEU A 1 367 ? 18.948 1.589 -15.086 1.00 86.69 367 LEU A CA 1
ATOM 2825 C C . LEU A 1 367 ? 19.103 2.799 -14.161 1.00 86.69 367 LEU A C 1
ATOM 2827 O O . LEU A 1 367 ? 18.218 3.058 -13.352 1.00 86.69 367 LEU A O 1
ATOM 2831 N N . LYS A 1 368 ? 20.170 3.590 -14.309 1.00 88.94 368 LYS A N 1
ATOM 2832 C CA . LYS A 1 368 ? 20.313 4.866 -13.590 1.00 88.94 368 LYS A CA 1
ATOM 2833 C C . LYS A 1 368 ? 19.172 5.817 -13.926 1.00 88.94 368 LYS A C 1
ATOM 2835 O O . LYS A 1 368 ? 18.557 6.362 -13.018 1.00 88.94 368 LYS A O 1
ATOM 2840 N N . ALA A 1 369 ? 18.846 5.954 -15.211 1.00 86.12 369 ALA A N 1
ATOM 2841 C CA . ALA A 1 369 ? 17.707 6.744 -15.670 1.00 86.12 369 ALA A CA 1
ATOM 2842 C C . ALA A 1 369 ? 16.381 6.226 -15.104 1.00 86.12 369 ALA A C 1
ATOM 2844 O O . ALA A 1 369 ? 15.582 7.015 -14.618 1.00 86.12 369 ALA A O 1
ATOM 2845 N N . THR A 1 370 ? 16.179 4.907 -15.111 1.00 82.25 370 THR A N 1
ATOM 2846 C CA . THR A 1 370 ? 15.000 4.255 -14.523 1.00 82.25 370 THR A CA 1
ATOM 2847 C C . THR A 1 370 ? 14.841 4.609 -13.046 1.00 82.25 370 THR A C 1
ATOM 2849 O O . THR A 1 370 ? 13.792 5.104 -12.646 1.00 82.25 370 THR A O 1
ATOM 2852 N N . ASN A 1 371 ? 15.887 4.392 -12.245 1.00 79.69 371 ASN A N 1
ATOM 2853 C CA . ASN A 1 371 ? 15.853 4.674 -10.813 1.00 79.69 371 ASN A CA 1
ATOM 2854 C C . ASN A 1 371 ? 15.691 6.172 -10.532 1.00 79.69 371 ASN A C 1
ATOM 2856 O O . ASN A 1 371 ? 14.934 6.544 -9.649 1.00 79.69 371 ASN A O 1
ATOM 2860 N N . LEU A 1 372 ? 16.347 7.041 -11.305 1.00 81.56 372 LEU A N 1
ATOM 2861 C CA . LEU A 1 372 ? 16.221 8.489 -11.148 1.00 81.56 372 LEU A CA 1
ATOM 2862 C C . LEU A 1 372 ? 14.800 8.980 -11.455 1.00 81.56 372 LEU A C 1
ATOM 2864 O O . LEU A 1 372 ? 14.249 9.775 -10.699 1.00 81.56 372 LEU A O 1
ATOM 2868 N N . VAL A 1 373 ? 14.208 8.509 -12.557 1.00 77.06 373 VAL A N 1
ATOM 2869 C CA . VAL A 1 373 ? 12.834 8.859 -12.943 1.00 77.06 373 VAL A CA 1
ATOM 2870 C C . VAL A 1 373 ? 11.839 8.395 -11.892 1.00 77.06 373 VAL A C 1
ATOM 2872 O O . VAL A 1 373 ? 10.923 9.151 -11.570 1.00 77.06 373 VAL A O 1
ATOM 2875 N N . GLY A 1 374 ? 12.049 7.194 -11.354 1.00 67.94 374 GLY A N 1
ATOM 2876 C CA . GLY A 1 374 ? 11.279 6.680 -10.239 1.00 67.94 374 GLY A CA 1
ATOM 2877 C C . GLY A 1 374 ? 11.438 7.551 -8.995 1.00 67.94 374 GLY A C 1
ATOM 2878 O O . GLY A 1 374 ? 10.530 8.292 -8.628 1.00 67.94 374 GLY A O 1
ATOM 2879 N N . GLU A 1 375 ? 12.604 7.499 -8.354 1.00 71.06 375 GLU A N 1
ATOM 2880 C CA . GLU A 1 375 ? 12.810 8.067 -7.017 1.00 71.06 375 GLU A CA 1
ATOM 2881 C C . GLU A 1 375 ? 12.542 9.580 -6.938 1.00 71.06 375 GLU A C 1
ATOM 2883 O O . GLU A 1 375 ? 12.099 10.068 -5.903 1.00 71.06 375 GLU A O 1
ATOM 2888 N N . PHE A 1 376 ? 12.730 10.319 -8.038 1.00 71.38 376 PHE A N 1
ATOM 2889 C CA . PHE A 1 376 ? 12.449 11.759 -8.105 1.00 71.38 376 PHE A CA 1
ATOM 2890 C C . PHE A 1 376 ? 11.129 12.104 -8.808 1.00 71.38 376 PHE A C 1
ATOM 2892 O O . PHE A 1 376 ? 10.880 13.273 -9.098 1.00 71.38 376 PHE A O 1
ATOM 2899 N N . SER A 1 377 ? 10.271 11.114 -9.080 1.00 66.69 377 SER A N 1
ATOM 2900 C CA . SER A 1 377 ? 8.929 11.298 -9.656 1.00 66.69 377 SER A CA 1
ATOM 2901 C C . SER A 1 377 ? 8.920 12.133 -10.948 1.00 66.69 377 SER A C 1
ATOM 2903 O O . SER A 1 377 ? 8.083 13.011 -11.147 1.00 66.69 377 SER A O 1
ATOM 2905 N N . LEU A 1 378 ? 9.860 11.868 -11.861 1.00 69.44 378 LEU A N 1
ATOM 2906 C CA . LEU A 1 378 ? 10.096 12.708 -13.049 1.00 69.44 378 LEU A CA 1
ATOM 2907 C C . LEU A 1 378 ? 9.198 12.367 -14.247 1.00 69.44 378 LEU A C 1
ATOM 2909 O O . LEU A 1 378 ? 9.370 12.934 -15.326 1.00 69.44 378 LEU A O 1
ATOM 2913 N N . ALA A 1 379 ? 8.254 11.441 -14.090 1.00 65.44 379 ALA A N 1
ATOM 2914 C CA . ALA A 1 379 ? 7.459 10.920 -15.195 1.00 65.44 379 ALA A CA 1
ATOM 2915 C C . ALA A 1 379 ? 6.591 12.000 -15.877 1.00 65.44 379 ALA A C 1
ATOM 2917 O O . ALA A 1 379 ? 6.542 12.053 -17.104 1.00 65.44 379 ALA A O 1
ATOM 2918 N N . ASP A 1 380 ? 6.012 12.941 -15.123 1.00 64.00 380 ASP A N 1
ATOM 2919 C CA . ASP A 1 380 ? 5.260 14.068 -15.699 1.00 64.00 380 ASP A CA 1
ATOM 2920 C C . ASP A 1 380 ? 6.132 14.949 -16.602 1.00 64.00 380 ASP A C 1
ATOM 2922 O O . ASP A 1 380 ? 5.710 15.337 -17.695 1.00 64.00 380 ASP A O 1
ATOM 2926 N N . SER A 1 381 ? 7.375 15.210 -16.190 1.00 72.25 381 SER A N 1
ATOM 2927 C CA . SER A 1 381 ? 8.352 15.942 -17.001 1.00 72.25 381 SER A CA 1
ATOM 2928 C C . SER A 1 381 ? 8.674 15.198 -18.300 1.00 72.25 381 SER A C 1
ATOM 2930 O O . SER A 1 381 ? 8.798 15.830 -19.349 1.00 72.25 381 SER A O 1
ATOM 2932 N N . LEU A 1 382 ? 8.764 13.862 -18.270 1.00 74.31 382 LEU A N 1
ATOM 2933 C CA . LEU A 1 382 ? 8.957 13.054 -19.482 1.00 74.31 382 LEU A CA 1
ATOM 2934 C C . LEU A 1 382 ? 7.754 13.164 -20.427 1.00 74.31 382 LEU A C 1
ATOM 2936 O O . LEU A 1 382 ? 7.919 13.430 -21.620 1.00 74.31 382 LEU A O 1
ATOM 2940 N N . ASN A 1 383 ? 6.545 13.038 -19.880 1.00 68.56 383 ASN A N 1
ATOM 2941 C CA . ASN A 1 383 ? 5.297 13.058 -20.638 1.00 68.56 383 ASN A CA 1
ATOM 2942 C C . ASN A 1 383 ? 5.056 14.404 -21.327 1.00 68.56 383 ASN A C 1
ATOM 2944 O O . ASN A 1 383 ? 4.702 14.442 -22.505 1.00 68.56 383 ASN A O 1
ATOM 2948 N N . GLN A 1 384 ? 5.314 15.518 -20.632 1.00 75.56 384 GLN A N 1
ATOM 2949 C CA . GLN A 1 384 ? 5.231 16.865 -21.215 1.00 75.56 384 GLN A CA 1
ATOM 2950 C C . GLN A 1 384 ? 6.186 17.050 -22.403 1.00 75.56 384 GLN A C 1
ATOM 2952 O O . GLN A 1 384 ? 5.900 17.819 -23.322 1.00 75.56 384 GLN A O 1
ATOM 2957 N N . ASN A 1 385 ? 7.292 16.307 -22.412 1.00 78.12 385 ASN A N 1
ATOM 2958 C CA . ASN A 1 385 ? 8.285 16.310 -23.479 1.00 78.12 385 ASN A CA 1
ATOM 2959 C C . ASN A 1 385 ? 8.076 15.183 -24.511 1.00 78.12 385 ASN A C 1
ATOM 2961 O O . ASN A 1 385 ? 8.909 15.009 -25.401 1.00 78.12 385 ASN A O 1
ATOM 2965 N N . ASN A 1 386 ? 6.945 14.465 -24.454 1.00 78.56 386 ASN A N 1
ATOM 2966 C CA . ASN A 1 386 ? 6.601 13.336 -25.328 1.00 78.56 386 ASN A CA 1
ATOM 2967 C C . ASN A 1 386 ? 7.666 12.230 -25.348 1.00 78.56 386 ASN A C 1
ATOM 2969 O O . ASN A 1 386 ? 7.953 11.656 -26.401 1.00 78.56 386 ASN A O 1
ATOM 2973 N N . ILE A 1 387 ? 8.274 11.963 -24.196 1.00 77.12 387 ILE A N 1
ATOM 2974 C CA . ILE A 1 387 ? 9.202 10.853 -24.018 1.00 77.12 387 ILE A CA 1
ATOM 2975 C C . ILE A 1 387 ? 8.416 9.704 -23.400 1.00 77.12 387 ILE A C 1
ATOM 2977 O O . ILE A 1 387 ? 7.771 9.898 -22.372 1.00 77.12 387 ILE A O 1
ATOM 2981 N N . PHE A 1 388 ? 8.457 8.532 -24.050 1.00 69.19 388 PHE A N 1
ATOM 2982 C CA . PHE A 1 388 ? 7.723 7.331 -23.609 1.00 69.19 388 PHE A CA 1
ATOM 2983 C C . PHE A 1 388 ? 8.610 6.089 -23.404 1.00 69.19 388 PHE A C 1
ATOM 2985 O O . PHE A 1 388 ? 8.112 5.056 -22.963 1.00 69.19 388 PHE A O 1
ATOM 2992 N N . SER A 1 389 ? 9.922 6.187 -23.667 1.00 73.69 389 SER A N 1
ATOM 2993 C CA . SER A 1 389 ? 10.910 5.159 -23.320 1.00 73.69 389 SER A CA 1
ATOM 2994 C C . SER A 1 389 ? 12.129 5.726 -22.583 1.00 73.69 389 SER A C 1
ATOM 2996 O O . SER A 1 389 ? 12.664 6.770 -22.951 1.00 73.69 389 SER A O 1
ATOM 2998 N N . ILE A 1 390 ? 12.634 4.997 -21.576 1.00 76.50 390 ILE A N 1
ATOM 2999 C CA . ILE A 1 390 ? 13.911 5.309 -20.898 1.00 76.50 390 ILE A CA 1
ATOM 3000 C C . ILE A 1 390 ? 15.090 5.227 -21.870 1.00 76.50 390 ILE A C 1
ATOM 3002 O O . ILE A 1 390 ? 16.095 5.911 -21.696 1.00 76.50 390 ILE A O 1
ATOM 3006 N N . SER A 1 391 ? 14.975 4.417 -22.924 1.00 76.88 391 SER A N 1
ATOM 3007 C CA . SER A 1 391 ? 16.019 4.314 -23.943 1.00 76.88 391 SER A CA 1
ATOM 3008 C C . SER A 1 391 ? 16.213 5.598 -24.748 1.00 76.88 391 SER A C 1
ATOM 3010 O O . SER A 1 391 ? 17.140 5.652 -25.540 1.00 76.88 391 SER A O 1
ATOM 3012 N N . GLU A 1 392 ? 15.333 6.589 -24.605 1.00 82.50 392 GLU A N 1
ATOM 3013 C CA . GLU A 1 392 ? 15.469 7.902 -25.238 1.00 82.50 392 GLU A CA 1
ATOM 3014 C C . GLU A 1 392 ? 16.183 8.918 -24.339 1.00 82.50 392 GLU A C 1
ATOM 3016 O O . GLU A 1 392 ? 16.324 10.073 -24.736 1.00 82.50 392 GLU A O 1
ATOM 3021 N N . LEU A 1 393 ? 16.611 8.521 -23.137 1.00 86.62 393 LEU A N 1
ATOM 3022 C CA . LEU A 1 393 ? 17.180 9.419 -22.139 1.00 86.62 393 LEU A CA 1
ATOM 3023 C C . LEU A 1 393 ? 18.699 9.291 -22.037 1.00 86.62 393 LEU A C 1
ATOM 3025 O O . LEU A 1 393 ? 19.266 8.201 -22.069 1.00 86.62 393 LEU A O 1
ATOM 3029 N N . GLU A 1 394 ? 19.336 10.432 -21.813 1.00 88.75 394 GLU A N 1
ATOM 3030 C CA . GLU A 1 394 ? 20.692 10.549 -21.302 1.00 88.75 394 GLU A CA 1
ATOM 3031 C C . GLU A 1 394 ? 20.645 11.215 -19.922 1.00 88.75 394 GLU A C 1
ATOM 3033 O O . GLU A 1 394 ? 20.045 12.279 -19.736 1.00 88.75 394 GLU A O 1
ATOM 3038 N N . THR A 1 395 ? 21.266 10.568 -18.936 1.00 89.25 395 THR A N 1
ATOM 3039 C CA . THR A 1 395 ? 21.346 11.055 -17.556 1.00 89.25 395 THR A CA 1
ATOM 3040 C C . THR A 1 395 ? 22.691 11.699 -17.284 1.00 89.25 395 THR A C 1
ATOM 3042 O O . THR A 1 395 ? 23.731 11.065 -17.445 1.00 89.25 395 THR A O 1
ATOM 3045 N N . THR A 1 396 ? 22.679 12.921 -16.756 1.00 89.50 396 THR A N 1
ATOM 3046 C CA . THR A 1 396 ? 23.855 13.485 -16.081 1.00 89.50 396 THR A CA 1
ATOM 3047 C C . THR A 1 396 ? 23.623 13.411 -14.584 1.00 89.50 396 THR A C 1
ATOM 3049 O O . THR A 1 396 ? 22.647 13.972 -14.097 1.00 89.50 396 THR A O 1
ATOM 3052 N N . LEU A 1 397 ? 24.509 12.737 -13.853 1.00 88.88 397 LEU A N 1
ATOM 3053 C CA . LEU A 1 397 ? 24.354 12.520 -12.419 1.00 88.88 397 LEU A CA 1
ATOM 3054 C C . LEU A 1 397 ? 25.680 12.755 -11.693 1.00 88.88 397 LEU A C 1
ATOM 3056 O O . LEU A 1 397 ? 26.735 12.279 -12.114 1.00 88.88 397 LEU A O 1
ATOM 3060 N N . THR A 1 398 ? 25.620 13.502 -10.597 1.00 86.31 398 THR A N 1
ATOM 3061 C CA . THR A 1 398 ? 26.718 13.680 -9.645 1.00 86.31 398 THR A CA 1
ATOM 3062 C C . THR A 1 398 ? 26.253 13.267 -8.250 1.00 86.31 398 THR A C 1
ATOM 3064 O O . THR A 1 398 ? 25.096 12.904 -8.054 1.00 86.31 398 THR A O 1
ATOM 3067 N N . SER A 1 399 ? 27.135 13.361 -7.254 1.00 81.31 399 SER A N 1
ATOM 3068 C CA . SER A 1 399 ? 26.798 13.045 -5.862 1.00 81.31 399 SER A CA 1
ATOM 3069 C C . SER A 1 399 ? 25.698 13.926 -5.258 1.00 81.31 399 SER A C 1
ATOM 3071 O O . SER A 1 399 ? 25.202 13.608 -4.186 1.00 81.31 399 SER A O 1
ATOM 3073 N N . SER A 1 400 ? 25.365 15.063 -5.876 1.00 86.88 400 SER A N 1
ATOM 3074 C CA . SER A 1 400 ? 24.368 16.006 -5.348 1.00 86.88 400 SER A CA 1
ATOM 3075 C C . SER A 1 400 ? 23.573 16.728 -6.437 1.00 86.88 400 SER A C 1
ATOM 3077 O O . SER A 1 400 ? 22.954 17.758 -6.170 1.00 86.88 400 SER A O 1
ATOM 3079 N N . SER A 1 401 ? 23.624 16.256 -7.681 1.00 92.19 401 SER A N 1
ATOM 3080 C CA . SER A 1 401 ? 22.843 16.845 -8.765 1.00 92.19 401 SER A CA 1
ATOM 3081 C C . SER A 1 401 ? 22.475 15.834 -9.835 1.00 92.19 401 SER A C 1
ATOM 3083 O O . SER A 1 401 ? 23.195 14.858 -10.049 1.00 92.19 401 SER A O 1
ATOM 3085 N N . TYR A 1 402 ? 21.379 16.105 -10.539 1.00 93.31 402 TYR A N 1
ATOM 3086 C CA . TYR A 1 402 ? 20.953 15.319 -11.689 1.00 93.31 402 TYR A CA 1
ATOM 3087 C C . TYR A 1 402 ? 20.364 16.201 -12.795 1.00 93.31 402 TYR A C 1
ATOM 3089 O O . TYR A 1 402 ? 19.910 17.315 -12.542 1.00 93.31 402 TYR A O 1
ATOM 3097 N N . ALA A 1 403 ? 20.382 15.700 -14.028 1.00 92.69 403 ALA A N 1
ATOM 3098 C CA . ALA A 1 403 ? 19.706 16.279 -15.184 1.00 92.69 403 ALA A CA 1
ATOM 3099 C C . ALA A 1 403 ? 19.286 15.168 -16.156 1.00 92.69 403 ALA A C 1
ATOM 3101 O O . ALA A 1 403 ? 19.952 14.129 -16.238 1.00 92.69 403 ALA A O 1
ATOM 3102 N N . LEU A 1 404 ? 18.222 15.419 -16.923 1.00 91.56 404 LEU A N 1
ATOM 3103 C CA . LEU A 1 404 ? 17.750 14.527 -17.984 1.00 91.56 404 LEU A CA 1
ATOM 3104 C C . LEU A 1 404 ? 17.763 15.242 -19.328 1.00 91.56 404 LEU A C 1
ATOM 3106 O O . LEU A 1 404 ? 17.250 16.355 -19.461 1.00 91.56 404 LEU A O 1
ATOM 3110 N N . GLN A 1 405 ? 18.315 14.573 -20.331 1.00 92.62 405 GLN A N 1
ATOM 3111 C CA . GLN A 1 405 ? 18.343 15.031 -21.714 1.00 92.62 405 GLN A CA 1
ATOM 3112 C C . GLN A 1 405 ? 17.815 13.938 -22.634 1.00 92.62 405 GLN A C 1
ATOM 3114 O O . GLN A 1 405 ? 17.840 12.756 -22.297 1.00 92.62 405 GLN A O 1
ATOM 3119 N N . LYS A 1 406 ? 17.341 14.331 -23.811 1.00 90.12 406 LYS A N 1
ATOM 3120 C CA . LYS A 1 406 ? 16.955 13.393 -24.857 1.00 90.12 406 LYS A CA 1
ATOM 3121 C C . LYS A 1 406 ? 18.193 12.926 -25.616 1.00 90.12 406 LYS A C 1
ATOM 3123 O O . LYS A 1 406 ? 18.919 13.741 -26.170 1.00 90.12 406 LYS A O 1
ATOM 3128 N N . GLN A 1 407 ? 18.396 11.620 -25.723 1.00 87.56 407 GLN A N 1
ATOM 3129 C CA . GLN A 1 407 ? 19.574 11.030 -26.360 1.00 87.56 407 GLN A CA 1
ATOM 3130 C C . GLN A 1 407 ? 19.694 11.372 -27.859 1.00 87.56 407 GLN A C 1
ATOM 3132 O O . GLN A 1 407 ? 20.787 11.369 -28.420 1.00 87.56 407 GLN A O 1
ATOM 3137 N N . SER A 1 408 ? 18.578 11.641 -28.546 1.00 87.81 408 SER A N 1
ATOM 3138 C CA . SER A 1 408 ? 18.586 11.872 -29.997 1.00 87.81 408 SER A CA 1
ATOM 3139 C C . SER A 1 408 ? 19.151 13.231 -30.414 1.00 87.81 408 SER A C 1
ATOM 3141 O O . SER A 1 408 ? 19.696 13.350 -31.510 1.00 87.81 408 SER A O 1
ATOM 3143 N N . ASP A 1 409 ? 18.959 14.263 -29.593 1.00 89.31 409 ASP A N 1
ATOM 3144 C CA . ASP A 1 409 ? 19.253 15.660 -29.943 1.00 89.31 409 ASP A CA 1
ATOM 3145 C C . ASP A 1 409 ? 19.775 16.505 -28.767 1.00 89.31 409 ASP A C 1
ATOM 3147 O O . ASP A 1 409 ? 20.013 17.704 -28.930 1.00 89.31 409 ASP A O 1
ATOM 3151 N N . ASN A 1 410 ? 19.989 15.886 -27.605 1.00 88.75 410 ASN A N 1
ATOM 3152 C CA . ASN A 1 410 ? 20.424 16.500 -26.353 1.00 88.75 410 ASN A CA 1
ATOM 3153 C C . ASN A 1 410 ? 19.486 17.604 -25.846 1.00 88.75 410 ASN A C 1
ATOM 3155 O O . ASN A 1 410 ? 19.909 18.473 -25.078 1.00 88.75 410 ASN A O 1
ATOM 3159 N N . SER A 1 411 ? 18.212 17.600 -26.258 1.00 90.50 411 SER A N 1
ATOM 3160 C CA . SER A 1 411 ? 17.228 18.528 -25.704 1.00 90.50 411 SER A CA 1
ATOM 3161 C C . SER A 1 411 ? 17.078 18.282 -24.204 1.00 90.50 411 SER A C 1
ATOM 3163 O O . SER A 1 411 ? 16.913 17.135 -23.784 1.00 90.50 411 SER A O 1
ATOM 3165 N N . VAL A 1 412 ? 17.119 19.340 -23.398 1.00 90.81 412 VAL A N 1
ATOM 3166 C CA . VAL A 1 412 ? 16.953 19.235 -21.945 1.00 90.81 412 VAL A CA 1
ATOM 3167 C C . VAL A 1 412 ? 15.494 18.926 -21.616 1.00 90.81 412 VAL A C 1
ATOM 3169 O O . VAL A 1 412 ? 14.599 19.646 -22.047 1.00 90.81 412 VAL A O 1
ATOM 3172 N N . ILE A 1 413 ? 15.276 17.853 -20.857 1.00 88.50 413 ILE A N 1
ATOM 3173 C CA . ILE A 1 413 ? 13.961 17.431 -20.350 1.00 88.50 413 ILE A CA 1
ATOM 3174 C C . ILE A 1 413 ? 13.809 17.873 -18.895 1.00 88.50 413 ILE A C 1
ATOM 3176 O O . ILE A 1 413 ? 12.761 18.372 -18.495 1.00 88.50 413 ILE A O 1
ATOM 3180 N N . VAL A 1 414 ? 14.879 17.710 -18.113 1.00 87.25 414 VAL A N 1
ATOM 3181 C CA . VAL A 1 414 ? 14.980 18.208 -16.742 1.00 87.25 414 VAL A CA 1
ATOM 3182 C C . VAL A 1 414 ? 16.275 18.996 -16.629 1.00 87.25 414 VAL A C 1
ATOM 3184 O O . VAL A 1 414 ? 17.362 18.431 -16.791 1.00 87.25 414 VAL A O 1
ATOM 3187 N N . ASP A 1 415 ? 16.142 20.300 -16.375 1.00 88.19 415 ASP A N 1
ATOM 3188 C CA . ASP A 1 415 ? 17.272 21.185 -16.094 1.00 88.19 415 ASP A CA 1
ATOM 3189 C C . ASP A 1 415 ? 18.084 20.663 -14.899 1.00 88.19 415 ASP A C 1
ATOM 3191 O O . ASP A 1 415 ? 17.523 20.003 -14.026 1.00 88.19 415 ASP A O 1
ATOM 3195 N N . PRO A 1 416 ? 19.394 20.959 -14.812 1.00 90.50 416 PRO A N 1
ATOM 3196 C CA . PRO A 1 416 ? 20.211 20.514 -13.692 1.00 90.50 416 PRO A CA 1
ATOM 3197 C C . PRO A 1 416 ? 19.621 20.905 -12.329 1.00 90.50 416 PRO A C 1
ATOM 3199 O O . PRO A 1 416 ? 19.599 22.080 -11.956 1.00 90.50 416 PRO A O 1
ATOM 3202 N N . VAL A 1 417 ? 19.199 19.902 -11.562 1.00 89.31 417 VAL A N 1
ATOM 3203 C CA . VAL A 1 417 ? 18.690 20.047 -10.196 1.00 89.31 417 VAL A CA 1
ATOM 3204 C C . VAL A 1 417 ? 19.819 19.737 -9.226 1.00 89.31 417 VAL A C 1
ATOM 3206 O O . VAL A 1 417 ? 20.484 18.713 -9.350 1.00 89.31 417 VAL A O 1
ATOM 3209 N N . THR A 1 418 ? 20.045 20.617 -8.251 1.00 91.44 418 THR A N 1
ATOM 3210 C CA . THR A 1 418 ? 20.954 20.356 -7.126 1.00 91.44 418 THR A CA 1
ATOM 3211 C C . THR A 1 418 ? 20.121 20.030 -5.899 1.00 91.44 418 THR A C 1
ATOM 3213 O O . THR A 1 418 ? 19.315 20.857 -5.477 1.00 91.44 418 THR A O 1
ATOM 3216 N N . VAL A 1 419 ? 20.327 18.847 -5.325 1.00 83.62 419 VAL A N 1
ATOM 3217 C CA . VAL A 1 419 ? 19.652 18.434 -4.092 1.00 83.62 419 VAL A CA 1
ATOM 3218 C C . VAL A 1 419 ? 20.482 18.843 -2.880 1.00 83.62 419 VAL A C 1
ATOM 3220 O O . VAL A 1 419 ? 21.715 18.826 -2.912 1.00 83.62 419 VAL A O 1
ATOM 3223 N N . THR A 1 420 ? 19.805 19.249 -1.809 1.00 78.88 420 THR A N 1
ATOM 3224 C CA . THR A 1 420 ? 20.451 19.697 -0.564 1.00 78.88 420 THR A CA 1
ATOM 3225 C C . THR A 1 420 ? 20.129 18.816 0.634 1.00 78.88 420 THR A C 1
ATOM 3227 O O . THR A 1 420 ? 20.769 18.970 1.674 1.00 78.88 420 THR A O 1
ATOM 3230 N N . ASP A 1 421 ? 19.137 17.935 0.510 1.00 79.94 421 ASP A N 1
ATOM 3231 C CA . ASP A 1 421 ? 18.768 16.999 1.563 1.00 79.94 421 ASP A CA 1
ATOM 3232 C C . ASP A 1 421 ? 19.779 15.844 1.652 1.00 79.94 421 ASP A C 1
ATOM 3234 O O . ASP A 1 421 ? 20.320 15.391 0.642 1.00 79.94 421 ASP A O 1
ATOM 3238 N N . ALA A 1 422 ? 20.084 15.399 2.872 1.00 73.88 422 ALA A N 1
ATOM 3239 C CA . ALA A 1 422 ? 21.080 14.356 3.097 1.00 73.88 422 ALA A CA 1
ATOM 3240 C C . ALA A 1 422 ? 20.617 12.978 2.593 1.00 73.88 422 ALA A C 1
ATOM 3242 O O . ALA A 1 422 ? 21.456 12.208 2.120 1.00 73.88 422 ALA A O 1
ATOM 3243 N N . GLU A 1 423 ? 19.317 12.684 2.671 1.00 70.94 423 GLU A N 1
ATOM 3244 C CA . GLU A 1 423 ? 18.712 11.444 2.179 1.00 70.94 423 GLU A CA 1
ATOM 3245 C C . GLU A 1 423 ? 18.738 11.426 0.645 1.00 70.94 423 GLU A C 1
ATOM 3247 O O . GLU A 1 423 ? 19.229 10.463 0.058 1.00 70.94 423 GLU A O 1
ATOM 3252 N N . ASP A 1 424 ? 18.368 12.534 -0.008 1.00 76.50 424 ASP A N 1
ATOM 3253 C CA . ASP A 1 424 ? 18.435 12.668 -1.474 1.00 76.50 424 ASP A CA 1
ATOM 3254 C C . ASP A 1 424 ? 19.873 12.569 -2.005 1.00 76.50 424 ASP A C 1
ATOM 3256 O O . ASP A 1 424 ? 20.133 11.940 -3.032 1.00 76.50 424 ASP A O 1
ATOM 3260 N N . ILE A 1 425 ? 20.841 13.175 -1.305 1.00 79.75 425 ILE A N 1
ATOM 3261 C CA . ILE A 1 425 ? 22.269 13.057 -1.637 1.00 79.75 425 ILE A CA 1
ATOM 3262 C C . ILE A 1 425 ? 22.720 11.598 -1.526 1.00 79.75 425 ILE A C 1
ATOM 3264 O O . ILE A 1 425 ? 23.448 11.104 -2.391 1.00 79.75 425 ILE A O 1
ATOM 3268 N N . GLN A 1 426 ? 22.324 10.891 -0.465 1.00 78.56 426 GLN A N 1
ATOM 3269 C CA . GLN A 1 426 ? 22.647 9.475 -0.307 1.00 78.56 426 GLN A CA 1
ATOM 3270 C C . GLN A 1 426 ? 22.026 8.645 -1.437 1.00 78.56 426 GLN A C 1
ATOM 3272 O O . GLN A 1 426 ? 22.731 7.848 -2.053 1.00 78.56 426 GLN A O 1
ATOM 3277 N N . LEU A 1 427 ? 20.758 8.888 -1.765 1.00 79.06 427 LEU A N 1
ATOM 3278 C CA . LEU A 1 427 ? 20.039 8.192 -2.825 1.00 79.06 427 LEU A CA 1
ATOM 3279 C C . LEU A 1 427 ? 20.677 8.405 -4.201 1.00 79.06 427 LEU A C 1
ATOM 3281 O O . LEU A 1 427 ? 20.939 7.434 -4.908 1.00 79.06 427 LEU A O 1
ATOM 3285 N N . LEU A 1 428 ? 21.027 9.646 -4.563 1.00 85.06 428 LEU A N 1
ATOM 3286 C CA . LEU A 1 428 ? 21.763 9.923 -5.803 1.00 85.06 428 LEU A CA 1
ATOM 3287 C C . LEU A 1 428 ? 23.108 9.195 -5.838 1.00 85.06 428 LEU A C 1
ATOM 3289 O O . LEU A 1 428 ? 23.497 8.665 -6.879 1.00 85.06 428 LEU A O 1
ATOM 3293 N N . ASN A 1 429 ? 23.820 9.128 -4.711 1.00 87.62 429 ASN A N 1
ATOM 3294 C CA . ASN A 1 429 ? 25.064 8.369 -4.644 1.00 87.62 429 ASN A CA 1
ATOM 3295 C C . ASN A 1 429 ? 24.836 6.872 -4.879 1.00 87.62 429 ASN A C 1
ATOM 3297 O O . ASN A 1 429 ? 25.641 6.271 -5.590 1.00 87.62 429 ASN A O 1
ATOM 3301 N N . GLU A 1 430 ? 23.773 6.271 -4.342 1.00 84.94 430 GLU A N 1
ATOM 3302 C CA . GLU A 1 430 ? 23.459 4.863 -4.613 1.00 84.94 430 GLU A CA 1
ATOM 3303 C C . GLU A 1 430 ? 23.035 4.641 -6.072 1.00 84.94 430 GLU A C 1
ATOM 3305 O O . GLU A 1 430 ? 23.603 3.773 -6.736 1.00 84.94 430 GLU A O 1
ATOM 3310 N N . ILE A 1 431 ? 22.183 5.507 -6.638 1.00 86.00 431 ILE A N 1
ATOM 3311 C CA . ILE A 1 431 ? 21.824 5.475 -8.068 1.00 86.00 431 ILE A CA 1
ATOM 3312 C C . ILE A 1 431 ? 23.083 5.542 -8.942 1.00 86.00 431 ILE A C 1
ATOM 3314 O O . ILE A 1 431 ? 23.227 4.771 -9.889 1.00 86.00 431 ILE A O 1
ATOM 3318 N N . SER A 1 432 ? 24.047 6.408 -8.607 1.00 90.00 432 SER A N 1
ATOM 3319 C CA . SER A 1 432 ? 25.292 6.563 -9.375 1.00 90.00 432 SER A CA 1
ATOM 3320 C C . SER A 1 432 ? 26.126 5.279 -9.473 1.00 90.00 432 SER A C 1
ATOM 3322 O O . SER A 1 432 ? 26.850 5.088 -10.457 1.00 90.00 432 SER A O 1
ATOM 3324 N N . LYS A 1 433 ? 26.013 4.402 -8.467 1.00 91.06 433 LYS A N 1
ATOM 3325 C CA . LYS A 1 433 ? 26.764 3.148 -8.348 1.00 91.06 433 LYS A CA 1
ATOM 3326 C C . LYS A 1 433 ? 26.052 1.960 -8.988 1.00 91.06 433 LYS A C 1
ATOM 3328 O O . LYS A 1 433 ? 26.678 0.907 -9.092 1.00 91.06 433 LYS A O 1
ATOM 3333 N N . VAL A 1 434 ? 24.795 2.110 -9.419 1.00 89.00 434 VAL A N 1
ATOM 3334 C CA . VAL A 1 434 ? 24.022 1.018 -10.024 1.00 89.00 434 VAL A CA 1
ATOM 3335 C C . VAL A 1 434 ? 24.788 0.429 -11.204 1.00 89.00 434 VAL A C 1
ATOM 3337 O O . VAL A 1 434 ? 25.141 1.114 -12.172 1.00 89.00 434 VAL A O 1
ATOM 3340 N N . THR A 1 435 ? 25.034 -0.874 -11.118 1.00 88.75 435 THR A N 1
ATOM 3341 C CA . THR A 1 435 ? 25.582 -1.684 -12.203 1.00 88.75 435 THR A CA 1
ATOM 3342 C C . THR A 1 435 ? 24.485 -2.570 -12.768 1.00 88.75 435 THR A C 1
ATOM 3344 O O . THR A 1 435 ? 23.651 -3.058 -12.016 1.00 88.75 435 THR A O 1
ATOM 3347 N N . ALA A 1 436 ? 24.501 -2.815 -14.079 1.00 88.06 436 ALA A N 1
ATOM 3348 C CA . ALA A 1 436 ? 23.537 -3.721 -14.691 1.00 88.06 436 ALA A CA 1
ATOM 3349 C C . ALA A 1 436 ? 23.808 -5.174 -14.283 1.00 88.06 436 ALA A C 1
ATOM 3351 O O . ALA A 1 436 ? 24.832 -5.753 -14.655 1.00 88.06 436 ALA A O 1
ATOM 3352 N N . GLU A 1 437 ? 22.864 -5.762 -13.560 1.00 86.94 437 GLU A N 1
ATOM 3353 C CA . GLU A 1 437 ? 22.824 -7.183 -13.256 1.00 86.94 437 GLU A CA 1
ATOM 3354 C C . GLU A 1 437 ? 22.122 -7.972 -14.361 1.00 86.94 437 GLU A C 1
ATOM 3356 O O . GLU A 1 437 ? 21.279 -7.473 -15.113 1.00 86.94 437 GLU A O 1
ATOM 3361 N N . ALA A 1 438 ? 22.499 -9.243 -14.487 1.00 81.31 438 ALA A N 1
ATOM 3362 C CA . ALA A 1 438 ? 21.934 -10.112 -15.503 1.00 81.31 438 ALA A CA 1
ATOM 3363 C C . ALA A 1 438 ? 20.484 -10.483 -15.156 1.00 81.31 438 ALA A C 1
ATOM 3365 O O . ALA A 1 438 ? 20.232 -11.220 -14.206 1.00 81.31 438 ALA A O 1
ATOM 3366 N N . ILE A 1 439 ? 19.536 -10.057 -15.994 1.00 85.19 439 ILE A N 1
ATOM 3367 C CA . ILE A 1 439 ? 18.185 -10.625 -16.009 1.00 85.19 439 ILE A CA 1
ATOM 3368 C C . ILE A 1 439 ? 18.146 -11.805 -16.968 1.00 85.19 439 ILE A C 1
ATOM 3370 O O . ILE A 1 439 ? 18.391 -11.654 -18.167 1.00 85.19 439 ILE A O 1
ATOM 3374 N N . ASN A 1 440 ? 17.819 -12.982 -16.439 1.00 88.12 440 ASN A N 1
ATOM 3375 C CA . ASN A 1 440 ? 17.721 -14.225 -17.207 1.00 88.12 440 ASN A CA 1
ATOM 3376 C C . ASN A 1 440 ? 16.290 -14.566 -17.643 1.00 88.12 440 ASN A C 1
ATOM 3378 O O . ASN A 1 440 ? 16.107 -15.597 -18.278 1.00 88.12 440 ASN A O 1
ATOM 3382 N N . TYR A 1 441 ? 15.321 -13.703 -17.335 1.00 91.56 441 TYR A N 1
ATOM 3383 C CA . TYR A 1 441 ? 13.914 -13.882 -17.681 1.00 91.56 441 TYR A CA 1
ATOM 3384 C C . TYR A 1 441 ? 13.502 -12.980 -18.842 1.00 91.56 441 TYR A C 1
ATOM 3386 O O . TYR A 1 441 ? 14.041 -11.881 -19.010 1.00 91.56 441 TYR A O 1
ATOM 3394 N N . ASP A 1 442 ? 12.537 -13.443 -19.627 1.00 92.44 442 ASP A N 1
ATOM 3395 C CA . ASP A 1 442 ? 11.900 -12.671 -20.690 1.00 92.44 442 ASP A CA 1
ATOM 3396 C C . ASP A 1 442 ? 10.368 -12.832 -20.682 1.00 92.44 442 ASP A C 1
ATOM 3398 O O . ASP A 1 442 ? 9.780 -13.409 -19.766 1.00 92.44 442 ASP A O 1
ATOM 3402 N N . ASN A 1 443 ? 9.683 -12.296 -21.695 1.00 90.62 443 ASN A N 1
ATOM 3403 C CA . ASN A 1 443 ? 8.221 -12.345 -21.759 1.00 90.62 443 ASN A CA 1
ATOM 3404 C C . ASN A 1 443 ? 7.665 -13.771 -21.878 1.00 90.62 443 ASN A C 1
ATOM 3406 O O . ASN A 1 443 ? 6.510 -13.996 -21.527 1.00 90.62 443 ASN A O 1
ATOM 3410 N N . SER A 1 444 ? 8.458 -14.736 -22.350 1.00 91.12 444 SER A N 1
ATOM 3411 C CA . SER A 1 444 ? 8.053 -16.141 -22.375 1.00 91.12 444 SER A CA 1
ATOM 3412 C C . SER A 1 444 ? 8.025 -16.758 -20.977 1.00 91.12 444 SER A C 1
ATOM 3414 O O . SER A 1 444 ? 7.388 -17.797 -20.781 1.00 91.12 444 SER A O 1
ATOM 3416 N N . ASP A 1 445 ? 8.682 -16.132 -19.996 1.00 93.12 445 ASP A N 1
ATOM 3417 C CA . ASP A 1 445 ? 8.755 -16.594 -18.611 1.00 93.12 445 ASP A CA 1
ATOM 3418 C C . ASP A 1 445 ? 7.625 -16.087 -17.719 1.00 93.12 445 ASP A C 1
ATOM 3420 O O . ASP A 1 445 ? 7.521 -16.503 -16.566 1.00 93.12 445 ASP A O 1
ATOM 3424 N N . VAL A 1 446 ? 6.736 -15.263 -18.267 1.00 89.88 446 VAL A N 1
ATOM 3425 C CA . VAL A 1 446 ? 5.586 -14.698 -17.566 1.00 89.88 446 VAL A CA 1
ATOM 3426 C C . VAL A 1 446 ? 4.306 -15.378 -18.046 1.00 89.88 446 VAL A C 1
ATOM 3428 O O . VAL A 1 446 ? 3.876 -15.226 -19.190 1.00 89.88 446 VAL A O 1
ATOM 3431 N N . THR A 1 447 ? 3.663 -16.138 -17.159 1.00 86.50 447 THR A N 1
ATOM 3432 C CA . THR A 1 447 ? 2.425 -16.862 -17.491 1.00 86.50 447 THR A CA 1
ATOM 3433 C C . THR A 1 447 ? 1.211 -15.961 -17.289 1.00 86.50 447 THR A C 1
ATOM 3435 O O . THR A 1 447 ? 0.675 -15.895 -16.189 1.00 86.50 447 THR A O 1
ATOM 3438 N N . ILE A 1 448 ? 0.729 -15.296 -18.344 1.00 85.94 448 ILE A N 1
ATOM 3439 C CA . ILE A 1 448 ? -0.383 -14.318 -18.274 1.00 85.94 448 ILE A CA 1
ATOM 3440 C C . ILE A 1 448 ? -1.626 -14.846 -17.533 1.00 85.94 448 ILE A C 1
ATOM 3442 O O . ILE A 1 448 ? -2.289 -14.100 -16.821 1.00 85.94 448 ILE A O 1
ATOM 3446 N N . ALA A 1 449 ? -1.918 -16.146 -17.624 1.00 84.44 449 ALA A N 1
ATOM 3447 C CA . ALA A 1 449 ? -3.028 -16.760 -16.893 1.00 84.44 449 ALA A CA 1
ATOM 3448 C C . ALA A 1 449 ? -2.885 -16.687 -15.358 1.00 84.44 449 ALA A C 1
ATOM 3450 O O . ALA A 1 449 ? -3.897 -16.635 -14.665 1.00 84.44 449 ALA A O 1
ATOM 3451 N N . ASP A 1 450 ? -1.662 -16.691 -14.821 1.00 84.50 450 ASP A N 1
ATOM 3452 C CA . ASP A 1 450 ? -1.413 -16.490 -13.389 1.00 84.50 450 ASP A CA 1
ATOM 3453 C C . ASP A 1 450 ? -1.525 -15.016 -12.999 1.00 84.50 450 ASP A C 1
ATOM 3455 O O . ASP A 1 450 ? -2.030 -14.707 -11.926 1.00 84.50 450 ASP A O 1
ATOM 3459 N N . TRP A 1 451 ? -1.138 -14.114 -13.900 1.00 83.94 451 TRP A N 1
ATOM 3460 C CA . TRP A 1 451 ? -1.241 -12.668 -13.714 1.00 83.94 451 TRP A CA 1
ATOM 3461 C C . TRP A 1 451 ? -2.687 -12.177 -13.742 1.00 83.94 451 TRP A C 1
ATOM 3463 O O . TRP A 1 451 ? -3.082 -11.389 -12.892 1.00 83.94 451 TRP A O 1
ATOM 3473 N N . ASN A 1 452 ? -3.527 -12.730 -14.619 1.00 78.81 452 ASN A N 1
ATOM 3474 C CA . ASN A 1 452 ? -4.964 -12.440 -14.672 1.00 78.81 452 ASN A CA 1
ATOM 3475 C C . ASN A 1 452 ? -5.736 -12.798 -13.388 1.00 78.81 452 ASN A C 1
ATOM 3477 O O . ASN A 1 452 ? -6.906 -12.438 -13.272 1.00 78.81 452 ASN A O 1
ATOM 3481 N N . LYS A 1 453 ? -5.111 -13.510 -12.438 1.00 76.56 453 LYS A N 1
ATOM 3482 C CA . LYS A 1 453 ? -5.679 -13.799 -11.112 1.00 76.56 453 LYS A CA 1
ATOM 3483 C C . LYS A 1 453 ? -5.453 -12.666 -10.105 1.00 76.56 453 LYS A C 1
ATOM 3485 O O . LYS A 1 453 ? -5.918 -12.792 -8.980 1.00 76.56 453 LYS A O 1
ATOM 3490 N N . ILE A 1 454 ? -4.722 -11.613 -10.471 1.00 69.06 454 ILE A N 1
ATOM 3491 C CA . ILE A 1 454 ? -4.564 -10.412 -9.648 1.00 69.06 454 ILE A CA 1
ATOM 3492 C C . ILE A 1 454 ? -5.881 -9.616 -9.688 1.00 69.06 454 ILE A C 1
ATOM 3494 O O . ILE A 1 454 ? -6.383 -9.310 -10.779 1.00 69.06 454 ILE A O 1
ATOM 3498 N N . TYR A 1 455 ? -6.432 -9.308 -8.506 1.00 61.44 455 TYR A N 1
ATOM 3499 C CA . TYR A 1 455 ? -7.746 -8.673 -8.309 1.00 61.44 455 TYR A CA 1
ATOM 3500 C C . TYR A 1 455 ? -7.690 -7.345 -7.565 1.00 61.44 455 TYR A C 1
ATOM 3502 O O . TYR A 1 455 ? -7.119 -7.303 -6.448 1.00 61.44 455 TYR A O 1
#

Sequence (455 aa):
MKKTVLASTICIGLLSSSIANANYNGAHEVGQNMRSSIDEMITTKLKASFFDSAALYMDATNATQLKTSPSGLLTSLVTGSQNTQLPLETRQELIDASQEVGFVVDYLKKNPKTKGVDKEVMDFCIAENIEAKNWPGIDYVVDQYGTKNGITTLPVSIIYFASKGNCQDPNDWAVKLSKSTTKSEFESSIPSEVIAYSSNVGNTGGELVYILENSYNFSDEPEEQFESFTFYQESSDDTPGTGLFRRTQVMKNSIDPNQAYSKFTNVVCKDCNSDNEKFKVESRSEFGSNQVSLASSAVVSGGKLIPGFVSETSTEAEYFVQVNLDPATPNVATSLFIDAFKFEDSLVHGRYYYDGNSGVKFNAEQLKATNLVGEFSLADSLNQNNIFSISELETTLTSSSYALQKQSDNSVIVDPVTVTDAEDIQLLNEISKVTAEAINYDNSDVTIADWNKIY

Organism: Vibrio atlanticus (strain LGP32) (NCBI:txid575788)

Secondary structure (DSSP, 8-state):
-------PPP--------GGGGGT-HHHHHHHHHHHHHHHHHHHHHHHHHHHHHHHHHHHHT-SEEEE-HHHHHHHHHHHHT-TTS-HHHHHHHHHHHHHHHHHHHHHHHSTTSTTGGG--EEEEEEEEEE-TTSTTHHHHIIIIIHHHT-S--EEEEEEE-BTTBPPPGGGTGGG-STT--HHHHHHHSPSSEEEEES-SSSTTEEEEEEEE-----TTS-SEEEEEEEEEEEESSSSEEEEEEEEEEEETT-SSHHHHT--EEEEEEESTTSTT-EEEEEEEEEETTTEEEEEEEEEEETTEEEE--B-TT-SSPEEEEEEEE-TTSTTSEEEEEEEEEETTTTEEEEEEEE-SS-EEE--HHHHHHHHHHHHTTTHHHHHHTT---GGGEEEEEETTEEEEEETTT--EEEEEEEP--HHHHHHHHHHHH---------GGGB-HHHHTT--

Foldseek 3Di:
DDDDDDDADDPPLPDDDDPQCQLFAQPLLLLCLVSVLVVVVVVVVLVVLQVVLVVLLCVQVVHQKDKAALLRSLVSLVVSLPPPVGDPVSSVVSVVSSVSSVVSLVCLCVHPVSNPSNGDIFMKGKDWFQWQCQAPPNVVVCVVCCVVLVQPTAIWIKMAGADVRHDDDCVQANVLRHLPRALVCCVPGPGAKMWIWDCCRRDNFKTKIKIKHAPDPDVSDDQWSIKMWMWIFGDPDPFGAKIKIWIFTAGNDDPDSLQRRFFIWIWIWGSPPDPFIWTKTWHWGDDPQFKIKIKIWWDADPLFTFGDIDDLPDPFFTKIKMFMATPVGLQAGCKMKIFGAHNVLGATLWIWIGRRDDIDIDFLQLRLLSRCCSVVVCSVLCVVVVHNHSVQWGWDADLFWIFIAGPVPRHTSGDIDGHDDPVVSSSSVSSVPRGHDDDPDDPVRYRSVSRVPRD

Radius of gyration: 23.58 Å; chains: 1; bounding box: 55×47×73 Å